Protein AF-A0A813F8H0-F1 (afdb_monomer)

Organism: Polarella glacialis (NCBI:txid89957)

Sequence (388 aa):
MRLYSSSPEGELSPMLSQLPDYVAGSTALAEGKFAQALLPLQRATEVAAAYFPAAGAHLELLVCQSAYGRCLWYSGRFQEAASQFEAALKVARELQGQAAAKCRLAESSARINFELGHFEKAEVLAAEAVAIAPPPLLMRVRTLLAAIQGVQSGQVGDHFDAGGETEAIWRVNCLVVKLLGSEPGSSPDLEALKAELGEGSPLARLLGDDSETGEAAALPRGMVRMALRSTTGQLAVAVGAGNWQAGSGCWVRPLLVGALSDFEALQPAGPTLLPFLYRTLSALGVLTGAGGLGPALVTEGLFRSALDHAANQSGAGRQNIWRAQLFLAFAKHLEQGREAENRATEISSLQSQAETALGGNKDLSPQQLRWALVYLPPPEEVRAEDVF

Foldseek 3Di:
DDPDPPPLPLPDDPVQVPQVLSVQLLVCVVVLVLVRNQPSLVVQLVCLVPPPDPPPSLLSNLQSLQSNLLSCVLQQVLVVSLVSLVSSLVSVVVDPPQLLSNLLSLQQNLVSCLQQVVLVSSLVSLVVSCVSPDPVCNLQSVLSNQLSVLLVPLDGDDDDDDDALSNLLSLLLNLLSQQLGQDPPPQGPVVSLCVCCDPPHSNVVLLDDPVPPPPPDPLLSLLSNLLSLLLSLLSCLVNVVLLPDPPPDPVSLVSLVSSVVSCVVNVRPGLPSLLSQLSSLLSVLSSCLNNVVDDPVSSLVSLVVSVVSLVPDPHHGLSLLSLLVSLQSNLVSLCPDPCVVVCVVVSVVSQVSSCVSVVNDSDARSSSSSSNSNDRDRRDRDRVVSVD

InterPro domains:
  IPR011990 Tetratricopeptide-like helical domain superfamily [G3DSA:1.25.40.10] (23-152)
  IPR011990 Tetratricopeptide-like helical domain superfamily [SSF48452] (23-135)

Mean predicted aligned error: 5.76 Å

Structure (mmCIF, N/CA/C/O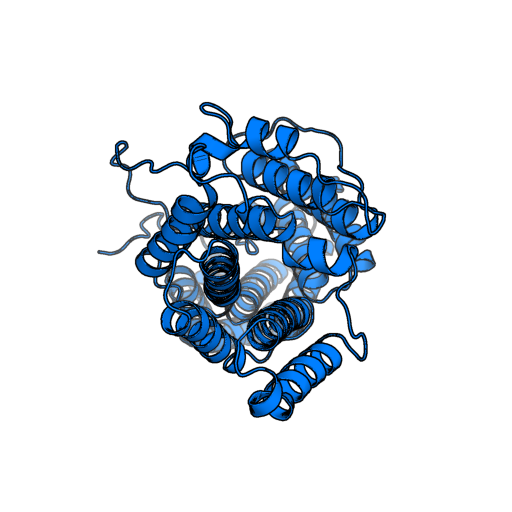 backbone):
data_AF-A0A813F8H0-F1
#
_entry.id   AF-A0A813F8H0-F1
#
loop_
_atom_site.group_PDB
_atom_site.id
_atom_site.type_symbol
_atom_site.label_atom_id
_atom_site.label_alt_id
_atom_site.label_comp_id
_atom_site.label_asym_id
_atom_site.label_entity_id
_atom_site.label_seq_id
_atom_site.pdbx_PDB_ins_code
_atom_site.Cartn_x
_atom_site.Cartn_y
_atom_site.Cartn_z
_atom_site.occupancy
_atom_site.B_iso_or_equiv
_atom_site.auth_seq_id
_atom_site.auth_comp_id
_atom_site.auth_asym_id
_atom_site.auth_atom_id
_atom_site.pdbx_PDB_model_num
ATOM 1 N N . MET A 1 1 ? -13.028 -16.343 -18.902 1.00 31.36 1 MET A N 1
ATOM 2 C CA . MET A 1 1 ? -13.196 -14.979 -19.441 1.00 31.36 1 MET A CA 1
ATOM 3 C C . MET A 1 1 ? -11.835 -14.304 -19.330 1.00 31.36 1 MET A C 1
ATOM 5 O O . MET A 1 1 ? -11.383 -14.072 -18.220 1.00 31.36 1 MET A O 1
ATOM 9 N N . ARG A 1 2 ? -11.096 -14.205 -20.445 1.00 30.17 2 ARG A N 1
ATOM 10 C CA . ARG A 1 2 ? -9.700 -13.731 -20.487 1.00 30.17 2 ARG A CA 1
ATOM 11 C C . ARG A 1 2 ? -9.712 -12.204 -20.580 1.00 30.17 2 ARG A C 1
ATOM 13 O O . ARG A 1 2 ? -10.072 -11.677 -21.623 1.00 30.17 2 ARG A O 1
ATOM 20 N N . LEU A 1 3 ? -9.376 -11.523 -19.489 1.00 30.02 3 LEU A N 1
ATOM 21 C CA . LEU A 1 3 ? -9.365 -10.062 -19.387 1.00 30.02 3 LEU A CA 1
ATOM 22 C C . LEU A 1 3 ? -7.928 -9.538 -19.446 1.00 30.02 3 LEU A C 1
ATOM 24 O O . LEU A 1 3 ? -7.416 -9.103 -18.433 1.00 30.02 3 LEU A O 1
ATOM 28 N N . TYR A 1 4 ? -7.301 -9.630 -20.619 1.00 38.06 4 TYR A N 1
ATOM 29 C CA . TYR A 1 4 ? -6.178 -8.804 -21.089 1.00 38.06 4 TYR A CA 1
ATOM 30 C C . TYR A 1 4 ? -6.044 -9.076 -22.594 1.00 38.06 4 TYR A C 1
ATOM 32 O O . TYR A 1 4 ? -5.482 -10.086 -23.007 1.00 38.06 4 TYR A O 1
ATOM 40 N N . SER A 1 5 ? -6.635 -8.213 -23.422 1.00 31.56 5 SER A N 1
ATOM 41 C CA . SER A 1 5 ? -6.367 -8.160 -24.867 1.00 31.56 5 SER A CA 1
ATOM 42 C C . SER A 1 5 ? -5.996 -6.745 -25.309 1.00 31.56 5 SER A C 1
ATOM 44 O O . SER A 1 5 ? -6.297 -6.335 -26.426 1.00 31.56 5 SER A O 1
ATOM 46 N N . SER A 1 6 ? -5.317 -5.986 -24.446 1.00 37.12 6 SER A N 1
ATOM 47 C CA . SER A 1 6 ? -4.197 -5.216 -24.971 1.00 37.12 6 SER A CA 1
ATOM 48 C C . SER A 1 6 ? -3.162 -6.269 -25.341 1.00 37.12 6 SER A C 1
ATOM 50 O O . SER A 1 6 ? -2.605 -6.900 -24.439 1.00 37.12 6 SER A O 1
ATOM 52 N N . SER A 1 7 ? -2.993 -6.562 -26.630 1.00 34.75 7 SER A N 1
ATOM 53 C CA . SER A 1 7 ? -1.884 -7.406 -27.066 1.00 34.75 7 SER A CA 1
ATOM 54 C C . SER A 1 7 ? -0.617 -6.945 -26.329 1.00 34.75 7 SER A C 1
ATOM 56 O O . SER A 1 7 ? -0.370 -5.738 -26.294 1.00 34.75 7 SER A O 1
ATOM 58 N N . PRO A 1 8 ? 0.207 -7.842 -25.759 1.00 43.81 8 PRO A N 1
ATOM 59 C CA . PRO A 1 8 ? 1.534 -7.494 -25.239 1.00 43.81 8 PRO A CA 1
ATOM 60 C C . PRO A 1 8 ? 2.505 -7.051 -26.359 1.00 43.81 8 PRO A C 1
ATOM 62 O O . PRO A 1 8 ? 3.714 -7.053 -26.181 1.00 43.81 8 PRO A O 1
ATOM 65 N N . GLU A 1 9 ? 1.976 -6.658 -27.518 1.00 41.25 9 GLU A N 1
ATOM 66 C CA . GLU A 1 9 ? 2.664 -6.182 -28.713 1.00 41.25 9 GLU A CA 1
ATOM 67 C C . GLU A 1 9 ? 2.947 -4.674 -28.634 1.00 41.25 9 GLU A C 1
ATOM 69 O O . GLU A 1 9 ? 2.973 -3.981 -29.646 1.00 41.25 9 GLU A O 1
ATOM 74 N N . GLY A 1 10 ? 3.198 -4.136 -27.437 1.00 52.22 10 GLY A N 1
ATOM 75 C CA . GLY A 1 10 ? 4.188 -3.066 -27.379 1.00 52.22 10 GLY A CA 1
ATOM 76 C C . GLY A 1 10 ? 5.494 -3.751 -27.738 1.00 52.22 10 GLY A C 1
ATOM 77 O O . GLY A 1 10 ? 6.006 -4.460 -26.879 1.00 52.22 10 GLY A O 1
ATOM 78 N N . GLU A 1 11 ? 5.906 -3.670 -29.011 1.00 55.81 11 GLU A N 1
ATOM 79 C CA . GLU A 1 11 ? 6.960 -4.490 -29.626 1.00 55.81 11 GLU A CA 1
ATOM 80 C C . GLU A 1 11 ? 8.076 -4.784 -28.620 1.00 55.81 11 GLU A C 1
ATOM 82 O O . GLU A 1 11 ? 8.927 -3.941 -28.332 1.00 55.81 11 GLU A O 1
ATOM 87 N N . LEU A 1 12 ? 8.032 -5.982 -28.019 1.00 60.88 12 LEU A N 1
ATOM 88 C CA . LEU A 1 12 ? 9.124 -6.451 -27.183 1.00 60.88 12 LEU A CA 1
ATOM 89 C C . LEU A 1 12 ? 10.378 -6.348 -28.039 1.00 60.88 12 LEU A C 1
ATOM 91 O O . LEU A 1 12 ? 10.340 -6.753 -29.206 1.00 60.88 12 LEU A O 1
ATOM 95 N N . SER A 1 13 ? 11.479 -5.851 -27.462 1.00 72.31 13 SER A N 1
ATOM 96 C CA . SER A 1 13 ? 12.774 -5.914 -28.141 1.00 72.31 13 SER A CA 1
ATOM 97 C C . SER A 1 13 ? 12.910 -7.317 -28.745 1.00 72.31 13 SER A C 1
ATOM 99 O O . SER A 1 13 ? 12.653 -8.304 -28.035 1.00 72.31 13 SER A O 1
ATOM 101 N N . PRO A 1 14 ? 13.267 -7.446 -30.035 1.00 76.62 14 PRO A N 1
ATOM 102 C CA . PRO A 1 14 ? 13.352 -8.746 -30.688 1.00 76.62 14 PRO A CA 1
ATOM 103 C C . PRO A 1 14 ? 14.250 -9.714 -29.904 1.00 76.62 14 PRO A C 1
ATOM 105 O O . PRO A 1 14 ? 14.019 -10.918 -29.951 1.00 76.62 14 PRO A O 1
ATOM 108 N N . MET A 1 15 ? 15.192 -9.207 -29.098 1.00 82.69 15 MET A N 1
ATOM 109 C CA . MET A 1 15 ? 16.005 -10.006 -28.179 1.00 82.69 15 MET A CA 1
ATOM 110 C C . MET A 1 15 ? 15.235 -10.538 -26.956 1.00 82.69 15 MET A C 1
ATOM 112 O O . MET A 1 15 ? 15.395 -11.705 -26.609 1.00 82.69 15 MET A O 1
ATOM 116 N N . LEU A 1 16 ? 14.365 -9.745 -26.317 1.00 83.06 16 LEU A N 1
ATOM 117 C CA . LEU A 1 16 ? 13.557 -10.208 -25.173 1.00 83.06 16 LEU A CA 1
ATOM 118 C C . LEU A 1 16 ? 12.518 -11.247 -25.582 1.00 83.06 16 LEU A C 1
ATOM 120 O O . LEU A 1 16 ? 12.269 -12.194 -24.838 1.00 83.06 16 LEU A O 1
ATOM 124 N N . SER A 1 17 ? 11.946 -11.105 -26.779 1.00 84.88 17 SER A N 1
ATOM 125 C CA . SER A 1 17 ? 11.003 -12.092 -27.321 1.00 84.88 17 SER A CA 1
ATOM 126 C C . SER A 1 17 ? 11.637 -13.480 -27.506 1.00 84.88 17 SER A C 1
ATOM 128 O O . SER A 1 17 ? 10.938 -14.492 -27.496 1.00 84.88 17 SER A O 1
ATOM 130 N N . GLN A 1 18 ? 12.969 -13.536 -27.622 1.00 87.69 18 GLN A N 1
ATOM 131 C CA . GLN A 1 18 ? 13.742 -14.770 -27.751 1.00 87.69 18 GLN A CA 1
ATOM 132 C C . GLN A 1 18 ? 14.116 -15.397 -26.403 1.00 87.69 18 GLN A C 1
ATOM 134 O O . GLN A 1 18 ? 14.669 -16.494 -26.403 1.00 87.69 18 GLN A O 1
ATOM 139 N N . LEU A 1 19 ? 13.822 -14.748 -25.267 1.00 91.00 19 LEU A N 1
ATOM 140 C CA . LEU A 1 19 ? 14.041 -15.292 -23.925 1.00 91.00 19 LEU A CA 1
ATOM 141 C C . LEU A 1 19 ? 12.752 -15.960 -23.411 1.00 91.00 19 LEU A C 1
ATOM 143 O O . LEU A 1 19 ? 11.863 -15.264 -22.912 1.00 91.00 19 LEU A O 1
ATOM 147 N N . PRO A 1 20 ? 12.630 -17.305 -23.459 1.00 94.00 20 PRO A N 1
ATOM 148 C CA . PRO A 1 20 ? 11.381 -17.986 -23.110 1.00 94.00 20 PRO A CA 1
ATOM 149 C C . PRO A 1 20 ? 10.976 -17.755 -21.652 1.00 94.00 20 PRO A C 1
ATOM 151 O O . PRO A 1 20 ? 9.795 -17.589 -21.354 1.00 94.00 20 PRO A O 1
ATOM 154 N N . ASP A 1 21 ? 11.964 -17.689 -20.756 1.00 96.50 21 ASP A N 1
ATOM 155 C CA . ASP A 1 21 ? 11.755 -17.411 -19.335 1.00 96.50 21 ASP A CA 1
ATOM 156 C C . ASP A 1 21 ? 11.200 -15.996 -19.098 1.00 96.50 21 ASP A C 1
ATOM 158 O O . ASP A 1 21 ? 10.341 -15.811 -18.235 1.00 96.50 21 ASP A O 1
ATOM 162 N N . TYR A 1 22 ? 11.618 -15.001 -19.894 1.00 94.56 22 TYR A N 1
ATOM 163 C CA . TYR A 1 22 ? 11.066 -13.649 -19.794 1.00 94.56 22 TYR A CA 1
ATOM 164 C C . TYR A 1 22 ? 9.605 -13.633 -20.238 1.00 94.56 22 TYR A C 1
ATOM 166 O O . TYR A 1 22 ? 8.761 -13.134 -19.503 1.00 94.56 22 TYR A O 1
ATOM 174 N N . VAL A 1 23 ? 9.291 -14.222 -21.398 1.00 94.00 23 VAL A N 1
ATOM 175 C CA . VAL A 1 23 ? 7.922 -14.262 -21.939 1.00 94.00 23 VAL A CA 1
ATOM 176 C C . VAL A 1 23 ? 6.977 -15.022 -21.006 1.00 94.00 23 VAL A C 1
ATOM 178 O O . VAL A 1 23 ? 5.877 -14.550 -20.713 1.00 94.00 23 VAL A O 1
ATOM 181 N N . ALA A 1 24 ? 7.401 -16.181 -20.495 1.00 95.88 24 ALA A N 1
ATOM 182 C CA . ALA A 1 24 ? 6.621 -16.945 -19.525 1.00 95.88 24 ALA A CA 1
ATOM 183 C C . ALA A 1 24 ? 6.411 -16.150 -18.227 1.00 95.88 24 ALA A C 1
ATOM 185 O O . ALA A 1 24 ? 5.297 -16.092 -17.701 1.00 95.88 24 ALA A O 1
ATOM 186 N N . GLY A 1 25 ? 7.471 -15.503 -17.738 1.00 96.00 25 GLY A N 1
ATOM 187 C CA . GLY A 1 25 ? 7.451 -14.684 -16.534 1.00 96.00 25 GLY A CA 1
ATOM 188 C C . GLY A 1 25 ? 6.563 -13.445 -16.648 1.00 96.00 25 GLY A C 1
ATOM 189 O O . GLY A 1 25 ? 5.743 -13.201 -15.765 1.00 96.00 25 GLY A O 1
ATOM 190 N N . SER A 1 26 ? 6.679 -12.682 -17.735 1.00 92.88 26 SER A N 1
ATOM 191 C CA . SER A 1 26 ? 5.886 -11.474 -17.987 1.00 92.88 26 SER A CA 1
ATOM 192 C C . SER A 1 26 ? 4.413 -11.804 -18.219 1.00 92.88 26 SER A C 1
ATOM 194 O O . SER A 1 26 ? 3.546 -11.123 -17.675 1.00 92.88 26 SER A O 1
ATOM 196 N N . THR A 1 27 ? 4.120 -12.903 -18.921 1.00 93.56 27 THR A N 1
ATOM 197 C CA . THR A 1 27 ? 2.749 -13.405 -19.091 1.00 93.56 27 THR A CA 1
ATOM 198 C C . THR A 1 27 ? 2.143 -13.787 -17.743 1.00 9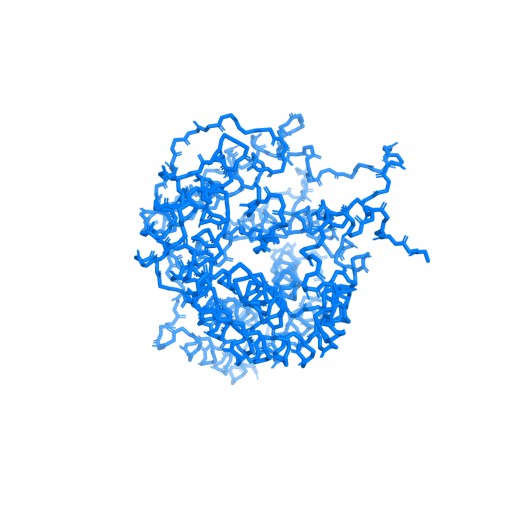3.56 27 THR A C 1
ATOM 200 O O . THR A 1 27 ? 1.059 -13.323 -17.399 1.00 93.56 27 THR A O 1
ATOM 203 N N . ALA A 1 28 ? 2.857 -14.574 -16.932 1.00 93.81 28 ALA A N 1
ATOM 204 C CA . ALA A 1 28 ? 2.392 -14.940 -15.597 1.00 93.81 28 ALA A CA 1
ATOM 205 C C . ALA A 1 28 ? 2.214 -13.707 -14.692 1.00 93.81 28 ALA A C 1
ATOM 207 O O . ALA A 1 28 ? 1.254 -13.650 -13.924 1.00 93.81 28 ALA A O 1
ATOM 208 N N . LEU A 1 29 ? 3.094 -12.705 -14.799 1.00 92.25 29 LEU A N 1
ATOM 209 C CA . LEU A 1 29 ? 2.988 -11.442 -14.067 1.00 92.25 29 LEU A CA 1
ATOM 210 C C . LEU A 1 29 ? 1.737 -10.652 -14.479 1.00 92.25 29 LEU A C 1
ATOM 212 O O . LEU A 1 29 ? 1.008 -10.187 -13.604 1.00 92.25 29 LEU A O 1
ATOM 216 N N . ALA A 1 30 ? 1.464 -10.537 -15.781 1.00 89.56 30 ALA A N 1
ATOM 217 C CA . ALA A 1 30 ? 0.272 -9.875 -16.312 1.00 89.56 30 ALA A CA 1
ATOM 218 C C . ALA A 1 30 ? -1.024 -10.593 -15.895 1.00 89.56 30 ALA A C 1
ATOM 220 O O . ALA A 1 30 ? -2.027 -9.950 -15.602 1.00 89.56 30 ALA A O 1
ATOM 221 N N . GLU A 1 31 ? -0.989 -11.921 -15.783 1.00 89.75 31 GLU A N 1
ATOM 222 C CA . GLU A 1 31 ? -2.095 -12.735 -15.266 1.00 89.75 31 GLU A CA 1
ATOM 223 C C . GLU A 1 31 ? -2.223 -12.704 -13.728 1.00 89.75 31 GLU A C 1
ATOM 225 O O . GLU A 1 31 ? -3.080 -13.391 -13.170 1.00 89.75 31 GLU A O 1
ATOM 230 N N . GLY A 1 32 ? -1.365 -11.961 -13.019 1.00 89.12 32 GLY A N 1
ATOM 231 C CA . GLY A 1 32 ? -1.355 -11.891 -11.5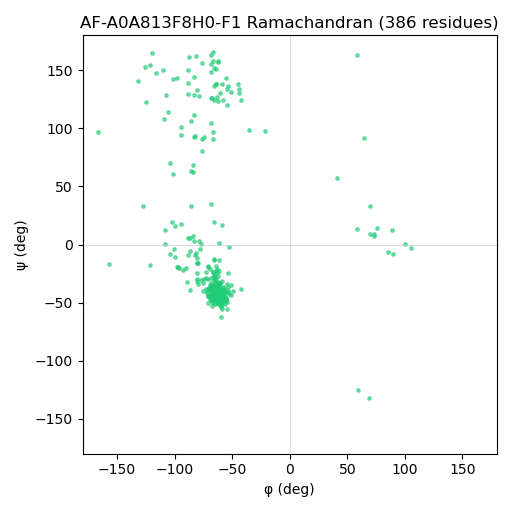54 1.00 89.12 32 GLY A CA 1
ATOM 232 C C . GLY A 1 32 ? -0.805 -13.143 -10.859 1.00 89.12 32 GLY A C 1
ATOM 233 O O . GLY A 1 32 ? -0.872 -13.263 -9.638 1.00 89.12 32 GLY A O 1
ATOM 234 N N . LYS A 1 33 ? -0.225 -14.095 -11.596 1.00 91.75 33 LYS A N 1
ATOM 235 C CA . LYS A 1 33 ? 0.339 -15.348 -11.069 1.00 91.75 33 LYS A CA 1
ATOM 236 C C . LYS A 1 33 ? 1.772 -15.140 -10.572 1.00 91.75 33 LYS A C 1
ATOM 238 O O . LYS A 1 33 ? 2.714 -15.761 -11.063 1.00 91.75 33 LYS A O 1
ATOM 243 N N . PHE A 1 34 ? 1.945 -14.285 -9.566 1.00 92.88 34 PHE A N 1
ATOM 244 C CA . PHE A 1 34 ? 3.261 -13.828 -9.093 1.00 92.88 34 PHE A CA 1
ATOM 245 C C . PHE A 1 34 ? 4.199 -14.970 -8.674 1.00 92.88 34 PHE A C 1
ATOM 247 O O . PHE A 1 34 ? 5.371 -14.974 -9.037 1.00 92.88 34 PHE A O 1
ATOM 254 N N . ALA A 1 35 ? 3.676 -15.993 -7.991 1.00 92.69 35 ALA A N 1
ATOM 255 C CA . ALA A 1 35 ? 4.469 -17.162 -7.606 1.00 92.69 35 ALA A CA 1
ATOM 256 C C . ALA A 1 35 ? 5.037 -17.926 -8.820 1.00 92.69 35 ALA A C 1
ATOM 258 O O . ALA A 1 35 ? 6.149 -18.443 -8.756 1.00 92.69 35 ALA A O 1
ATOM 259 N N . GLN A 1 36 ? 4.292 -17.974 -9.930 1.00 95.31 36 GLN A N 1
ATOM 260 C CA . GLN A 1 36 ? 4.728 -18.626 -11.170 1.00 95.31 36 GLN A CA 1
ATOM 261 C C . GLN A 1 36 ? 5.670 -17.732 -11.984 1.00 95.31 36 GLN A C 1
ATOM 263 O O . GLN A 1 36 ? 6.563 -18.245 -12.648 1.00 95.31 36 GLN A O 1
ATOM 268 N N . ALA A 1 37 ? 5.496 -16.409 -11.910 1.00 96.50 37 ALA A N 1
ATOM 269 C CA . ALA A 1 37 ? 6.324 -15.431 -12.613 1.00 96.50 37 ALA A CA 1
ATOM 270 C C . ALA A 1 37 ? 7.736 -15.290 -12.020 1.00 96.50 37 ALA A C 1
ATOM 272 O O . ALA A 1 37 ? 8.682 -14.968 -12.735 1.00 96.50 37 ALA A O 1
ATOM 273 N N . LEU A 1 38 ? 7.886 -15.546 -10.719 1.00 96.06 38 LEU A N 1
ATOM 274 C CA . LEU A 1 38 ? 9.098 -15.245 -9.964 1.00 96.06 38 LEU A CA 1
ATOM 275 C C . LEU A 1 38 ? 10.357 -15.940 -10.511 1.00 96.06 38 LEU A C 1
ATOM 277 O O . LEU A 1 38 ? 11.344 -15.271 -10.811 1.00 96.06 38 LEU A O 1
ATOM 281 N N . LEU A 1 39 ? 10.331 -17.270 -10.639 1.00 97.38 39 LEU A N 1
ATOM 282 C CA . LEU A 1 39 ? 11.503 -18.045 -11.063 1.00 97.38 39 LEU A CA 1
ATOM 283 C C . LEU A 1 39 ? 11.885 -17.791 -12.537 1.00 97.38 39 LEU A C 1
ATOM 285 O O . LEU A 1 39 ? 13.072 -17.590 -12.796 1.00 97.38 39 LEU A O 1
ATOM 289 N N . PRO A 1 40 ? 10.941 -17.751 -13.500 1.00 97.75 40 PRO A N 1
ATOM 290 C CA . PRO A 1 40 ? 11.257 -17.369 -14.874 1.00 97.75 40 PRO A CA 1
ATOM 291 C C . PRO A 1 40 ? 11.845 -15.954 -14.982 1.00 97.75 40 PRO A C 1
ATOM 293 O O . PRO A 1 40 ? 12.879 -15.774 -15.617 1.00 97.75 40 PRO A O 1
ATOM 296 N N . LEU A 1 41 ? 11.274 -14.951 -14.301 1.00 97.06 41 LEU A N 1
ATOM 297 C CA . LEU A 1 41 ? 11.809 -13.580 -14.344 1.00 97.06 41 LEU A CA 1
ATOM 298 C C . LEU A 1 41 ? 13.206 -13.469 -13.717 1.00 97.06 41 LEU A C 1
ATOM 300 O O . LEU A 1 41 ? 14.054 -12.731 -14.226 1.00 97.06 41 LEU A O 1
ATOM 304 N N . GLN A 1 42 ? 13.473 -14.228 -12.650 1.00 97.50 42 GLN A N 1
ATOM 305 C CA . GLN A 1 42 ? 14.811 -14.321 -12.072 1.00 97.50 42 GLN A CA 1
ATOM 306 C C . GLN A 1 42 ? 15.813 -14.882 -13.095 1.00 97.50 42 GLN A C 1
ATOM 308 O O . GLN A 1 42 ? 16.830 -14.245 -13.365 1.00 97.50 42 GLN A O 1
ATOM 313 N N . ARG A 1 43 ? 15.507 -16.031 -13.713 1.00 96.94 43 ARG A N 1
ATOM 314 C CA . ARG A 1 43 ? 16.375 -16.660 -14.725 1.00 96.94 43 ARG A CA 1
ATOM 315 C C . ARG A 1 43 ? 16.589 -15.766 -15.937 1.00 96.94 43 ARG A C 1
ATOM 317 O O . ARG A 1 43 ? 17.714 -15.634 -16.405 1.00 96.94 43 ARG A O 1
ATOM 324 N N . ALA A 1 44 ? 15.536 -15.104 -16.408 1.00 95.00 44 ALA A N 1
ATOM 325 C CA . ALA A 1 44 ? 15.631 -14.135 -17.491 1.00 95.00 44 ALA A CA 1
ATOM 326 C C . ALA A 1 44 ? 16.590 -12.988 -17.147 1.00 95.00 44 ALA A C 1
ATOM 328 O O . ALA A 1 44 ? 17.381 -12.580 -17.993 1.00 95.00 44 ALA A O 1
ATOM 329 N N . THR A 1 45 ? 16.563 -12.507 -15.901 1.00 93.75 45 THR A N 1
ATOM 330 C CA . THR A 1 45 ? 17.488 -11.473 -15.414 1.00 93.75 45 THR A CA 1
ATOM 331 C C . THR A 1 45 ? 18.929 -11.987 -15.351 1.00 93.75 45 THR A C 1
ATOM 333 O O . THR A 1 45 ? 19.845 -11.278 -15.756 1.00 93.75 45 THR A O 1
ATOM 336 N N . GLU A 1 46 ? 19.148 -13.225 -14.899 1.00 93.56 46 GLU A N 1
ATOM 337 C CA . GLU A 1 46 ? 20.475 -13.862 -14.849 1.00 93.56 46 GLU A CA 1
ATOM 338 C C . GLU A 1 46 ? 21.062 -14.079 -16.254 1.00 93.56 46 GLU A C 1
ATOM 340 O O . GLU A 1 46 ? 22.212 -13.723 -16.513 1.00 93.56 46 GLU A O 1
ATOM 345 N N . VAL A 1 47 ? 20.259 -14.597 -17.188 1.00 92.81 47 VAL A N 1
ATOM 346 C CA . VAL A 1 47 ? 20.643 -14.768 -18.599 1.00 92.81 47 VAL A CA 1
ATOM 347 C C . VAL A 1 47 ? 20.932 -13.411 -19.237 1.00 92.81 47 VAL A C 1
ATOM 349 O O . VAL A 1 47 ? 21.964 -13.246 -19.890 1.00 92.81 47 VAL A O 1
ATOM 352 N N . ALA A 1 48 ? 20.073 -12.418 -18.997 1.00 89.94 48 ALA A N 1
ATOM 353 C CA . ALA A 1 48 ? 20.278 -11.069 -19.500 1.00 89.94 48 ALA A CA 1
ATOM 354 C C . ALA A 1 48 ? 21.508 -10.382 -18.887 1.00 89.94 48 ALA A C 1
ATOM 356 O O . ALA A 1 48 ? 22.111 -9.533 -19.524 1.00 89.94 48 ALA A O 1
ATOM 357 N N . ALA A 1 49 ? 21.927 -10.736 -17.675 1.00 89.06 49 ALA A N 1
ATOM 358 C CA . ALA A 1 49 ? 23.172 -10.223 -17.111 1.00 89.06 49 ALA A CA 1
ATOM 359 C C . ALA A 1 49 ? 24.414 -10.916 -17.705 1.00 89.06 49 ALA A C 1
ATOM 361 O O . ALA A 1 49 ? 25.475 -10.303 -17.797 1.00 89.06 49 ALA A O 1
ATOM 362 N N . ALA A 1 50 ? 24.297 -12.190 -18.098 1.00 89.19 50 ALA A N 1
ATOM 363 C CA . ALA A 1 50 ? 25.426 -13.007 -18.543 1.00 89.19 50 ALA A CA 1
ATOM 364 C C . ALA A 1 50 ? 25.754 -12.877 -20.042 1.00 89.19 50 ALA A C 1
ATOM 366 O O . ALA A 1 50 ? 26.927 -12.893 -20.413 1.00 89.19 50 ALA A O 1
ATOM 367 N N . TYR A 1 51 ? 24.743 -12.787 -20.910 1.00 83.75 51 TYR A N 1
ATOM 368 C CA . TYR A 1 51 ? 24.921 -12.968 -22.362 1.00 83.75 51 TYR A CA 1
ATOM 369 C C . TYR A 1 51 ? 24.901 -11.677 -23.182 1.00 83.75 51 TYR A C 1
ATOM 371 O O . TYR A 1 51 ? 25.198 -11.681 -24.376 1.00 83.75 51 TYR A O 1
ATOM 379 N N . PHE A 1 52 ? 24.559 -10.570 -22.549 1.00 77.56 52 PHE A N 1
ATOM 380 C CA . PHE A 1 52 ? 24.217 -9.319 -23.200 1.00 77.56 52 PHE A CA 1
ATOM 381 C C . PHE A 1 52 ? 25.347 -8.302 -22.953 1.00 77.56 52 PHE A C 1
ATOM 383 O O . PHE A 1 52 ? 25.545 -7.858 -21.823 1.00 77.56 52 PHE A O 1
ATOM 390 N N . PRO A 1 53 ? 26.159 -7.966 -23.978 1.00 65.44 53 PRO A N 1
ATOM 391 C CA . PRO A 1 53 ? 27.350 -7.140 -23.804 1.00 65.44 53 PRO A CA 1
ATOM 392 C C . PRO A 1 53 ? 27.016 -5.686 -23.433 1.00 65.44 53 PRO A C 1
ATOM 394 O O . PRO A 1 53 ? 26.034 -5.107 -23.904 1.00 65.44 53 PRO A O 1
ATOM 397 N N . ALA A 1 54 ? 27.914 -5.069 -22.657 1.00 63.62 54 ALA A N 1
ATOM 398 C CA . ALA A 1 54 ? 27.784 -3.731 -22.059 1.00 63.62 54 ALA A CA 1
ATOM 399 C C . ALA A 1 54 ? 27.638 -2.546 -23.045 1.00 63.62 54 ALA A C 1
ATOM 401 O O . ALA A 1 54 ? 27.597 -1.400 -22.630 1.00 63.62 54 ALA A O 1
ATOM 402 N N . ALA A 1 55 ? 27.601 -2.768 -24.360 1.00 58.59 55 ALA A N 1
ATOM 403 C CA . ALA A 1 55 ? 27.502 -1.678 -25.337 1.00 58.59 55 ALA A CA 1
ATOM 404 C C . ALA A 1 55 ? 26.079 -1.456 -25.885 1.00 58.59 55 ALA A C 1
ATOM 406 O O . ALA A 1 55 ? 25.840 -0.445 -26.537 1.00 58.59 55 ALA A O 1
ATOM 407 N N . GLY A 1 56 ? 25.129 -2.362 -25.629 1.00 58.41 56 GLY A N 1
ATOM 408 C CA . GLY A 1 56 ? 23.765 -2.234 -26.168 1.00 58.41 56 GLY A CA 1
ATOM 409 C C . GLY A 1 56 ? 22.682 -2.976 -25.397 1.00 58.41 56 GLY A C 1
ATOM 410 O O . GLY A 1 56 ? 21.516 -2.627 -25.519 1.00 58.41 56 GLY A O 1
ATOM 411 N N . ALA A 1 57 ? 23.053 -3.932 -24.548 1.00 62.06 57 ALA A N 1
ATOM 412 C CA . ALA A 1 57 ? 22.090 -4.827 -23.924 1.00 62.06 57 ALA A CA 1
ATOM 413 C C . ALA A 1 57 ? 21.698 -4.442 -22.479 1.00 62.06 57 ALA A C 1
ATOM 415 O O . ALA A 1 57 ? 21.108 -5.201 -21.709 1.00 62.06 57 ALA A O 1
ATOM 416 N N . HIS A 1 58 ? 22.014 -3.196 -22.128 1.00 77.19 58 HIS A N 1
ATOM 417 C CA . HIS A 1 58 ? 21.539 -2.525 -20.925 1.00 77.19 58 HIS A CA 1
ATOM 418 C C . HIS A 1 58 ? 20.009 -2.376 -20.915 1.00 77.19 58 HIS A C 1
ATOM 420 O O . HIS A 1 58 ? 19.414 -2.351 -19.840 1.00 77.19 58 HIS A O 1
ATOM 426 N N . LEU A 1 59 ? 19.368 -2.316 -22.088 1.00 84.69 59 LEU A N 1
ATOM 427 C CA . LEU A 1 59 ? 17.915 -2.177 -22.208 1.00 84.69 59 LEU A CA 1
ATOM 428 C C . LEU A 1 59 ? 17.193 -3.457 -21.782 1.00 84.69 59 LEU A C 1
ATOM 430 O O . LEU A 1 59 ? 16.307 -3.419 -20.931 1.00 84.69 59 LEU A O 1
ATOM 434 N N . GLU A 1 60 ? 17.614 -4.600 -22.319 1.00 87.25 60 GLU A N 1
ATOM 435 C CA . GLU A 1 60 ? 17.061 -5.917 -22.008 1.00 87.25 60 GLU A CA 1
ATOM 436 C C . GLU A 1 60 ? 17.200 -6.225 -20.515 1.00 87.25 60 GLU A C 1
ATOM 438 O O . GLU A 1 60 ? 16.232 -6.618 -19.861 1.00 87.25 60 GLU A O 1
ATOM 443 N N . LEU A 1 61 ? 18.393 -5.992 -19.957 1.00 89.62 61 LEU A N 1
ATOM 444 C CA . LEU A 1 61 ? 18.650 -6.196 -18.535 1.00 89.62 61 LEU A CA 1
ATOM 445 C C . LEU A 1 61 ? 17.758 -5.301 -17.665 1.00 89.62 61 LEU A C 1
ATOM 447 O O . LEU A 1 61 ? 17.177 -5.784 -16.695 1.00 89.62 61 LEU A O 1
ATOM 451 N N . LEU A 1 62 ? 17.611 -4.024 -18.027 1.00 91.12 62 LEU A N 1
ATOM 452 C CA . LEU A 1 62 ? 16.753 -3.071 -17.324 1.00 91.12 62 LEU A CA 1
ATOM 453 C C . LEU A 1 62 ? 15.290 -3.530 -17.311 1.00 91.12 62 LEU A C 1
ATOM 455 O O . LEU A 1 62 ? 14.645 -3.498 -16.260 1.00 91.12 62 LEU A O 1
ATOM 459 N N . VAL A 1 63 ? 14.766 -3.984 -18.452 1.00 91.12 63 VAL A N 1
ATOM 460 C CA . VAL A 1 63 ? 13.382 -4.465 -18.564 1.00 91.12 63 VAL A CA 1
ATOM 461 C C . VAL A 1 63 ? 13.179 -5.748 -17.748 1.00 91.12 63 VAL A C 1
ATOM 463 O O . VAL A 1 63 ? 12.198 -5.845 -17.004 1.00 91.12 63 VAL A O 1
ATOM 466 N N . CYS A 1 64 ? 14.118 -6.699 -17.805 1.00 93.12 64 CYS A N 1
ATOM 467 C CA . CYS A 1 64 ? 14.090 -7.912 -16.978 1.00 93.12 64 CYS A CA 1
ATOM 468 C C . CYS A 1 64 ? 14.107 -7.584 -15.476 1.00 93.12 64 CYS A C 1
ATOM 470 O O . CYS A 1 64 ? 13.246 -8.063 -14.735 1.00 93.12 64 CYS A O 1
ATOM 472 N N . GLN A 1 65 ? 15.025 -6.718 -15.033 1.00 94.69 65 GLN A N 1
ATOM 473 C CA . GLN A 1 65 ? 15.138 -6.294 -13.632 1.00 94.69 65 GLN A CA 1
ATOM 474 C C . GLN A 1 65 ? 13.883 -5.560 -13.154 1.00 94.69 65 GLN A C 1
ATOM 476 O O . GLN A 1 65 ? 13.405 -5.811 -12.049 1.00 94.69 65 GLN A O 1
ATOM 481 N N . SER A 1 66 ? 13.309 -4.691 -13.990 1.00 94.81 66 SER A N 1
ATOM 482 C CA . SER A 1 66 ? 12.058 -3.992 -13.686 1.00 94.81 66 SER A CA 1
ATOM 483 C C . SER A 1 66 ? 10.889 -4.968 -13.516 1.00 94.81 66 SER A C 1
ATOM 485 O O . SER A 1 66 ? 10.169 -4.915 -12.515 1.00 94.81 66 SER A O 1
ATOM 487 N N . ALA A 1 67 ? 10.726 -5.919 -14.443 1.00 95.19 67 ALA A N 1
ATOM 488 C CA . ALA A 1 67 ? 9.682 -6.940 -14.362 1.00 95.19 67 ALA A CA 1
ATOM 489 C C . ALA A 1 67 ? 9.859 -7.841 -13.128 1.00 95.19 67 ALA A C 1
ATOM 491 O O . ALA A 1 67 ? 8.896 -8.097 -12.399 1.00 95.19 67 ALA A O 1
ATOM 492 N N . TYR A 1 68 ? 11.092 -8.269 -12.843 1.00 97.25 68 TYR A N 1
ATOM 493 C CA . TYR A 1 68 ? 11.397 -9.071 -11.663 1.00 97.25 68 TYR A CA 1
ATOM 494 C C . TYR A 1 68 ? 11.148 -8.293 -10.361 1.00 97.25 68 TYR A C 1
ATOM 496 O O . TYR A 1 68 ? 10.488 -8.803 -9.453 1.00 97.25 68 TYR A O 1
ATOM 504 N N . GLY A 1 69 ? 11.568 -7.026 -10.299 1.00 97.12 69 GLY A N 1
ATOM 505 C CA . GLY A 1 69 ? 11.290 -6.114 -9.188 1.00 97.12 69 GLY A CA 1
ATOM 506 C C . GLY A 1 69 ? 9.793 -5.931 -8.931 1.00 97.12 69 GLY A C 1
ATOM 507 O O . GLY A 1 69 ? 9.350 -6.008 -7.784 1.00 97.12 69 GLY A O 1
ATOM 508 N N . ARG A 1 70 ? 8.979 -5.789 -9.986 1.00 95.50 70 ARG A N 1
ATOM 509 C CA . ARG A 1 70 ? 7.507 -5.752 -9.879 1.00 95.50 70 ARG A CA 1
ATOM 510 C C . ARG A 1 70 ? 6.938 -7.060 -9.337 1.00 95.50 70 ARG A C 1
ATOM 512 O O . ARG A 1 70 ? 6.072 -7.034 -8.467 1.00 95.50 70 ARG A O 1
ATOM 519 N N . CYS A 1 71 ? 7.427 -8.204 -9.805 1.00 96.00 71 CYS A N 1
ATOM 520 C CA . CYS A 1 71 ? 6.993 -9.502 -9.292 1.00 96.00 71 CYS A CA 1
ATOM 521 C C . CYS A 1 71 ? 7.300 -9.656 -7.792 1.00 96.00 71 CYS A C 1
ATOM 523 O O . CYS A 1 71 ? 6.451 -10.115 -7.021 1.00 96.00 71 CYS A O 1
ATOM 525 N N . LEU A 1 72 ? 8.490 -9.227 -7.361 1.00 96.31 72 LEU A N 1
ATOM 526 C CA . LEU A 1 72 ? 8.887 -9.202 -5.952 1.00 96.31 72 LEU A CA 1
ATOM 527 C C . LEU A 1 72 ? 8.012 -8.245 -5.136 1.00 96.31 72 LEU A C 1
ATOM 529 O O . LEU A 1 72 ? 7.562 -8.623 -4.053 1.00 96.31 72 LEU A O 1
ATOM 533 N N . TRP A 1 73 ? 7.705 -7.058 -5.676 1.00 94.94 73 TRP A N 1
ATOM 534 C CA . TRP A 1 73 ? 6.776 -6.103 -5.069 1.00 94.94 73 TRP A CA 1
ATOM 535 C C . TRP A 1 73 ? 5.423 -6.753 -4.793 1.00 94.94 73 TRP A C 1
ATOM 537 O O . TRP A 1 73 ? 4.984 -6.777 -3.648 1.00 94.94 73 TRP A O 1
ATOM 547 N N . TYR A 1 74 ? 4.786 -7.329 -5.818 1.00 92.62 74 TYR A N 1
ATOM 548 C CA . TYR A 1 74 ? 3.474 -7.968 -5.684 1.00 92.62 74 TYR A CA 1
ATOM 549 C C . TYR A 1 74 ? 3.485 -9.179 -4.751 1.00 92.62 74 TYR A C 1
ATOM 551 O O . TYR A 1 74 ? 2.465 -9.490 -4.143 1.00 92.62 74 TYR A O 1
ATOM 559 N N . SER A 1 75 ? 4.647 -9.813 -4.585 1.00 92.88 75 SER A N 1
ATOM 560 C CA . SER A 1 75 ? 4.878 -10.899 -3.627 1.00 92.88 75 SER A CA 1
ATOM 561 C C . SER A 1 75 ? 5.194 -10.407 -2.205 1.00 92.88 75 SER A C 1
ATOM 563 O O . SER A 1 75 ? 5.476 -11.225 -1.335 1.00 92.88 75 SER A O 1
ATOM 565 N N . GLY A 1 76 ? 5.177 -9.093 -1.948 1.00 91.94 76 GLY A N 1
ATOM 566 C CA . GLY A 1 76 ? 5.485 -8.498 -0.641 1.00 91.94 76 GLY A CA 1
ATOM 567 C C . GLY A 1 76 ? 6.972 -8.527 -0.261 1.00 91.94 76 GLY A C 1
ATOM 568 O O . GLY A 1 76 ? 7.329 -8.161 0.856 1.00 91.94 76 GLY A O 1
ATOM 569 N N . ARG A 1 77 ? 7.862 -8.933 -1.177 1.00 94.31 77 ARG A N 1
ATOM 570 C CA . ARG A 1 77 ? 9.316 -9.057 -0.958 1.00 94.31 77 ARG A CA 1
ATOM 571 C C . ARG A 1 77 ? 10.009 -7.721 -1.207 1.00 94.31 77 ARG A C 1
ATOM 573 O O . ARG A 1 77 ? 10.806 -7.563 -2.132 1.00 94.31 77 ARG A O 1
ATOM 580 N N . PHE A 1 78 ? 9.667 -6.734 -0.383 1.00 95.25 78 PHE A N 1
ATOM 581 C CA . PHE A 1 78 ? 9.995 -5.336 -0.643 1.00 95.25 78 PHE A CA 1
ATOM 582 C C . PHE A 1 78 ? 11.497 -5.022 -0.661 1.00 95.25 78 PHE A C 1
ATOM 584 O O . PHE A 1 78 ? 11.959 -4.284 -1.528 1.00 95.25 78 PHE A O 1
ATOM 591 N N . GLN A 1 79 ? 12.279 -5.631 0.230 1.00 95.75 79 GLN A N 1
ATOM 592 C CA . GLN A 1 79 ? 13.731 -5.427 0.274 1.00 95.75 79 GLN A CA 1
ATOM 593 C C . GLN A 1 79 ? 14.424 -5.884 -1.023 1.00 95.75 79 GLN A C 1
ATOM 595 O O . GLN A 1 79 ? 15.333 -5.232 -1.541 1.00 95.75 79 GLN A O 1
ATOM 600 N N . GLU A 1 80 ? 13.976 -7.011 -1.570 1.00 96.50 80 GLU A N 1
ATOM 601 C CA . GLU A 1 80 ? 14.529 -7.573 -2.799 1.00 96.50 80 GLU A CA 1
ATOM 602 C C . GLU A 1 80 ? 14.054 -6.785 -4.018 1.00 96.50 80 GLU A C 1
ATOM 604 O O . GLU A 1 80 ? 14.857 -6.486 -4.900 1.00 96.50 80 GLU A O 1
ATOM 609 N N . ALA A 1 81 ? 12.783 -6.367 -4.032 1.00 97.06 81 ALA A N 1
ATOM 610 C CA . ALA A 1 81 ? 12.256 -5.467 -5.052 1.00 97.06 81 ALA A CA 1
ATOM 611 C C . ALA A 1 81 ? 13.055 -4.153 -5.111 1.00 97.06 81 ALA A C 1
ATOM 613 O O . ALA A 1 81 ? 13.399 -3.702 -6.201 1.00 97.06 81 ALA A O 1
ATOM 614 N N . ALA A 1 82 ? 13.415 -3.578 -3.955 1.00 97.00 82 ALA A N 1
ATOM 615 C CA . ALA A 1 82 ? 14.242 -2.373 -3.885 1.00 97.00 82 ALA A CA 1
ATOM 616 C C . ALA A 1 82 ? 15.600 -2.582 -4.556 1.00 97.00 82 ALA A C 1
ATOM 618 O O . ALA A 1 82 ? 16.021 -1.762 -5.367 1.00 97.00 82 ALA A O 1
ATOM 619 N N . SER A 1 83 ? 16.237 -3.723 -4.294 1.00 96.88 83 SER A N 1
ATOM 620 C CA . SER A 1 83 ? 17.524 -4.069 -4.903 1.00 96.88 83 SER A CA 1
ATOM 621 C C . SER A 1 83 ? 17.427 -4.172 -6.433 1.00 96.88 83 SER A C 1
ATOM 623 O O . SER A 1 83 ? 18.309 -3.684 -7.138 1.00 96.88 83 SER A O 1
ATOM 625 N N . GLN A 1 84 ? 16.340 -4.752 -6.958 1.00 97.19 84 GLN A N 1
ATOM 626 C CA . GLN A 1 84 ? 16.123 -4.867 -8.406 1.00 97.19 84 GLN A CA 1
ATOM 627 C C . GLN A 1 84 ? 15.834 -3.516 -9.069 1.00 97.19 84 GLN A C 1
ATOM 629 O O . GLN A 1 84 ? 16.422 -3.208 -10.105 1.00 97.19 84 GLN A O 1
ATOM 634 N N . PHE A 1 85 ? 14.976 -2.681 -8.472 1.00 97.06 85 PHE A N 1
ATOM 635 C CA . PHE A 1 85 ? 14.686 -1.354 -9.022 1.00 97.06 85 PHE A CA 1
ATOM 636 C C . PHE A 1 85 ? 15.900 -0.423 -8.966 1.00 97.06 85 PHE A C 1
ATOM 638 O O . PHE A 1 85 ? 16.128 0.326 -9.913 1.00 97.06 85 PHE A O 1
ATOM 645 N N . GLU A 1 86 ? 16.720 -0.503 -7.917 1.00 95.50 86 GLU A N 1
ATOM 646 C CA . GLU A 1 86 ? 17.958 0.278 -7.814 1.00 95.50 86 GLU A CA 1
ATOM 647 C C . GLU A 1 86 ? 19.001 -0.159 -8.850 1.00 95.50 86 GLU A C 1
ATOM 649 O O . GLU A 1 86 ? 19.649 0.694 -9.463 1.00 95.50 86 GLU A O 1
ATOM 654 N N . ALA A 1 87 ? 19.128 -1.467 -9.100 1.00 93.56 87 ALA A N 1
ATOM 655 C CA . ALA A 1 87 ? 19.973 -1.988 -10.171 1.00 93.56 87 ALA A CA 1
ATOM 656 C C . ALA A 1 87 ? 19.489 -1.509 -11.551 1.00 93.56 87 ALA A C 1
ATOM 658 O O . ALA A 1 87 ? 20.283 -0.958 -12.317 1.00 93.56 87 ALA A O 1
ATOM 659 N N . ALA A 1 88 ? 18.185 -1.614 -11.823 1.00 93.75 88 ALA A N 1
ATOM 660 C CA . ALA A 1 88 ? 17.587 -1.155 -13.074 1.00 93.75 88 ALA A CA 1
ATOM 661 C C . ALA A 1 88 ? 17.749 0.359 -13.268 1.00 93.75 88 ALA A C 1
ATOM 663 O O . ALA A 1 88 ? 18.108 0.811 -14.353 1.00 93.75 88 ALA A O 1
ATOM 664 N N . LEU A 1 89 ? 17.539 1.160 -12.217 1.00 94.19 89 LEU A N 1
ATOM 665 C CA . LEU A 1 89 ? 17.706 2.614 -12.263 1.00 94.19 89 LEU A CA 1
ATOM 666 C C . LEU A 1 89 ? 19.164 3.014 -12.511 1.00 94.19 89 LEU A C 1
ATOM 668 O O . LEU A 1 89 ? 19.421 3.976 -13.235 1.00 94.19 89 LEU A O 1
ATOM 672 N N . LYS A 1 90 ? 20.128 2.281 -11.944 1.00 92.62 90 LYS A N 1
ATOM 673 C CA . LYS A 1 90 ? 21.551 2.504 -12.223 1.00 92.62 90 LYS A CA 1
ATOM 674 C C . LYS A 1 90 ? 21.848 2.318 -13.711 1.00 92.62 90 LYS A C 1
ATOM 676 O O . LYS A 1 90 ? 22.438 3.209 -14.315 1.00 92.62 90 LYS A O 1
ATOM 681 N N . VAL A 1 91 ? 21.368 1.221 -14.297 1.00 90.06 91 VAL A N 1
ATOM 682 C CA . VAL A 1 91 ? 21.492 0.963 -15.739 1.00 90.06 91 VAL A CA 1
ATOM 683 C C . VAL A 1 91 ? 20.785 2.055 -16.549 1.00 90.06 91 VAL A C 1
ATOM 685 O O . VAL A 1 91 ? 21.350 2.589 -17.500 1.00 90.06 91 VAL A O 1
ATOM 688 N N . ALA A 1 92 ? 19.586 2.467 -16.130 1.00 90.75 92 ALA A N 1
ATOM 689 C CA . ALA A 1 92 ? 18.833 3.536 -16.776 1.00 90.75 92 ALA A CA 1
ATOM 690 C C . ALA A 1 9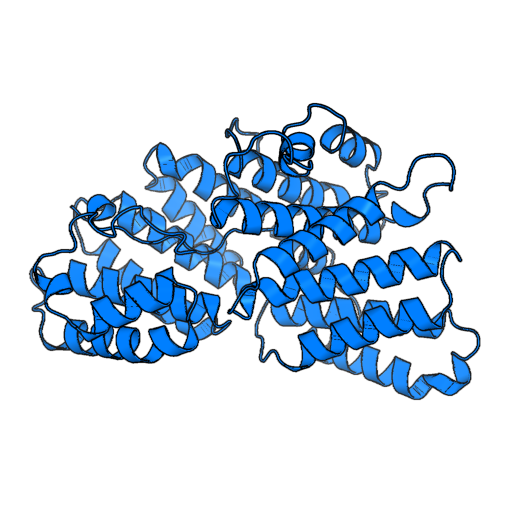2 ? 19.637 4.835 -16.847 1.00 90.75 92 ALA A C 1
ATOM 692 O O . ALA A 1 92 ? 19.685 5.460 -17.901 1.00 90.75 92 ALA A O 1
ATOM 693 N N . ARG A 1 93 ? 20.295 5.237 -15.751 1.00 90.69 93 ARG A N 1
ATOM 694 C CA . ARG A 1 93 ? 21.097 6.471 -15.671 1.00 90.69 93 ARG A CA 1
ATOM 695 C C . ARG A 1 93 ? 22.260 6.497 -16.664 1.00 90.69 93 ARG A C 1
ATOM 697 O O . ARG A 1 93 ? 22.560 7.575 -17.175 1.00 90.69 93 ARG A O 1
ATOM 704 N N . GLU A 1 94 ? 22.856 5.346 -16.958 1.00 88.31 94 GLU A N 1
ATOM 705 C CA . GLU A 1 94 ? 23.960 5.199 -17.918 1.00 88.31 94 GLU A CA 1
ATOM 706 C C . GLU A 1 94 ? 23.490 5.356 -19.379 1.00 88.31 94 GLU A C 1
ATOM 708 O O . GLU A 1 94 ? 24.267 5.763 -20.244 1.00 88.31 94 GLU A O 1
ATOM 713 N N . LEU A 1 95 ? 22.203 5.123 -19.655 1.00 84.56 95 LEU A N 1
ATOM 714 C CA . LEU A 1 95 ? 21.611 5.247 -20.988 1.00 84.56 95 LEU A CA 1
ATOM 715 C C . LEU A 1 95 ? 21.285 6.707 -21.337 1.00 84.56 95 LEU A C 1
ATOM 717 O O . LEU A 1 95 ? 20.664 7.440 -20.559 1.00 84.56 95 LEU A O 1
ATOM 721 N N . GLN A 1 96 ? 21.658 7.151 -22.538 1.00 78.94 96 GLN A N 1
ATOM 722 C CA . GLN A 1 96 ? 21.258 8.463 -23.061 1.00 78.94 96 GLN A CA 1
ATOM 723 C C . GLN A 1 96 ? 19.857 8.392 -23.694 1.00 78.94 96 GLN A C 1
ATOM 725 O O . GLN A 1 96 ? 19.497 7.386 -24.291 1.00 78.94 96 GLN A O 1
ATOM 730 N N . GLY A 1 97 ? 19.055 9.455 -23.557 1.00 74.56 97 GLY A N 1
ATOM 731 C CA . GLY A 1 97 ? 17.773 9.598 -24.271 1.00 74.56 97 GLY A CA 1
ATOM 732 C C . GLY A 1 97 ? 16.524 8.964 -23.638 1.00 74.56 97 GLY A C 1
ATOM 733 O O . GLY A 1 97 ? 15.432 9.250 -24.104 1.00 74.56 97 GLY A O 1
ATOM 734 N N . GLN A 1 98 ? 16.637 8.200 -22.543 1.00 85.44 98 GLN A N 1
ATOM 735 C CA . GLN A 1 98 ? 15.515 7.411 -21.990 1.00 85.44 98 GLN A CA 1
ATOM 736 C C . GLN A 1 98 ? 14.827 8.041 -20.770 1.00 85.44 98 GLN A C 1
ATOM 738 O O . GLN A 1 98 ? 14.837 7.490 -19.667 1.00 85.44 98 GLN A O 1
ATOM 743 N N . ALA A 1 99 ? 14.260 9.240 -20.939 1.00 88.06 99 ALA A N 1
ATOM 744 C CA . ALA A 1 99 ? 13.655 9.991 -19.832 1.00 88.06 99 ALA A CA 1
ATOM 745 C C . ALA A 1 99 ? 12.454 9.265 -19.194 1.00 88.06 99 ALA A C 1
ATOM 747 O O . ALA A 1 99 ? 12.342 9.241 -17.969 1.00 88.06 99 ALA A O 1
ATOM 748 N N . ALA A 1 100 ? 11.596 8.625 -19.998 1.00 90.25 100 ALA A N 1
ATOM 749 C CA . ALA A 1 100 ? 10.415 7.913 -19.509 1.00 90.25 100 ALA A CA 1
ATOM 750 C C . ALA A 1 100 ? 10.789 6.680 -18.668 1.00 90.25 100 ALA A C 1
ATOM 752 O O . ALA A 1 100 ? 10.344 6.567 -17.523 1.00 90.25 100 ALA A O 1
ATOM 753 N N . ALA A 1 101 ? 11.676 5.810 -19.167 1.00 90.94 101 ALA A N 1
ATOM 754 C CA . ALA A 1 101 ? 12.158 4.654 -18.408 1.00 90.94 101 ALA A CA 1
ATOM 755 C C . ALA A 1 101 ? 12.870 5.062 -17.108 1.00 90.94 101 ALA A C 1
ATOM 757 O O . ALA A 1 101 ? 12.576 4.510 -16.044 1.00 90.94 101 ALA A O 1
ATOM 758 N N . LYS A 1 102 ? 13.753 6.073 -17.161 1.00 93.62 102 LYS A N 1
ATOM 759 C CA . LYS A 1 102 ? 14.404 6.625 -15.959 1.00 93.62 102 LYS A CA 1
ATOM 760 C C . LYS A 1 102 ? 13.374 7.133 -14.949 1.00 93.62 102 LYS A C 1
ATOM 762 O O . LYS A 1 102 ? 13.479 6.807 -13.770 1.00 93.62 102 LYS A O 1
ATOM 767 N N . CYS A 1 103 ? 12.370 7.883 -15.410 1.00 95.06 103 CYS A N 1
ATOM 768 C CA . CYS A 1 103 ? 11.297 8.413 -14.571 1.00 95.06 103 CYS A CA 1
ATOM 769 C C . CYS A 1 103 ? 10.532 7.287 -13.860 1.00 95.06 103 CYS A C 1
ATOM 771 O O . CYS A 1 103 ? 10.424 7.303 -12.635 1.00 95.06 103 CYS A O 1
ATOM 773 N N . ARG A 1 104 ? 10.078 6.264 -14.597 1.00 94.69 104 ARG A N 1
ATOM 774 C CA . ARG A 1 104 ? 9.327 5.126 -14.034 1.00 94.69 104 ARG A CA 1
ATOM 775 C C . ARG A 1 104 ? 10.143 4.311 -13.036 1.00 94.69 104 ARG A C 1
ATOM 777 O O . ARG A 1 104 ? 9.607 3.861 -12.023 1.00 94.69 104 ARG A O 1
ATOM 784 N N . LEU A 1 105 ? 11.434 4.116 -13.294 1.00 95.75 105 LEU A N 1
ATOM 785 C CA . LEU A 1 105 ? 12.320 3.385 -12.386 1.00 95.75 105 LEU A CA 1
ATOM 786 C C . LEU A 1 105 ? 12.641 4.184 -11.124 1.00 95.75 105 LEU A C 1
ATOM 788 O O . LEU A 1 105 ? 12.639 3.612 -10.033 1.00 95.75 105 LEU A O 1
ATOM 792 N N . ALA A 1 106 ? 12.862 5.493 -11.248 1.00 97.12 106 ALA A N 1
ATOM 793 C CA . ALA A 1 106 ? 13.025 6.384 -10.105 1.00 97.12 106 ALA A CA 1
ATOM 794 C C . ALA A 1 106 ? 11.737 6.439 -9.267 1.00 97.12 106 ALA A C 1
ATOM 796 O O . ALA A 1 106 ? 11.793 6.286 -8.049 1.00 97.12 106 ALA A O 1
ATOM 797 N N . GLU A 1 107 ? 10.568 6.514 -9.910 1.00 96.69 107 GLU A N 1
ATOM 798 C CA . GLU A 1 107 ? 9.264 6.423 -9.249 1.00 96.69 107 GLU A CA 1
ATOM 799 C C . GLU A 1 107 ? 9.084 5.082 -8.514 1.00 96.69 107 GLU A C 1
ATOM 801 O O . GLU A 1 107 ? 8.696 5.053 -7.345 1.00 96.69 107 GLU A O 1
ATOM 806 N N . SER A 1 108 ? 9.394 3.961 -9.167 1.00 96.81 108 SER A N 1
ATOM 807 C CA . SER A 1 108 ? 9.292 2.619 -8.574 1.00 96.81 108 SER A CA 1
ATOM 808 C C . SER A 1 108 ? 10.238 2.456 -7.379 1.00 96.81 108 SER A C 1
ATOM 810 O O . SER A 1 108 ? 9.846 1.931 -6.335 1.00 96.81 108 SER A O 1
ATOM 812 N N . SER A 1 109 ? 11.457 2.988 -7.503 1.00 97.75 109 SER A N 1
ATOM 813 C CA . SER A 1 109 ? 12.464 3.019 -6.437 1.00 97.75 109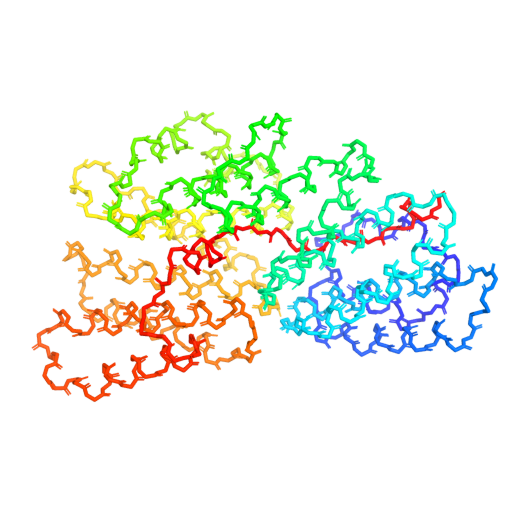 SER A CA 1
ATOM 814 C C . SER A 1 109 ? 12.041 3.919 -5.269 1.00 97.75 109 SER A C 1
ATOM 816 O O . SER A 1 109 ? 12.304 3.600 -4.108 1.00 97.75 109 SER A O 1
ATOM 818 N N . ALA A 1 110 ? 11.354 5.030 -5.538 1.00 98.12 110 ALA A N 1
ATOM 819 C CA . ALA A 1 110 ? 10.797 5.890 -4.502 1.00 98.12 110 ALA A CA 1
ATOM 820 C C . ALA A 1 110 ? 9.663 5.187 -3.742 1.00 98.12 110 ALA A C 1
ATOM 822 O O . ALA A 1 110 ? 9.678 5.144 -2.512 1.00 98.12 110 ALA A O 1
ATOM 823 N N . ARG A 1 111 ? 8.725 4.553 -4.460 1.00 97.06 111 ARG A N 1
ATOM 824 C CA . ARG A 1 111 ? 7.610 3.792 -3.864 1.00 97.06 111 ARG A CA 1
ATOM 825 C C . ARG A 1 111 ? 8.104 2.692 -2.933 1.00 97.06 111 ARG A C 1
ATOM 827 O O . ARG A 1 111 ? 7.565 2.527 -1.845 1.00 97.06 111 ARG A O 1
ATOM 834 N N . ILE A 1 112 ? 9.138 1.954 -3.332 1.00 97.25 112 ILE A N 1
ATOM 835 C CA . ILE A 1 112 ? 9.623 0.830 -2.520 1.00 97.25 112 ILE A CA 1
ATOM 836 C C . ILE A 1 112 ? 10.357 1.293 -1.273 1.00 97.25 112 ILE A C 1
ATOM 838 O O . ILE A 1 112 ? 10.150 0.741 -0.196 1.00 97.25 112 ILE A O 1
ATOM 842 N N . ASN A 1 113 ? 11.142 2.362 -1.388 1.00 97.88 113 ASN A N 1
ATOM 843 C CA . ASN A 1 113 ? 11.767 2.972 -0.225 1.00 97.88 113 ASN A CA 1
ATOM 844 C C . ASN A 1 113 ? 10.717 3.570 0.724 1.00 97.88 113 ASN A C 1
ATOM 846 O O . ASN A 1 113 ? 10.879 3.467 1.937 1.00 97.88 113 ASN A O 1
ATOM 850 N N . PHE A 1 114 ? 9.597 4.082 0.205 1.00 97.62 114 PHE A N 1
ATOM 851 C CA . PHE A 1 114 ? 8.465 4.502 1.030 1.00 97.62 114 PHE A CA 1
ATOM 852 C C . PHE A 1 114 ? 7.795 3.330 1.765 1.00 97.62 114 PHE A C 1
ATOM 854 O O . PHE A 1 114 ? 7.488 3.458 2.947 1.00 97.62 114 PHE A O 1
ATOM 861 N N . GLU A 1 115 ? 7.596 2.175 1.123 1.00 96.38 115 GLU A N 1
ATOM 862 C CA . GLU A 1 115 ? 7.050 0.979 1.791 1.00 96.38 115 GLU A CA 1
ATOM 863 C C . GLU A 1 115 ? 7.998 0.411 2.861 1.00 96.38 115 GLU A C 1
ATOM 865 O O . GLU A 1 115 ? 7.546 -0.124 3.873 1.00 96.38 115 GLU A O 1
ATOM 870 N N . LEU A 1 116 ? 9.311 0.576 2.685 1.00 96.88 116 LEU A N 1
ATOM 871 C CA . LEU A 1 116 ? 10.324 0.193 3.675 1.00 96.88 116 LEU A CA 1
ATOM 872 C C . LEU A 1 116 ? 10.483 1.215 4.816 1.00 96.88 116 LEU A C 1
ATOM 874 O O . LEU A 1 116 ? 11.034 0.871 5.858 1.00 96.88 116 LEU A O 1
ATOM 878 N N . GLY A 1 117 ? 9.975 2.440 4.651 1.00 96.75 117 GLY A N 1
ATOM 879 C CA . GLY A 1 117 ? 10.086 3.524 5.636 1.00 96.75 117 GLY A CA 1
ATOM 880 C C . GLY A 1 117 ? 11.344 4.384 5.491 1.00 96.75 117 GLY A C 1
ATOM 881 O O . GLY A 1 117 ? 11.649 5.179 6.374 1.00 96.75 117 GLY A O 1
ATOM 882 N N . HIS A 1 118 ? 12.077 4.256 4.383 1.00 97.56 118 HIS A N 1
ATOM 883 C CA . HIS A 1 118 ? 13.230 5.097 4.049 1.00 97.56 118 HIS A CA 1
ATOM 884 C C . HIS A 1 118 ? 12.764 6.403 3.383 1.00 97.56 118 HIS A C 1
ATOM 886 O O . HIS A 1 118 ? 12.963 6.605 2.179 1.00 97.56 118 HIS A O 1
ATOM 892 N N . PHE A 1 119 ? 12.093 7.270 4.143 1.00 97.06 119 PHE A N 1
ATOM 893 C CA . PHE A 1 119 ? 11.404 8.441 3.594 1.00 97.06 119 PHE A CA 1
ATOM 894 C C . PHE A 1 119 ? 12.339 9.432 2.900 1.00 97.06 119 PHE A C 1
ATOM 896 O O . PHE A 1 119 ? 12.008 9.904 1.817 1.00 97.06 119 PHE A O 1
ATOM 903 N N . GLU A 1 120 ? 13.529 9.686 3.445 1.00 97.62 120 GLU A N 1
ATOM 904 C CA . GLU A 1 120 ? 14.496 10.622 2.859 1.00 97.62 120 GLU A CA 1
ATOM 905 C C . GLU A 1 120 ? 14.966 10.132 1.485 1.00 97.62 120 GLU A C 1
ATOM 907 O O . GLU A 1 120 ? 15.011 10.886 0.514 1.00 97.62 120 GLU A O 1
ATOM 912 N N . LYS A 1 121 ? 15.268 8.832 1.375 1.00 97.88 121 LYS A N 1
ATOM 913 C CA . LYS A 1 121 ? 15.660 8.219 0.100 1.00 97.88 121 LYS A CA 1
ATOM 914 C C . LYS A 1 121 ? 14.492 8.212 -0.887 1.00 97.88 121 LYS A C 1
ATOM 916 O O . LYS A 1 121 ? 14.699 8.480 -2.070 1.00 97.88 121 LYS A O 1
ATOM 921 N N . ALA A 1 122 ? 13.278 7.926 -0.414 1.00 98.19 122 ALA A N 1
ATOM 922 C CA . ALA A 1 122 ? 12.074 7.957 -1.236 1.00 98.19 122 ALA A CA 1
ATOM 923 C C . ALA A 1 122 ? 11.800 9.361 -1.797 1.00 98.19 122 ALA A C 1
ATOM 925 O O . ALA A 1 122 ? 11.495 9.487 -2.981 1.00 98.19 122 ALA A O 1
ATOM 926 N N . GLU A 1 123 ? 11.958 10.405 -0.981 1.00 98.00 123 GLU A N 1
ATOM 927 C CA . GLU A 1 123 ? 11.767 11.798 -1.387 1.00 98.00 123 GLU A CA 1
ATOM 928 C C . GLU A 1 123 ? 12.779 12.216 -2.459 1.00 98.00 123 GLU A C 1
ATOM 930 O O . GLU A 1 123 ? 12.381 12.736 -3.500 1.00 98.00 123 GLU A O 1
ATOM 935 N N . VAL A 1 124 ? 14.070 11.919 -2.261 1.00 98.31 124 VAL A N 1
ATOM 936 C CA . VAL A 1 124 ? 15.124 12.226 -3.247 1.00 98.31 124 VAL A CA 1
ATOM 937 C C . VAL A 1 124 ? 14.837 11.557 -4.593 1.00 98.31 124 VAL A C 1
ATOM 939 O O . VAL A 1 124 ? 14.925 12.203 -5.637 1.00 98.31 124 VAL A O 1
ATOM 942 N N . LEU A 1 125 ? 14.448 10.279 -4.581 1.00 98.25 125 LEU A N 1
ATOM 943 C CA . LEU A 1 125 ? 14.123 9.530 -5.798 1.00 98.25 125 LEU A CA 1
ATOM 944 C C . LEU A 1 125 ? 12.845 10.045 -6.475 1.00 98.25 125 LEU A C 1
ATOM 946 O O . LEU A 1 125 ? 12.783 10.117 -7.702 1.00 98.25 125 LEU A O 1
ATOM 950 N N . ALA A 1 126 ? 11.831 10.435 -5.698 1.00 97.62 126 ALA A N 1
ATOM 951 C CA . ALA A 1 126 ? 10.612 11.030 -6.235 1.00 97.62 126 ALA A CA 1
ATOM 952 C C . ALA A 1 126 ? 10.892 12.411 -6.850 1.00 97.62 126 ALA A C 1
ATOM 954 O O . ALA A 1 126 ? 10.388 12.707 -7.931 1.00 97.62 126 ALA A O 1
ATOM 955 N N . ALA A 1 127 ? 11.733 13.232 -6.217 1.00 97.81 127 ALA A N 1
ATOM 956 C CA . ALA A 1 127 ? 12.156 14.523 -6.752 1.00 97.81 127 ALA A CA 1
ATOM 957 C C . ALA A 1 127 ? 12.968 14.372 -8.050 1.00 97.81 127 ALA A C 1
ATOM 959 O O . ALA A 1 127 ? 12.714 15.093 -9.017 1.00 97.81 127 ALA A O 1
ATOM 960 N N . GLU A 1 128 ? 13.884 13.398 -8.114 1.00 97.06 128 GLU A N 1
ATOM 961 C CA . GLU A 1 128 ? 14.588 13.033 -9.352 1.00 97.06 128 GLU A CA 1
ATOM 962 C C . GLU A 1 128 ? 13.594 12.637 -10.449 1.00 97.06 128 GLU A C 1
ATOM 964 O O . GLU A 1 128 ? 13.672 13.155 -11.562 1.00 97.06 128 GLU A O 1
ATOM 969 N N . ALA A 1 129 ? 12.622 11.779 -10.126 1.00 96.81 129 ALA A N 1
ATOM 970 C CA . ALA A 1 129 ? 11.591 11.360 -11.064 1.00 96.81 129 ALA A CA 1
ATOM 971 C C . ALA A 1 129 ? 10.751 12.548 -11.569 1.00 96.81 129 ALA A C 1
ATOM 973 O O . ALA A 1 129 ? 10.466 12.599 -12.762 1.00 96.81 129 ALA A O 1
ATOM 974 N N . VAL A 1 130 ? 10.403 13.523 -10.713 1.00 96.75 130 VAL A N 1
ATOM 975 C CA . VAL A 1 130 ? 9.697 14.759 -11.115 1.00 96.75 130 VAL A CA 1
ATOM 976 C C . VAL A 1 130 ? 10.548 15.591 -12.074 1.00 96.75 130 VAL A C 1
ATOM 978 O O . VAL A 1 130 ? 10.017 16.104 -13.057 1.00 96.75 130 VAL A O 1
ATOM 981 N N . ALA A 1 131 ? 11.852 15.715 -11.814 1.00 96.94 131 ALA A N 1
ATOM 982 C CA . ALA A 1 131 ? 12.757 16.532 -12.622 1.00 96.94 131 ALA A CA 1
ATOM 983 C C . ALA A 1 131 ? 12.913 16.017 -14.064 1.00 96.94 131 ALA A C 1
ATOM 985 O O . ALA A 1 131 ? 13.158 16.806 -14.974 1.00 96.94 131 ALA A O 1
ATOM 986 N N . ILE A 1 132 ? 12.760 14.707 -14.272 1.00 95.81 132 ILE A N 1
ATOM 987 C CA . ILE A 1 132 ? 12.908 14.053 -15.582 1.00 95.81 132 ILE A CA 1
ATOM 988 C C . ILE A 1 132 ? 11.576 13.582 -16.183 1.00 95.81 132 ILE A C 1
ATOM 990 O O . ILE A 1 132 ? 11.574 12.982 -17.259 1.00 95.81 132 ILE A O 1
ATOM 994 N N . ALA A 1 133 ? 10.452 13.807 -15.495 1.00 95.25 133 ALA A N 1
ATOM 995 C CA . ALA A 1 133 ? 9.160 13.275 -15.904 1.00 95.25 133 ALA A CA 1
ATOM 996 C C . ALA A 1 133 ? 8.665 13.920 -17.209 1.00 95.25 133 ALA A C 1
ATOM 998 O O . ALA A 1 133 ? 8.510 15.144 -17.269 1.00 95.25 133 ALA A O 1
ATOM 999 N N . PRO A 1 134 ? 8.318 13.121 -18.236 1.00 93.12 134 PRO A N 1
ATOM 1000 C CA . PRO A 1 134 ? 7.566 13.636 -19.371 1.00 93.12 134 PRO A CA 1
ATOM 1001 C C . PRO A 1 134 ? 6.145 14.048 -18.929 1.00 93.12 134 PRO A C 1
ATOM 1003 O O . PRO A 1 134 ? 5.637 13.525 -17.927 1.00 93.12 134 PRO A O 1
ATOM 1006 N N . PRO A 1 135 ? 5.456 14.939 -19.674 1.00 91.69 135 PRO A N 1
ATOM 1007 C CA . PRO A 1 135 ? 4.149 15.474 -19.280 1.00 91.69 135 PRO A CA 1
ATOM 1008 C C . PRO A 1 135 ? 3.099 14.431 -18.846 1.00 91.69 135 PRO A C 1
ATOM 1010 O O . PRO A 1 135 ? 2.433 14.680 -17.841 1.00 91.69 135 PRO A O 1
ATOM 1013 N N . PRO A 1 136 ? 2.973 13.249 -19.494 1.00 88.44 136 PRO A N 1
ATOM 1014 C CA . PRO A 1 136 ? 2.000 12.232 -19.083 1.00 88.44 136 PRO A CA 1
ATOM 1015 C C . PRO A 1 136 ? 2.268 11.611 -17.704 1.00 88.44 136 PRO A C 1
ATOM 1017 O O . PRO A 1 136 ? 1.340 11.143 -17.052 1.00 88.44 136 PRO A O 1
ATOM 1020 N N . LEU A 1 137 ? 3.526 11.595 -17.248 1.00 90.44 137 LEU A N 1
ATOM 1021 C CA . LEU A 1 137 ? 3.920 10.977 -15.975 1.00 90.44 137 LEU A CA 1
ATOM 1022 C C . LEU A 1 137 ? 4.032 11.992 -14.834 1.00 90.44 137 LEU A C 1
ATOM 1024 O O . LEU A 1 137 ? 3.959 11.619 -13.662 1.00 90.44 137 LEU A O 1
ATOM 1028 N N . LEU A 1 138 ? 4.172 13.280 -15.155 1.00 93.25 138 LEU A N 1
ATOM 1029 C CA . LEU A 1 138 ? 4.477 14.326 -14.182 1.00 93.25 138 LEU A CA 1
ATOM 1030 C C . LEU A 1 138 ? 3.473 14.385 -13.022 1.00 93.25 138 LEU A C 1
ATOM 1032 O O . LEU A 1 138 ? 3.884 14.455 -11.865 1.00 93.25 138 LEU A O 1
ATOM 1036 N N . MET A 1 139 ? 2.167 14.328 -13.304 1.00 92.50 139 MET A N 1
ATOM 1037 C CA . MET A 1 139 ? 1.140 14.419 -12.251 1.00 92.50 139 MET A CA 1
ATOM 1038 C C . MET A 1 139 ? 1.190 13.237 -11.286 1.00 92.50 139 MET A C 1
ATOM 1040 O O . MET A 1 139 ? 1.022 13.395 -10.075 1.00 92.50 139 MET A O 1
ATOM 1044 N N . ARG A 1 140 ? 1.481 12.046 -11.803 1.00 90.69 140 ARG A N 1
ATOM 1045 C CA . ARG A 1 140 ? 1.581 10.843 -10.987 1.00 90.69 140 ARG A CA 1
ATOM 1046 C C . ARG A 1 140 ? 2.782 10.899 -10.049 1.00 90.69 140 ARG A C 1
ATOM 1048 O O . ARG A 1 140 ? 2.638 10.612 -8.860 1.00 90.69 140 ARG A O 1
ATOM 1055 N N . VAL A 1 141 ? 3.948 11.300 -10.551 1.00 94.75 141 VAL A N 1
ATOM 1056 C CA . VAL A 1 141 ? 5.149 11.408 -9.713 1.00 94.75 141 VAL A CA 1
ATOM 1057 C C . VAL A 1 141 ? 5.025 12.565 -8.714 1.00 94.75 141 VAL A C 1
ATOM 1059 O O . VAL A 1 141 ? 5.422 12.419 -7.561 1.00 94.75 141 VAL A O 1
ATOM 1062 N N . ARG A 1 142 ? 4.377 13.678 -9.087 1.00 95.31 142 ARG A N 1
ATOM 1063 C CA . ARG A 1 142 ? 4.031 14.750 -8.134 1.00 95.31 142 ARG A CA 1
ATOM 1064 C C . ARG A 1 142 ? 3.107 14.264 -7.023 1.00 95.31 142 ARG A C 1
ATOM 1066 O O . ARG A 1 142 ? 3.318 14.618 -5.869 1.00 95.31 142 ARG A O 1
ATOM 1073 N N . THR A 1 143 ? 2.135 13.412 -7.348 1.00 94.75 143 THR A N 1
ATOM 1074 C CA . THR A 1 143 ? 1.253 12.786 -6.349 1.00 94.75 143 THR A CA 1
ATOM 1075 C C . THR A 1 143 ? 2.037 11.910 -5.378 1.00 94.75 143 THR A C 1
ATOM 1077 O O . THR A 1 143 ? 1.785 11.960 -4.176 1.00 94.75 143 THR A O 1
ATOM 1080 N N . LEU A 1 144 ? 3.017 11.149 -5.875 1.00 96.44 144 LEU A N 1
ATOM 1081 C CA . LEU A 1 144 ? 3.926 10.372 -5.032 1.00 96.44 144 LEU A CA 1
ATOM 1082 C C . LEU A 1 144 ? 4.753 11.278 -4.108 1.00 96.44 144 LEU A C 1
ATOM 1084 O O . LEU A 1 144 ? 4.772 11.048 -2.902 1.00 96.44 144 LEU A O 1
ATOM 1088 N N . LEU A 1 145 ? 5.395 12.315 -4.652 1.00 96.81 145 LEU A N 1
ATOM 1089 C CA . LEU A 1 145 ? 6.217 13.243 -3.872 1.00 96.81 145 LEU A CA 1
ATOM 1090 C C . LEU A 1 145 ? 5.393 13.957 -2.790 1.00 96.81 145 LEU A C 1
ATOM 1092 O O . LEU A 1 145 ? 5.785 13.953 -1.627 1.00 96.81 145 LEU A O 1
ATOM 1096 N N . ALA A 1 146 ? 4.218 14.485 -3.146 1.00 96.19 146 ALA A N 1
ATOM 1097 C CA . ALA A 1 146 ? 3.316 15.149 -2.206 1.00 96.19 146 ALA A CA 1
ATOM 1098 C C . ALA A 1 146 ? 2.843 14.204 -1.089 1.00 96.19 146 ALA A C 1
ATOM 1100 O O . ALA A 1 146 ? 2.711 14.617 0.061 1.00 96.19 146 ALA A O 1
ATOM 1101 N N . ALA A 1 147 ? 2.617 12.926 -1.406 1.00 96.44 147 ALA A N 1
ATOM 1102 C CA . ALA A 1 147 ? 2.256 11.920 -0.415 1.00 96.44 147 ALA A CA 1
ATOM 1103 C C . ALA A 1 147 ? 3.413 11.619 0.555 1.00 96.44 147 ALA A C 1
ATOM 1105 O O . ALA A 1 147 ? 3.187 11.558 1.763 1.00 96.44 147 ALA A O 1
ATOM 1106 N N . 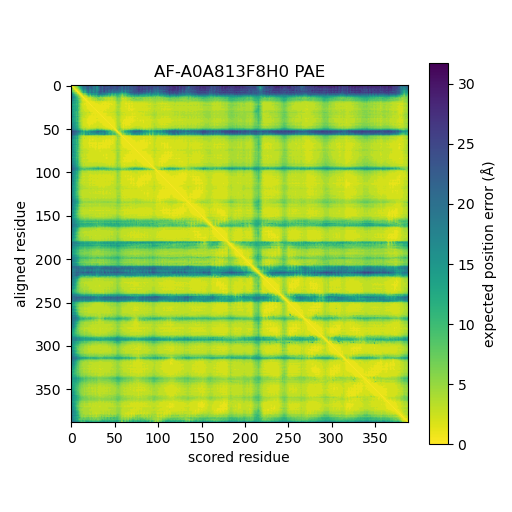ILE A 1 148 ? 4.647 11.479 0.052 1.00 97.12 148 ILE A N 1
ATOM 1107 C CA . ILE A 1 148 ? 5.850 11.268 0.878 1.00 97.12 148 ILE A CA 1
ATOM 1108 C C . ILE A 1 148 ? 6.059 12.462 1.819 1.00 97.12 148 ILE A C 1
ATOM 1110 O O . ILE A 1 148 ? 6.134 12.287 3.039 1.00 97.12 148 ILE A O 1
ATOM 1114 N N . GLN A 1 149 ? 6.046 13.674 1.263 1.00 96.19 149 GLN A N 1
ATOM 1115 C CA . GLN A 1 149 ? 6.215 14.911 2.022 1.00 96.19 149 GLN A CA 1
ATOM 1116 C C . GLN A 1 149 ? 5.104 15.095 3.053 1.00 96.19 149 GLN A C 1
ATOM 1118 O O . GLN A 1 149 ? 5.390 15.419 4.201 1.00 96.19 149 GLN A O 1
ATOM 1123 N N . GLY A 1 150 ? 3.849 14.817 2.693 1.00 95.62 150 GLY A N 1
ATOM 1124 C CA . GLY A 1 150 ? 2.723 14.919 3.617 1.00 95.62 150 GLY A CA 1
ATOM 1125 C C . GLY A 1 150 ? 2.792 13.927 4.778 1.00 95.62 150 GLY A C 1
ATOM 1126 O O . GLY A 1 150 ? 2.390 14.253 5.897 1.00 95.62 150 GLY A O 1
ATOM 1127 N N . VAL A 1 151 ? 3.362 12.736 4.572 1.00 96.00 151 VAL A N 1
ATOM 1128 C CA . VAL A 1 151 ? 3.650 11.815 5.681 1.00 96.00 151 VAL A CA 1
ATOM 1129 C C . VAL A 1 151 ? 4.685 12.429 6.626 1.00 96.00 151 VAL A C 1
ATOM 1131 O O . VAL A 1 151 ? 4.418 12.495 7.830 1.00 96.00 151 VAL A O 1
ATOM 1134 N N . GLN A 1 152 ? 5.812 12.917 6.095 1.00 95.06 152 GLN A N 1
ATOM 1135 C CA . GLN A 1 152 ? 6.927 13.463 6.883 1.00 95.06 152 GLN A CA 1
ATOM 1136 C C . GLN A 1 152 ? 6.572 14.768 7.608 1.00 95.06 152 GLN A C 1
ATOM 1138 O O . GLN A 1 152 ? 6.747 14.859 8.821 1.00 95.06 152 GLN A O 1
ATOM 1143 N N . SER A 1 153 ? 6.056 15.768 6.893 1.00 94.12 153 SER A N 1
ATOM 1144 C CA . SER A 1 153 ? 5.822 17.118 7.425 1.00 94.12 153 SER A CA 1
ATOM 1145 C C . SER A 1 153 ? 4.437 17.303 8.046 1.00 94.12 153 SER A C 1
ATOM 1147 O O . SER A 1 153 ? 4.230 18.234 8.821 1.00 94.12 153 SER A O 1
ATOM 1149 N N . GLY A 1 154 ? 3.468 16.446 7.700 1.00 91.75 154 GLY A N 1
ATOM 1150 C CA . GLY A 1 154 ? 2.059 16.677 8.029 1.00 91.75 154 GLY A CA 1
ATOM 1151 C C . GLY A 1 154 ? 1.427 17.829 7.238 1.00 91.75 154 GLY A C 1
ATOM 1152 O O . GLY A 1 154 ? 0.310 18.232 7.554 1.00 91.75 154 GLY A O 1
ATOM 1153 N N . GLN A 1 155 ? 2.116 18.368 6.225 1.00 91.06 155 GLN A N 1
ATOM 1154 C CA . GLN A 1 155 ? 1.614 19.441 5.372 1.00 91.06 155 GLN A CA 1
ATOM 1155 C C . GLN A 1 155 ? 1.130 18.902 4.031 1.00 91.06 155 GLN A C 1
ATOM 1157 O O . GLN A 1 155 ? 1.704 17.986 3.445 1.00 91.06 155 GLN A O 1
ATOM 1162 N N . VAL A 1 156 ? 0.052 19.494 3.536 1.00 89.50 156 VAL A N 1
ATOM 1163 C CA . VAL A 1 156 ? -0.507 19.160 2.230 1.00 89.50 156 VAL A CA 1
ATOM 1164 C C . VAL A 1 156 ? 0.252 19.936 1.166 1.00 89.50 156 VAL A C 1
ATOM 1166 O O . VAL A 1 156 ? 0.392 21.149 1.288 1.00 89.50 156 VAL A O 1
ATOM 1169 N N . GLY A 1 157 ? 0.729 19.239 0.135 1.00 85.19 157 GLY A N 1
ATOM 1170 C CA . GLY A 1 157 ? 1.323 19.889 -1.032 1.00 85.19 157 GLY A CA 1
ATOM 1171 C C . GLY A 1 157 ? 0.298 20.698 -1.831 1.00 85.19 157 GLY A C 1
ATOM 1172 O O . GLY A 1 157 ? -0.912 20.529 -1.669 1.00 85.19 157 GLY A O 1
ATOM 1173 N N . ASP A 1 158 ? 0.786 21.556 -2.723 1.00 85.88 158 ASP A N 1
ATOM 1174 C CA . ASP A 1 158 ? -0.070 22.377 -3.579 1.00 85.88 158 ASP A CA 1
ATOM 1175 C C . ASP A 1 158 ? -1.056 21.527 -4.390 1.00 85.88 158 ASP A C 1
ATOM 1177 O O . ASP A 1 158 ? -0.733 20.431 -4.859 1.00 85.88 158 ASP A O 1
ATOM 1181 N N . HIS A 1 159 ? -2.271 22.052 -4.569 1.00 84.81 159 HIS A N 1
ATOM 1182 C CA . HIS A 1 159 ? -3.247 21.440 -5.460 1.00 84.81 159 HIS A CA 1
ATOM 1183 C C . HIS A 1 159 ? -2.761 21.506 -6.905 1.00 84.81 159 HIS A C 1
ATOM 1185 O O . HIS A 1 159 ? -2.291 22.542 -7.377 1.00 84.81 159 HIS A O 1
ATOM 1191 N N . PHE A 1 160 ? -2.929 20.402 -7.619 1.00 84.19 160 PHE A N 1
ATOM 1192 C CA . PHE A 1 160 ? -2.743 20.342 -9.056 1.00 84.19 160 PHE A CA 1
ATOM 1193 C C . PHE A 1 160 ? -3.933 19.633 -9.695 1.00 84.19 160 PHE A C 1
ATOM 1195 O O . PHE A 1 160 ? -4.462 18.660 -9.156 1.00 84.19 160 PHE A O 1
ATOM 1202 N N . ASP A 1 161 ? -4.337 20.152 -10.851 1.00 81.50 161 ASP A N 1
ATOM 1203 C CA . ASP A 1 161 ? -5.438 19.627 -11.649 1.00 81.50 161 ASP A CA 1
ATOM 1204 C C . ASP A 1 161 ? -4.962 18.363 -12.377 1.00 81.50 161 ASP A C 1
ATOM 1206 O O . ASP A 1 161 ? -4.334 18.408 -13.439 1.00 81.50 161 ASP A O 1
ATOM 1210 N N . ALA A 1 162 ? -5.155 17.221 -11.722 1.00 78.88 162 ALA A N 1
ATOM 1211 C CA . ALA A 1 162 ? -5.044 15.916 -12.347 1.00 78.88 162 ALA A CA 1
ATOM 1212 C C . ALA A 1 162 ? -6.458 15.452 -12.703 1.00 78.88 162 ALA A C 1
ATOM 1214 O O . ALA A 1 162 ? -7.384 15.689 -11.947 1.00 78.88 162 ALA A O 1
ATOM 1215 N N . GLY A 1 163 ? -6.638 14.764 -13.828 1.00 82.88 163 GLY A N 1
ATOM 1216 C CA . GLY A 1 163 ? -7.909 14.107 -14.130 1.00 82.88 163 GLY A CA 1
ATOM 1217 C C . GLY A 1 163 ? -7.970 12.688 -13.558 1.00 82.88 163 GLY A C 1
ATOM 1218 O O . GLY A 1 163 ? -6.957 11.985 -13.486 1.00 82.88 163 GLY A O 1
ATOM 1219 N N . GLY A 1 164 ? -9.175 12.230 -13.216 1.00 87.50 164 GLY A N 1
ATOM 1220 C CA . GLY A 1 164 ? -9.475 10.813 -12.985 1.00 87.50 164 GLY A CA 1
ATOM 1221 C C . GLY A 1 164 ? -8.830 10.217 -11.728 1.00 87.50 164 GLY A C 1
ATOM 1222 O O . GLY A 1 164 ? -8.922 10.769 -10.636 1.00 87.50 164 GLY A O 1
ATOM 1223 N N . GLU A 1 165 ? -8.198 9.049 -11.872 1.00 89.12 165 GLU A N 1
ATOM 1224 C CA . GLU A 1 165 ? -7.676 8.258 -10.744 1.00 89.12 165 GLU A CA 1
ATOM 1225 C C . GLU A 1 165 ? -6.566 8.974 -9.969 1.00 89.12 165 GLU A C 1
ATOM 1227 O O . GLU A 1 165 ? -6.526 8.912 -8.741 1.00 89.12 165 GLU A O 1
ATOM 1232 N N . THR A 1 166 ? -5.676 9.683 -10.670 1.00 90.81 166 THR A N 1
ATOM 1233 C CA . THR A 1 166 ? -4.549 10.379 -10.027 1.00 90.81 166 THR A CA 1
ATOM 1234 C C . THR A 1 166 ? -5.048 11.495 -9.109 1.00 90.81 166 THR A C 1
ATOM 1236 O O . THR A 1 166 ? -4.530 11.654 -8.004 1.00 90.81 166 THR A O 1
ATOM 1239 N N . GLU A 1 167 ? -6.098 12.210 -9.522 1.00 91.12 167 GLU A N 1
ATOM 1240 C CA . GLU A 1 167 ? -6.730 13.246 -8.702 1.00 91.12 167 GLU A CA 1
ATOM 1241 C C . GLU A 1 167 ? -7.329 12.667 -7.425 1.00 91.12 167 GLU A C 1
ATOM 1243 O O . GLU A 1 167 ? -7.097 13.181 -6.333 1.00 91.12 167 GLU A O 1
ATOM 1248 N N . ALA A 1 168 ? -8.077 11.569 -7.545 1.00 91.69 168 ALA A N 1
ATOM 1249 C CA . ALA A 1 168 ? -8.723 10.940 -6.404 1.00 91.69 168 ALA A CA 1
ATOM 1250 C C . ALA A 1 168 ? -7.699 10.386 -5.402 1.00 91.69 168 ALA A C 1
ATOM 1252 O O . ALA A 1 168 ? -7.871 10.550 -4.193 1.00 91.69 168 ALA A O 1
ATOM 1253 N N . ILE A 1 169 ? -6.601 9.793 -5.890 1.00 93.94 169 ILE A N 1
ATOM 1254 C CA . ILE A 1 169 ? -5.483 9.346 -5.047 1.00 93.94 169 ILE A CA 1
ATOM 1255 C C . ILE A 1 169 ? -4.872 10.537 -4.303 1.00 93.94 169 ILE A C 1
ATOM 1257 O O . ILE A 1 169 ? -4.688 10.472 -3.085 1.00 93.94 169 ILE A O 1
ATOM 1261 N N . TRP A 1 170 ? -4.589 11.634 -5.011 1.00 94.44 170 TRP A N 1
ATOM 1262 C CA . TRP A 1 170 ? -4.060 12.848 -4.397 1.00 94.44 170 TRP A CA 1
ATOM 1263 C C . TRP A 1 170 ? -5.013 13.409 -3.333 1.00 94.44 170 TRP A C 1
ATOM 1265 O O . TRP A 1 170 ? -4.574 13.671 -2.212 1.00 94.44 170 TRP A O 1
ATOM 1275 N N . ARG A 1 171 ? -6.316 13.512 -3.627 1.00 93.88 171 ARG A N 1
ATOM 1276 C CA . ARG A 1 171 ? -7.344 14.005 -2.691 1.00 93.88 171 ARG A CA 1
ATOM 1277 C C . ARG A 1 171 ? -7.427 13.158 -1.425 1.00 93.88 171 ARG A C 1
ATOM 1279 O O . ARG A 1 171 ? -7.398 13.712 -0.327 1.00 93.88 171 ARG A O 1
ATOM 1286 N N . VAL A 1 172 ? -7.459 11.829 -1.552 1.00 95.38 172 VAL A N 1
ATOM 1287 C CA . VAL A 1 172 ? -7.464 10.926 -0.387 1.00 95.38 172 VAL A CA 1
ATOM 1288 C C . VAL A 1 172 ? -6.193 11.088 0.436 1.00 95.38 172 VAL A C 1
ATOM 1290 O O . VAL A 1 172 ? -6.272 11.209 1.656 1.00 95.38 172 VAL A O 1
ATOM 1293 N N . ASN A 1 173 ? -5.024 11.162 -0.202 1.00 96.00 173 ASN A N 1
ATOM 1294 C CA . ASN A 1 173 ? -3.769 11.378 0.518 1.00 96.00 173 ASN A CA 1
ATOM 1295 C C . ASN A 1 173 ? -3.743 12.741 1.225 1.00 96.00 173 ASN A C 1
ATOM 1297 O O . ASN A 1 173 ? -3.294 12.825 2.367 1.00 96.00 173 ASN A O 1
ATOM 1301 N N . CYS A 1 174 ? -4.302 13.789 0.617 1.00 94.19 174 CYS A N 1
ATOM 1302 C CA . CYS A 1 174 ? -4.463 15.088 1.267 1.00 94.19 174 CYS A CA 1
ATOM 1303 C C . CYS A 1 174 ? -5.383 15.009 2.486 1.00 94.19 174 CYS A C 1
ATOM 1305 O O . CYS A 1 174 ? -5.048 15.567 3.526 1.00 94.19 174 CYS A O 1
ATOM 1307 N N . LEU A 1 175 ? -6.513 14.303 2.393 1.00 94.75 175 LEU A N 1
ATOM 1308 C CA . LEU A 1 175 ? -7.412 14.085 3.531 1.00 94.75 175 LEU A CA 1
ATOM 1309 C C . LEU A 1 175 ? -6.707 13.345 4.671 1.00 94.75 175 LEU A C 1
ATOM 1311 O O . LEU A 1 175 ? -6.824 13.755 5.823 1.00 94.75 175 LEU A O 1
ATOM 1315 N N . VAL A 1 176 ? -5.936 12.299 4.355 1.00 95.75 176 VAL A N 1
ATOM 1316 C CA . VAL A 1 176 ? -5.135 11.563 5.346 1.00 95.75 176 VAL A CA 1
ATOM 1317 C C . VAL A 1 176 ? -4.182 12.508 6.079 1.00 95.75 176 VAL A C 1
ATOM 1319 O O . VAL A 1 176 ? -4.090 12.459 7.304 1.00 95.75 176 VAL A O 1
ATOM 1322 N N . VAL A 1 177 ? -3.495 13.387 5.348 1.00 94.75 177 VAL A N 1
ATOM 1323 C CA . VAL A 1 177 ? -2.543 14.342 5.927 1.00 94.75 177 VAL A CA 1
ATOM 1324 C C . VAL A 1 177 ? -3.253 15.398 6.780 1.00 94.75 177 VAL A C 1
ATOM 1326 O O . VAL A 1 177 ? -2.858 15.604 7.926 1.00 94.75 177 VAL A O 1
ATOM 1329 N N . LYS A 1 178 ? -4.330 16.014 6.269 1.00 93.25 178 LYS A N 1
ATOM 1330 C CA . LYS A 1 178 ? -5.091 17.064 6.975 1.00 93.25 178 LYS A CA 1
ATOM 1331 C C . LYS A 1 178 ? -5.715 16.559 8.268 1.00 93.25 178 LYS A C 1
ATOM 1333 O O . LYS A 1 178 ? -5.600 17.214 9.296 1.00 93.25 178 LYS A O 1
ATOM 1338 N N . LEU A 1 179 ? -6.396 15.417 8.211 1.00 93.38 179 LEU A N 1
ATOM 1339 C CA . LEU A 1 179 ? -7.231 14.959 9.320 1.00 93.38 179 LEU A CA 1
ATOM 1340 C C . LEU A 1 179 ? -6.444 14.277 10.434 1.00 93.38 179 LEU A C 1
ATOM 1342 O O . LEU A 1 179 ? -6.915 14.249 11.566 1.00 93.38 179 LEU A O 1
ATOM 1346 N N . LEU A 1 180 ? -5.273 13.717 10.126 1.00 92.31 180 LEU A N 1
ATOM 1347 C CA . LEU A 1 180 ? -4.422 13.107 11.146 1.00 92.31 180 LEU A CA 1
ATOM 1348 C C . LEU A 1 180 ? -3.453 14.097 11.802 1.00 92.31 180 LEU A C 1
ATOM 1350 O O . LEU A 1 180 ? -2.839 13.717 12.795 1.00 92.31 180 LEU A O 1
ATOM 1354 N N . GLY A 1 181 ? -3.343 15.327 11.275 1.00 82.88 181 GLY A N 1
ATOM 1355 C CA . GLY A 1 181 ? -2.620 16.461 11.863 1.00 82.88 181 GLY A CA 1
ATOM 1356 C C . GLY A 1 181 ? -1.123 16.232 12.122 1.00 82.88 181 GLY A C 1
ATOM 1357 O O . GLY A 1 181 ? -0.619 15.113 12.155 1.00 82.88 181 GLY A O 1
ATOM 1358 N N . SER A 1 182 ? -0.355 17.299 12.326 1.00 75.31 182 SER A N 1
ATOM 1359 C CA . SER A 1 182 ? 1.015 17.188 12.856 1.00 75.31 182 SER A CA 1
ATOM 1360 C C . SER A 1 182 ? 1.023 17.018 14.380 1.00 75.31 182 SER A C 1
ATOM 1362 O O . SER A 1 182 ? 1.906 16.343 14.908 1.00 75.31 182 SER A O 1
ATOM 1364 N N . GLU A 1 183 ? 0.023 17.574 1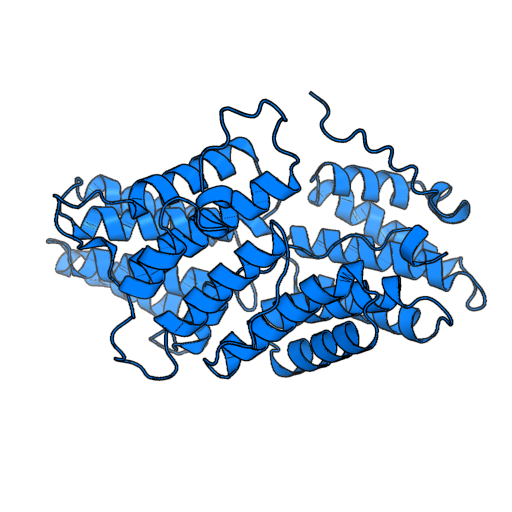5.073 1.00 80.94 183 GLU A N 1
ATOM 1365 C CA . GLU A 1 183 ? -0.056 17.584 16.534 1.00 80.94 183 GLU A CA 1
ATOM 1366 C C . GLU A 1 183 ? -1.130 16.624 17.078 1.00 80.94 183 GLU A C 1
ATOM 1368 O O . GLU A 1 183 ? -2.296 16.687 16.655 1.00 80.94 183 GLU A O 1
ATOM 1373 N N . PRO A 1 184 ? -0.771 15.751 18.041 1.00 76.69 184 PRO A N 1
ATOM 1374 C CA . PRO A 1 184 ? -1.732 14.888 18.711 1.00 76.69 184 PRO A CA 1
ATOM 1375 C C . PRO A 1 184 ? -2.759 15.734 19.478 1.00 76.69 184 PRO A C 1
ATOM 1377 O O . PRO A 1 184 ? -2.399 16.533 20.337 1.00 76.69 184 PRO A O 1
ATOM 1380 N N . GLY A 1 185 ? -4.046 15.544 19.171 1.00 75.81 185 GLY A N 1
ATOM 1381 C CA . GLY A 1 185 ? -5.162 16.233 19.836 1.00 75.81 185 GLY A CA 1
ATOM 1382 C C . GLY A 1 185 ? -5.824 17.351 19.024 1.00 75.81 185 GLY A C 1
ATOM 1383 O O . GLY A 1 185 ? -6.831 17.898 19.471 1.00 75.81 185 GLY A O 1
ATOM 1384 N N . SER A 1 186 ? -5.320 17.666 17.827 1.00 82.75 186 SER A N 1
ATOM 1385 C CA . SER A 1 186 ? -6.055 18.518 16.886 1.00 82.75 186 SER A CA 1
ATOM 1386 C C . SER A 1 186 ? -7.398 17.872 16.516 1.00 82.75 186 SER A C 1
ATOM 1388 O O . SER A 1 186 ? -7.468 16.685 16.195 1.00 82.75 186 SER A O 1
ATOM 1390 N N . SER A 1 187 ? -8.491 18.639 16.614 1.00 84.12 187 SER A N 1
ATOM 1391 C CA . SER A 1 187 ? -9.812 18.145 16.213 1.00 84.12 187 SER A CA 1
ATOM 1392 C C . SER A 1 187 ? -9.830 17.966 14.693 1.00 84.12 187 SER A C 1
ATOM 1394 O O . SER A 1 187 ? -9.543 18.932 13.983 1.00 84.12 187 SER A O 1
ATOM 1396 N N . PRO A 1 188 ? -10.186 16.780 14.173 1.00 87.06 188 PRO A N 1
ATOM 1397 C CA . PRO A 1 188 ? -10.247 16.557 12.737 1.00 87.06 188 PRO A CA 1
ATOM 1398 C C . PRO A 1 188 ? -11.330 17.440 12.102 1.00 87.06 188 PRO A C 1
ATOM 1400 O O . PRO A 1 188 ? -12.438 17.562 12.630 1.00 87.06 188 PRO A O 1
ATOM 1403 N N . ASP A 1 189 ? -11.020 18.031 10.947 1.00 88.56 189 ASP A N 1
ATOM 1404 C CA . ASP A 1 189 ? -11.976 18.793 10.138 1.00 88.56 189 ASP A CA 1
ATOM 1405 C C . ASP A 1 189 ? -12.924 17.841 9.387 1.00 88.56 189 ASP A C 1
ATOM 1407 O O . ASP A 1 189 ? -12.747 17.508 8.213 1.00 88.56 189 ASP A O 1
ATOM 1411 N N . LEU A 1 190 ? -13.940 17.349 10.095 1.00 86.88 190 LEU A N 1
ATOM 1412 C CA . LEU A 1 190 ? -14.924 16.421 9.533 1.00 86.88 190 LEU A CA 1
ATOM 1413 C C . LEU A 1 190 ? -15.765 17.045 8.410 1.00 86.88 190 LEU A C 1
ATOM 1415 O O . LEU A 1 190 ? -16.301 16.304 7.585 1.00 86.88 190 LEU A O 1
ATOM 1419 N N . GLU A 1 191 ? -15.887 18.374 8.352 1.00 87.38 191 GLU A N 1
ATOM 1420 C CA . GLU A 1 191 ? -16.604 19.047 7.266 1.00 87.38 191 GLU A CA 1
ATOM 1421 C C . GLU A 1 191 ? -15.817 18.965 5.958 1.00 87.38 191 GLU A C 1
ATOM 1423 O O . GLU A 1 191 ? -16.409 18.682 4.916 1.00 87.38 191 GLU A O 1
ATOM 1428 N N . ALA A 1 192 ? -14.485 19.084 6.005 1.00 87.81 192 ALA A N 1
ATOM 1429 C CA . ALA A 1 192 ? -13.643 18.846 4.833 1.00 87.81 192 ALA A CA 1
ATOM 1430 C C . ALA A 1 192 ? -13.789 17.413 4.293 1.00 87.81 192 ALA A C 1
ATOM 1432 O O . ALA A 1 192 ? -13.880 17.218 3.080 1.00 87.81 192 ALA A O 1
ATOM 1433 N N . LEU A 1 193 ? -13.873 16.409 5.177 1.00 89.75 193 LEU A N 1
ATOM 1434 C CA . LEU A 1 193 ? -14.101 15.018 4.767 1.00 89.75 193 LEU A CA 1
ATOM 1435 C C . LEU A 1 193 ? -15.452 14.847 4.063 1.00 89.75 193 LEU A C 1
ATOM 1437 O O . LEU A 1 193 ? -15.532 14.186 3.031 1.00 89.75 193 LEU A O 1
ATOM 1441 N N . LYS A 1 194 ? -16.514 15.459 4.596 1.00 86.94 194 LYS A N 1
ATOM 1442 C CA . LYS A 1 194 ? -17.842 15.415 3.970 1.00 86.94 194 LYS A CA 1
ATOM 1443 C C . LYS A 1 194 ? -17.881 16.156 2.647 1.00 86.94 194 LYS A C 1
ATOM 1445 O O . LYS A 1 194 ? -18.514 15.666 1.724 1.00 86.94 194 LYS A O 1
ATOM 1450 N N . ALA A 1 195 ? -17.220 17.305 2.546 1.00 90.00 195 ALA A N 1
ATOM 1451 C CA . ALA A 1 195 ? -17.167 18.073 1.309 1.00 90.00 195 ALA A CA 1
ATOM 1452 C C . ALA A 1 195 ? -16.510 17.259 0.183 1.00 90.00 195 ALA A C 1
ATOM 1454 O O . ALA A 1 195 ? -17.040 17.202 -0.924 1.00 90.00 195 ALA A O 1
ATOM 1455 N N . GLU A 1 196 ? -15.415 16.554 0.481 1.00 90.31 196 GLU A N 1
ATOM 1456 C CA . GLU A 1 196 ? -14.759 15.659 -0.481 1.00 90.31 196 GLU A CA 1
ATOM 1457 C C . GLU A 1 196 ? -15.571 14.390 -0.778 1.00 90.31 196 GLU A C 1
ATOM 1459 O O . GLU A 1 196 ? -15.351 13.763 -1.808 1.00 90.31 196 GLU A O 1
ATOM 1464 N N . LEU A 1 197 ? -16.521 14.003 0.074 1.00 88.12 197 LEU A N 1
ATOM 1465 C CA . LEU A 1 197 ? -17.409 12.852 -0.142 1.00 88.12 197 LEU A CA 1
ATOM 1466 C C . LEU A 1 197 ? -18.805 13.222 -0.645 1.00 88.12 197 LEU A C 1
ATOM 1468 O O . LEU A 1 197 ? -19.609 12.332 -0.921 1.00 88.12 197 LEU A O 1
ATOM 1472 N N . GLY A 1 198 ? -19.095 14.515 -0.758 1.00 86.62 198 GLY A N 1
ATOM 1473 C CA . GLY A 1 198 ? -20.365 15.019 -1.252 1.00 86.62 198 GLY A CA 1
ATOM 1474 C C . GLY A 1 198 ? -20.597 14.622 -2.706 1.00 86.62 198 GLY A C 1
ATOM 1475 O O . GLY A 1 198 ? -19.655 14.465 -3.489 1.00 86.62 198 GLY A O 1
ATOM 1476 N N . GLU A 1 199 ? -21.870 14.475 -3.071 1.00 85.00 199 GLU A N 1
ATOM 1477 C CA . GLU A 1 199 ? -22.267 14.155 -4.439 1.00 85.00 199 GLU A CA 1
ATOM 1478 C C . GLU A 1 199 ? -21.606 15.107 -5.444 1.00 85.00 199 GLU A C 1
ATOM 1480 O O . GLU A 1 199 ? -21.609 16.329 -5.290 1.00 85.00 199 GLU A O 1
ATOM 1485 N N . GLY A 1 200 ? -21.017 14.527 -6.489 1.00 81.38 200 GLY A N 1
ATOM 1486 C CA . GLY A 1 200 ? -20.379 15.281 -7.562 1.00 81.38 200 GLY A CA 1
ATOM 1487 C C . GLY A 1 200 ? -18.900 15.608 -7.349 1.00 81.38 200 GLY A C 1
ATOM 1488 O O . GLY A 1 200 ? -18.280 16.042 -8.325 1.00 81.38 200 GLY A O 1
ATOM 1489 N N . SER A 1 201 ? -18.307 15.351 -6.177 1.00 84.62 201 SER A N 1
ATOM 1490 C CA . SER A 1 201 ? -16.852 15.464 -6.012 1.00 84.62 201 SER A CA 1
ATOM 1491 C C . SER A 1 201 ? -16.112 14.405 -6.859 1.00 84.62 201 SER A C 1
ATOM 1493 O O . SER A 1 201 ? -16.656 13.321 -7.105 1.00 84.62 201 SER A O 1
ATOM 1495 N N . PRO A 1 202 ? -14.867 14.662 -7.310 1.00 79.88 202 PRO A N 1
ATOM 1496 C CA . PRO A 1 202 ? -14.076 13.666 -8.040 1.00 79.88 202 PRO A CA 1
ATOM 1497 C C . PRO A 1 202 ? -13.884 12.366 -7.250 1.00 79.88 202 PRO A C 1
ATOM 1499 O O . PRO A 1 202 ? -13.946 11.273 -7.814 1.00 79.88 202 PRO A O 1
ATOM 1502 N N . LEU A 1 203 ? -13.710 12.483 -5.929 1.00 85.56 203 LEU A N 1
ATOM 1503 C CA . LEU A 1 203 ? -13.564 11.340 -5.040 1.00 85.56 203 LEU A CA 1
ATOM 1504 C C . LEU A 1 203 ? -14.875 10.553 -4.914 1.00 85.56 203 LEU A C 1
ATOM 1506 O O . LEU A 1 203 ? -14.861 9.337 -5.068 1.00 85.56 203 LEU A O 1
ATOM 1510 N N . ALA A 1 204 ? -16.011 11.220 -4.704 1.00 87.25 204 ALA A N 1
ATOM 1511 C CA . ALA A 1 204 ? -17.314 10.568 -4.593 1.00 87.25 204 ALA A CA 1
ATOM 1512 C C . ALA A 1 204 ? -17.692 9.820 -5.877 1.00 87.25 204 ALA A C 1
ATOM 1514 O O . ALA A 1 204 ? -18.204 8.707 -5.797 1.00 87.25 204 ALA A O 1
ATOM 1515 N N . ARG A 1 205 ? -17.375 10.382 -7.055 1.00 85.44 205 ARG A N 1
ATOM 1516 C CA . ARG A 1 205 ? -17.578 9.699 -8.344 1.00 85.44 205 ARG A CA 1
ATOM 1517 C C . ARG A 1 205 ? -16.788 8.396 -8.420 1.00 85.44 205 ARG A C 1
ATOM 1519 O O . ARG A 1 205 ? -17.364 7.368 -8.732 1.00 85.44 205 ARG A O 1
ATOM 1526 N N . LEU A 1 206 ? -15.499 8.417 -8.072 1.00 84.12 206 LEU A N 1
ATOM 1527 C CA . LEU A 1 206 ? -14.662 7.215 -8.136 1.00 84.12 206 LEU A CA 1
ATOM 1528 C C . LEU A 1 206 ? -15.007 6.179 -7.052 1.00 84.12 206 LEU A C 1
ATOM 1530 O O . LEU A 1 206 ? -14.811 4.981 -7.252 1.00 84.12 206 LEU A O 1
ATOM 1534 N N . LEU A 1 207 ? -15.495 6.628 -5.892 1.00 87.88 207 LEU A N 1
ATOM 1535 C CA . LEU A 1 207 ? -15.947 5.751 -4.810 1.00 87.88 207 LEU A CA 1
ATOM 1536 C C . LEU A 1 207 ? -17.362 5.201 -5.038 1.00 87.88 207 LEU A C 1
ATOM 1538 O O . LEU A 1 207 ? -17.735 4.249 -4.348 1.00 87.88 207 LEU A O 1
ATOM 1542 N N . GLY A 1 208 ? -18.140 5.775 -5.956 1.00 85.25 208 GLY A N 1
ATOM 1543 C CA . GLY A 1 208 ? -19.507 5.371 -6.269 1.00 85.25 208 GLY A CA 1
ATOM 1544 C C . GLY A 1 208 ? -19.602 4.000 -6.938 1.00 85.25 208 GLY A C 1
ATOM 1545 O O . GLY A 1 208 ? -18.614 3.432 -7.410 1.00 85.25 208 GLY A O 1
ATOM 1546 N N . ASP A 1 209 ? -20.807 3.433 -6.937 1.00 74.31 209 ASP A N 1
ATOM 1547 C CA . ASP A 1 209 ? -21.106 2.214 -7.684 1.00 74.31 209 ASP A CA 1
ATOM 1548 C C . ASP A 1 209 ? -21.428 2.584 -9.137 1.00 74.31 209 ASP A C 1
ATOM 1550 O O . ASP A 1 209 ? -22.580 2.837 -9.480 1.00 74.31 209 ASP A O 1
ATOM 1554 N N . ASP A 1 210 ? -20.416 2.564 -10.011 1.00 64.25 210 ASP A N 1
ATOM 1555 C CA . ASP A 1 210 ? -20.553 2.731 -11.475 1.00 64.25 210 ASP A CA 1
ATOM 1556 C C . ASP A 1 210 ? -21.275 1.541 -12.152 1.00 64.25 210 ASP A C 1
ATOM 1558 O O . ASP A 1 210 ? -20.956 1.135 -13.269 1.00 64.25 210 ASP A O 1
ATOM 1562 N N . SER A 1 211 ? -22.251 0.935 -11.472 1.00 56.78 211 SER A N 1
ATOM 1563 C CA . SER A 1 211 ? -23.004 -0.227 -11.958 1.00 56.78 211 SER A CA 1
ATOM 1564 C C . SER A 1 211 ? -23.787 0.042 -13.252 1.00 56.78 211 SER A C 1
ATOM 1566 O O . SER A 1 211 ? -24.205 -0.905 -13.916 1.00 56.78 211 SER A O 1
ATOM 1568 N N . GLU A 1 212 ? -23.947 1.309 -13.648 1.00 51.97 212 GLU A N 1
ATOM 1569 C CA . GLU A 1 212 ? -24.731 1.703 -14.822 1.00 51.97 212 GLU A CA 1
ATOM 1570 C C . GLU A 1 212 ? -23.915 1.832 -16.116 1.00 51.97 212 GLU A C 1
ATOM 1572 O O . GLU A 1 212 ? -24.468 1.683 -17.208 1.00 51.97 212 GLU A O 1
ATOM 1577 N N . THR A 1 213 ? -22.598 2.036 -16.048 1.00 56.00 213 THR A N 1
ATOM 1578 C CA . THR A 1 213 ? -21.759 2.071 -17.252 1.00 56.00 213 THR A CA 1
ATOM 1579 C C . THR A 1 213 ? -21.171 0.687 -17.475 1.00 56.00 213 THR A C 1
ATOM 1581 O O . THR A 1 213 ? -20.140 0.351 -16.904 1.00 56.00 213 THR A O 1
ATOM 1584 N N . GLY A 1 214 ? -21.826 -0.130 -18.304 1.00 53.69 214 GLY A N 1
ATOM 1585 C CA . GLY A 1 214 ? -21.438 -1.510 -18.645 1.00 53.69 214 GLY A CA 1
ATOM 1586 C C . GLY A 1 214 ? -20.046 -1.711 -19.277 1.00 53.69 214 GLY A C 1
ATOM 1587 O O . GLY A 1 214 ? -19.786 -2.772 -19.846 1.00 53.69 214 GLY A O 1
ATOM 1588 N N . GLU A 1 215 ? -19.141 -0.736 -19.184 1.00 50.34 215 GLU A N 1
ATOM 1589 C CA . GLU A 1 215 ? -17.709 -0.929 -19.391 1.00 50.34 215 GLU A CA 1
ATOM 1590 C C . GLU A 1 215 ? -17.129 -1.652 -18.176 1.00 50.34 215 GLU A C 1
ATOM 1592 O O . GLU A 1 215 ? -16.759 -1.060 -17.162 1.00 50.34 215 GLU A O 1
ATOM 1597 N N . ALA A 1 216 ? -17.094 -2.978 -18.287 1.00 42.94 216 ALA A N 1
ATOM 1598 C CA . ALA A 1 216 ? -16.487 -3.865 -17.315 1.00 42.94 216 ALA A CA 1
ATOM 1599 C C . ALA A 1 216 ? -15.141 -3.318 -16.807 1.00 42.94 216 ALA A C 1
ATOM 1601 O O . ALA A 1 216 ? -14.222 -3.055 -17.583 1.00 42.94 216 ALA A O 1
ATOM 1602 N N . ALA A 1 217 ? -15.063 -3.194 -15.481 1.00 46.84 217 ALA A N 1
ATOM 1603 C CA . ALA A 1 217 ? -13.885 -2.966 -14.659 1.00 46.84 217 ALA A CA 1
ATOM 1604 C C . ALA A 1 217 ? -12.565 -3.378 -15.335 1.00 46.84 217 ALA A C 1
ATOM 1606 O O . ALA A 1 217 ? -12.146 -4.535 -15.281 1.00 46.84 217 ALA A O 1
ATOM 1607 N N . ALA A 1 218 ? -11.856 -2.412 -15.918 1.00 56.72 218 ALA A N 1
ATOM 1608 C CA . ALA A 1 218 ? -10.432 -2.589 -16.139 1.00 56.72 218 ALA A CA 1
ATOM 1609 C C . ALA A 1 218 ? -9.788 -2.844 -14.761 1.00 56.72 218 ALA A C 1
ATOM 1611 O O . ALA A 1 218 ? -9.955 -2.041 -13.843 1.00 56.72 218 ALA A O 1
ATOM 1612 N N . LEU A 1 219 ? -9.068 -3.960 -14.606 1.00 54.66 219 LEU A N 1
ATOM 1613 C CA . LEU A 1 219 ? -8.407 -4.387 -13.360 1.00 54.66 219 LEU A CA 1
ATOM 1614 C C . LEU A 1 219 ? -7.675 -3.262 -12.582 1.00 54.66 219 LEU A C 1
ATOM 1616 O O . LEU A 1 219 ? -7.790 -3.244 -11.353 1.00 54.66 219 LEU A O 1
ATOM 1620 N N . PRO A 1 220 ? -6.995 -2.286 -13.231 1.00 64.88 220 PRO A N 1
ATOM 1621 C CA . PRO A 1 220 ? -6.391 -1.153 -12.525 1.00 64.88 220 PRO A CA 1
ATOM 1622 C C . PRO A 1 220 ? -7.412 -0.297 -11.760 1.00 64.88 220 PRO A C 1
ATOM 1624 O O . PRO A 1 220 ? -7.182 0.042 -10.599 1.00 64.88 220 PRO A O 1
ATOM 1627 N N . ARG A 1 221 ? -8.579 -0.029 -12.364 1.00 77.69 221 ARG A N 1
ATOM 1628 C CA . ARG A 1 221 ? -9.657 0.763 -11.752 1.00 77.69 221 ARG A CA 1
ATOM 1629 C C . ARG A 1 221 ? -10.253 0.072 -10.539 1.00 77.69 221 ARG A C 1
ATOM 1631 O O . ARG A 1 221 ? -10.462 0.719 -9.518 1.00 77.69 221 ARG A O 1
ATOM 1638 N N . GLY A 1 222 ? -10.481 -1.239 -10.630 1.00 86.25 222 GLY A N 1
ATOM 1639 C CA . GLY A 1 222 ? -11.017 -2.022 -9.515 1.00 86.25 222 GLY A CA 1
ATOM 1640 C C . GLY A 1 222 ? -10.095 -1.979 -8.295 1.00 86.25 222 GLY A C 1
ATOM 1641 O O . GLY A 1 222 ? -10.550 -1.712 -7.184 1.00 86.25 222 GLY A O 1
ATOM 1642 N N . MET A 1 223 ? -8.786 -2.155 -8.505 1.00 89.00 223 MET A N 1
ATOM 1643 C CA . MET A 1 223 ? -7.791 -2.105 -7.429 1.00 89.00 223 MET A CA 1
ATOM 1644 C C . MET A 1 223 ? -7.706 -0.719 -6.781 1.00 89.00 223 MET A C 1
ATOM 1646 O O . MET A 1 223 ? -7.706 -0.615 -5.553 1.00 89.00 223 MET A O 1
ATOM 1650 N N . VAL A 1 224 ? -7.648 0.342 -7.592 1.00 90.88 224 VAL A N 1
ATOM 1651 C CA . VAL A 1 224 ? -7.602 1.722 -7.092 1.00 90.88 224 VAL A CA 1
ATOM 1652 C C . VAL A 1 224 ? -8.877 2.045 -6.316 1.00 90.88 224 VAL A C 1
ATOM 1654 O O . VAL A 1 224 ? -8.782 2.512 -5.184 1.00 90.88 224 VAL A O 1
ATOM 1657 N N . ARG A 1 225 ? -10.060 1.728 -6.853 1.00 92.31 225 ARG A N 1
ATOM 1658 C CA . ARG A 1 225 ? -11.340 1.954 -6.166 1.00 92.31 225 ARG A CA 1
ATOM 1659 C C . ARG A 1 225 ? -11.409 1.224 -4.826 1.00 92.31 225 ARG A C 1
ATOM 1661 O O . ARG A 1 225 ? -11.706 1.856 -3.812 1.00 92.31 225 ARG A O 1
ATOM 1668 N N . MET A 1 226 ? -11.066 -0.065 -4.802 1.00 94.50 226 MET A N 1
ATOM 1669 C CA . MET A 1 226 ? -11.011 -0.875 -3.580 1.00 94.50 226 MET A CA 1
ATOM 1670 C C . MET A 1 226 ? -10.110 -0.223 -2.522 1.00 94.50 226 MET A C 1
ATOM 1672 O O . MET A 1 226 ? -10.513 -0.049 -1.369 1.00 94.50 226 MET A O 1
ATOM 1676 N N . ALA A 1 227 ? -8.896 0.173 -2.916 1.00 94.75 227 ALA A N 1
ATOM 1677 C CA . ALA A 1 227 ? -7.931 0.793 -2.018 1.00 94.75 227 ALA A CA 1
ATOM 1678 C C . ALA A 1 227 ? -8.421 2.152 -1.494 1.00 94.75 227 ALA A C 1
ATOM 1680 O O . ALA A 1 227 ? -8.309 2.419 -0.299 1.00 94.75 227 ALA A O 1
ATOM 1681 N N . LEU A 1 228 ? -9.019 2.989 -2.346 1.00 95.12 228 LEU A N 1
ATOM 1682 C CA . LEU A 1 228 ? -9.545 4.296 -1.947 1.00 95.12 228 LEU A CA 1
ATOM 1683 C C . LEU A 1 228 ? -10.768 4.180 -1.029 1.00 95.12 228 LEU A C 1
ATOM 1685 O O . LEU A 1 228 ? -10.845 4.921 -0.046 1.00 95.12 228 LEU A O 1
ATOM 1689 N N . ARG A 1 229 ? -11.685 3.234 -1.281 1.00 95.50 229 ARG A N 1
ATOM 1690 C CA . ARG A 1 229 ? -12.818 2.935 -0.383 1.00 95.50 229 ARG A CA 1
ATOM 1691 C C . ARG A 1 229 ? -12.323 2.454 0.976 1.00 95.50 229 ARG A C 1
ATOM 1693 O O . ARG A 1 229 ? -12.747 2.974 2.009 1.00 95.50 229 ARG A O 1
ATOM 1700 N N . SER A 1 230 ? -11.372 1.519 0.971 1.00 96.38 230 SER A N 1
ATOM 1701 C CA . SER A 1 230 ? -10.748 0.991 2.183 1.00 96.38 230 SER A CA 1
ATOM 1702 C C . SER A 1 230 ? -10.058 2.094 2.991 1.00 96.38 230 SER A C 1
ATOM 1704 O O . SER A 1 230 ? -10.353 2.264 4.174 1.00 96.38 230 SER A O 1
ATOM 1706 N N . THR A 1 231 ? -9.185 2.886 2.364 1.00 96.38 231 THR A N 1
ATOM 1707 C CA . THR A 1 231 ? -8.452 3.971 3.030 1.00 96.38 231 THR A CA 1
ATOM 1708 C C . THR A 1 231 ? -9.393 5.043 3.563 1.00 96.38 231 THR A C 1
ATOM 1710 O O . THR A 1 231 ? -9.246 5.455 4.712 1.00 96.38 231 THR A O 1
ATOM 1713 N N . THR A 1 232 ? -10.381 5.469 2.777 1.00 95.31 232 THR A N 1
ATOM 1714 C CA . THR A 1 232 ? -11.327 6.514 3.194 1.00 95.31 232 THR A CA 1
ATOM 1715 C C . THR A 1 232 ? -12.211 6.051 4.351 1.00 95.31 232 THR A C 1
ATOM 1717 O O . THR A 1 232 ? -12.383 6.783 5.325 1.00 95.31 232 THR A O 1
ATOM 1720 N N . GLY A 1 233 ? -12.720 4.816 4.302 1.00 94.75 233 GLY A N 1
ATOM 1721 C CA . GLY A 1 233 ? -13.501 4.246 5.400 1.00 94.75 233 GLY A CA 1
ATOM 1722 C C . GLY A 1 233 ? -12.683 4.102 6.688 1.00 94.75 233 GLY A C 1
ATOM 1723 O O . GLY A 1 233 ? -13.159 4.432 7.771 1.00 94.75 233 GLY A O 1
ATOM 1724 N N . GLN A 1 234 ? -11.421 3.682 6.580 1.00 95.06 234 GLN A N 1
ATOM 1725 C CA . GLN A 1 234 ? -10.517 3.606 7.730 1.00 95.06 234 GLN A CA 1
ATOM 1726 C C . GLN A 1 234 ? -10.165 4.975 8.302 1.00 95.06 234 GLN A C 1
ATOM 1728 O O . GLN A 1 234 ? -10.134 5.130 9.520 1.00 95.06 234 GLN A O 1
ATOM 1733 N N . LEU A 1 235 ? -9.923 5.964 7.441 1.00 95.19 235 LEU A N 1
ATOM 1734 C CA . LEU A 1 235 ? -9.688 7.341 7.858 1.00 95.19 235 LEU A CA 1
ATOM 1735 C C . LEU A 1 235 ? -10.887 7.859 8.653 1.00 95.19 235 LEU A C 1
ATOM 1737 O O . LEU A 1 235 ? -10.700 8.382 9.745 1.00 95.19 235 LEU A O 1
ATOM 1741 N N . ALA A 1 236 ? -12.107 7.625 8.160 1.00 92.94 236 ALA A N 1
ATOM 1742 C CA . ALA A 1 236 ? -13.344 7.991 8.843 1.00 92.94 236 ALA A CA 1
ATOM 1743 C C . ALA A 1 236 ? -13.459 7.344 10.238 1.00 92.94 236 ALA A C 1
ATOM 1745 O O . ALA A 1 236 ? -13.840 8.006 11.204 1.00 92.94 236 ALA A O 1
ATOM 1746 N N . VAL A 1 237 ? -13.090 6.066 10.369 1.00 92.62 237 VAL A N 1
ATOM 1747 C CA . VAL A 1 237 ? -13.044 5.377 11.669 1.00 92.62 237 VAL A CA 1
ATOM 1748 C C . VAL A 1 237 ? -11.975 5.984 12.584 1.00 92.62 237 VAL A C 1
ATOM 1750 O O . VAL A 1 237 ? -12.262 6.250 13.750 1.00 92.62 237 VAL A O 1
ATOM 1753 N N . ALA A 1 238 ? -10.775 6.254 12.064 1.00 92.31 238 ALA A N 1
ATOM 1754 C CA . ALA A 1 238 ? -9.662 6.813 12.831 1.00 92.31 238 ALA A CA 1
ATOM 1755 C C . ALA A 1 238 ? -9.977 8.207 13.401 1.00 92.31 238 ALA A C 1
ATOM 1757 O O . ALA A 1 238 ? -9.604 8.503 14.532 1.00 92.31 238 ALA A O 1
ATOM 1758 N N . VAL A 1 239 ? -10.714 9.034 12.653 1.00 91.75 239 VAL A N 1
ATOM 1759 C CA . VAL A 1 239 ? -11.124 10.386 13.078 1.00 91.75 239 VAL A CA 1
ATOM 1760 C C . VAL A 1 239 ? -12.424 10.397 13.894 1.00 91.75 239 VAL A C 1
ATOM 1762 O O . VAL A 1 239 ? -12.954 11.461 14.205 1.00 91.75 239 VAL A O 1
ATOM 1765 N N . GLY A 1 240 ? -12.973 9.224 14.232 1.00 89.25 240 GLY A N 1
ATOM 1766 C CA . GLY A 1 240 ? -14.178 9.102 15.057 1.00 89.25 240 GLY A CA 1
ATOM 1767 C C . GLY A 1 240 ? -15.494 9.426 14.340 1.00 89.25 240 GLY A C 1
ATOM 1768 O O . GLY A 1 240 ? -16.527 9.557 14.998 1.00 89.25 240 GLY A O 1
ATOM 1769 N N . ALA A 1 241 ? -15.509 9.500 13.005 1.00 83.56 241 ALA A N 1
ATOM 1770 C CA . ALA A 1 241 ? -16.729 9.757 12.232 1.00 83.56 241 ALA A CA 1
ATOM 1771 C C . ALA A 1 241 ? -17.762 8.613 12.334 1.00 83.56 241 ALA A C 1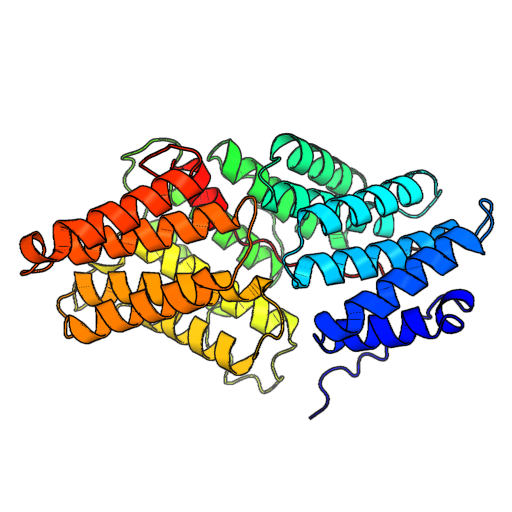
ATOM 1773 O O . ALA A 1 241 ? -18.925 8.799 11.990 1.00 83.56 241 ALA A O 1
ATOM 1774 N N . GLY A 1 242 ? -17.368 7.439 12.842 1.00 68.25 242 GLY A N 1
ATOM 1775 C CA . GLY A 1 242 ? -18.259 6.290 13.043 1.00 68.25 242 GLY A CA 1
ATOM 1776 C C . GLY A 1 242 ? -19.347 6.487 14.107 1.00 68.25 242 GLY A C 1
ATOM 1777 O O . GLY A 1 242 ? -20.391 5.848 14.018 1.00 68.25 242 GLY A O 1
ATOM 1778 N N . ASN A 1 243 ? -19.149 7.399 15.067 1.00 66.62 243 ASN A N 1
ATOM 1779 C CA . ASN A 1 243 ? -20.120 7.688 16.136 1.00 66.62 243 ASN A CA 1
ATOM 1780 C C . ASN A 1 243 ? -21.212 8.684 15.716 1.00 66.62 243 ASN A C 1
ATOM 1782 O O . ASN A 1 243 ? -21.993 9.149 16.549 1.00 66.62 243 ASN A O 1
ATOM 1786 N N . TRP A 1 244 ? -21.252 9.056 14.436 1.00 60.91 244 TRP A N 1
ATOM 1787 C CA . TRP A 1 244 ? -22.242 9.992 13.929 1.00 60.91 244 TRP A CA 1
ATOM 1788 C C . TRP A 1 244 ? -23.654 9.420 14.068 1.00 60.91 244 TRP A C 1
ATOM 1790 O O . TRP A 1 244 ? -23.930 8.293 13.662 1.00 60.91 244 TRP A O 1
ATOM 1800 N N . GLN A 1 245 ? -24.518 10.217 14.704 1.00 57.84 245 GLN A N 1
ATOM 1801 C CA . GLN A 1 245 ? -25.853 9.843 15.164 1.00 57.84 245 GLN A CA 1
ATOM 1802 C C . GLN A 1 245 ? -26.624 9.048 14.107 1.00 57.84 245 GLN A C 1
ATOM 1804 O O . GLN A 1 245 ? -26.645 9.416 12.932 1.00 57.84 245 GLN A O 1
ATOM 1809 N N . ALA A 1 246 ? -27.314 8.000 14.565 1.00 56.22 246 ALA A N 1
ATOM 1810 C CA . ALA A 1 246 ? -28.065 7.017 13.780 1.00 56.22 246 ALA A CA 1
ATOM 1811 C C . ALA A 1 246 ? -29.102 7.584 12.776 1.00 56.22 246 ALA A C 1
ATOM 1813 O O . ALA A 1 246 ? -29.724 6.811 12.055 1.00 56.22 246 ALA A O 1
ATOM 1814 N N . GLY A 1 247 ? -29.288 8.906 12.700 1.00 59.25 247 GLY A N 1
ATOM 1815 C CA . GLY A 1 247 ? -30.155 9.585 11.736 1.00 59.25 247 GLY A CA 1
ATOM 1816 C C . GLY A 1 247 ? -29.465 10.136 10.479 1.00 59.25 247 GLY A C 1
ATOM 1817 O O . GLY A 1 247 ? -30.149 10.340 9.484 1.00 59.25 247 GLY A O 1
ATOM 1818 N N . SER A 1 248 ? -28.143 10.349 10.467 1.00 58.38 248 SER A N 1
ATOM 1819 C CA . SER A 1 248 ? -27.471 11.085 9.371 1.00 58.38 248 SER A CA 1
ATOM 1820 C C . SER A 1 248 ? -26.900 10.213 8.245 1.00 58.38 248 SER A C 1
ATOM 1822 O O . SER A 1 248 ? -26.056 10.683 7.491 1.00 58.38 248 SER A O 1
ATOM 1824 N N . GLY A 1 249 ? -27.338 8.955 8.116 1.00 63.03 249 GLY A N 1
ATOM 1825 C CA . GLY A 1 249 ? -26.859 8.040 7.073 1.00 63.03 249 GLY A CA 1
ATOM 1826 C C . GLY A 1 249 ? -25.372 7.703 7.231 1.00 63.03 249 GLY A C 1
ATOM 1827 O O . GLY A 1 249 ? -24.498 8.395 6.717 1.00 63.03 249 GLY A O 1
ATOM 1828 N N . CYS A 1 250 ? -25.056 6.623 7.952 1.00 77.50 250 CYS A N 1
ATOM 1829 C CA . CYS A 1 250 ? -23.670 6.182 8.136 1.00 77.50 250 CYS A CA 1
ATOM 1830 C C . CYS A 1 250 ? -23.076 5.695 6.800 1.00 77.50 250 CYS A C 1
ATOM 1832 O O . CYS A 1 250 ? -23.178 4.518 6.463 1.00 77.50 250 CYS A O 1
ATOM 1834 N N . TRP A 1 251 ? -22.447 6.598 6.044 1.00 87.31 251 TRP A N 1
ATOM 1835 C CA . TRP A 1 251 ? -21.801 6.321 4.753 1.00 87.31 251 TRP A CA 1
ATOM 1836 C C . TRP A 1 251 ? -20.512 5.494 4.888 1.00 87.31 251 TRP A C 1
ATOM 1838 O O . TRP A 1 251 ? -20.080 4.848 3.935 1.00 87.31 251 TRP A O 1
ATOM 1848 N N . VAL A 1 252 ? -19.921 5.450 6.088 1.00 91.00 252 VAL A N 1
ATOM 1849 C CA . VAL A 1 252 ? -18.671 4.721 6.360 1.00 91.00 252 VAL A CA 1
ATOM 1850 C C . VAL A 1 252 ? -18.845 3.215 6.153 1.00 91.00 252 VAL A C 1
ATOM 1852 O O . VAL A 1 252 ? -17.992 2.570 5.543 1.00 91.00 252 VAL A O 1
ATOM 1855 N N . ARG A 1 253 ? -19.960 2.639 6.627 1.00 91.88 253 ARG A N 1
ATOM 1856 C CA . ARG A 1 253 ? -20.220 1.198 6.498 1.00 91.88 253 ARG A CA 1
ATOM 1857 C C . ARG A 1 253 ? -20.387 0.770 5.031 1.00 91.88 253 ARG A C 1
ATOM 1859 O O . ARG A 1 253 ? -19.686 -0.165 4.649 1.00 91.88 253 ARG A O 1
ATOM 1866 N N . PRO A 1 254 ? -21.236 1.417 4.205 1.00 92.69 254 PRO A N 1
ATOM 1867 C CA . PRO A 1 254 ? -21.313 1.138 2.772 1.00 92.69 254 PRO A CA 1
ATOM 1868 C C . PRO A 1 254 ? -19.962 1.202 2.058 1.00 92.69 254 PRO A C 1
ATOM 1870 O O . PRO A 1 254 ? -19.662 0.296 1.290 1.00 92.69 254 PRO A O 1
ATOM 1873 N N . LEU A 1 255 ? -19.111 2.194 2.354 1.00 92.56 255 LEU A N 1
ATOM 1874 C CA . LEU A 1 255 ? -17.780 2.278 1.738 1.00 92.56 255 LEU A CA 1
ATOM 1875 C C . LEU A 1 255 ? -16.895 1.077 2.083 1.00 92.56 255 LEU A C 1
ATOM 1877 O O . LEU A 1 255 ? -16.278 0.491 1.195 1.00 92.56 255 LEU A O 1
ATOM 1881 N N . LEU A 1 256 ? -16.833 0.696 3.362 1.00 95.06 256 LEU A N 1
ATOM 1882 C CA . LEU A 1 256 ? -16.022 -0.441 3.803 1.00 95.06 256 LEU A CA 1
ATOM 1883 C C . LEU A 1 256 ? -16.556 -1.768 3.239 1.00 95.06 256 LEU A C 1
ATOM 1885 O O . LEU A 1 256 ? -15.774 -2.604 2.799 1.00 95.06 256 LEU A O 1
ATOM 1889 N N . VAL A 1 257 ? -17.879 -1.953 3.197 1.00 94.81 257 VAL A N 1
ATOM 1890 C CA . VAL A 1 257 ? -18.503 -3.131 2.568 1.00 94.81 257 VAL A CA 1
ATOM 1891 C C . VAL A 1 257 ? -18.240 -3.150 1.059 1.00 94.81 257 VAL A C 1
ATOM 1893 O O . VAL A 1 257 ? -17.899 -4.198 0.518 1.00 94.81 257 VAL A O 1
ATOM 1896 N N . GLY A 1 258 ? -18.313 -1.997 0.390 1.00 93.81 258 GLY A N 1
ATOM 1897 C CA . GLY A 1 258 ? -17.956 -1.851 -1.020 1.00 93.81 258 GLY A CA 1
ATOM 1898 C C . GLY A 1 258 ? -16.500 -2.229 -1.292 1.00 93.81 258 GLY A C 1
ATOM 1899 O O . GLY A 1 258 ? -16.229 -2.930 -2.260 1.00 93.81 258 GLY A O 1
ATOM 1900 N N . ALA A 1 259 ? -15.570 -1.860 -0.403 1.00 95.12 259 ALA A N 1
ATOM 1901 C CA . ALA A 1 259 ? -14.170 -2.274 -0.506 1.00 95.12 259 ALA A CA 1
ATOM 1902 C C . ALA A 1 259 ? -13.988 -3.799 -0.381 1.00 95.12 259 ALA A C 1
ATOM 1904 O O . ALA A 1 259 ? -13.162 -4.366 -1.093 1.00 95.12 259 ALA A O 1
ATOM 1905 N N . LEU A 1 260 ? -14.749 -4.472 0.493 1.00 95.31 260 LEU A N 1
ATOM 1906 C CA . LEU A 1 260 ? -14.724 -5.938 0.597 1.00 95.31 260 LEU A CA 1
ATOM 1907 C C . LEU A 1 260 ? -15.306 -6.608 -0.651 1.00 95.31 260 LEU A C 1
ATOM 1909 O O . LEU A 1 260 ? -14.705 -7.542 -1.168 1.00 95.31 260 LEU A O 1
ATOM 1913 N N . SER A 1 261 ? -16.423 -6.089 -1.164 1.00 93.81 261 SER A N 1
ATOM 1914 C CA . SER A 1 261 ? -17.031 -6.562 -2.414 1.00 93.81 261 SER A CA 1
ATOM 1915 C C . SER A 1 261 ? -16.066 -6.414 -3.596 1.00 93.81 261 SER A C 1
ATOM 1917 O O . SER A 1 261 ? -15.862 -7.356 -4.361 1.00 93.81 261 SER A O 1
ATOM 1919 N N . ASP A 1 262 ? -15.386 -5.266 -3.701 1.00 92.19 262 ASP A N 1
ATOM 1920 C CA . ASP A 1 262 ? -14.353 -5.051 -4.716 1.00 92.19 262 ASP A CA 1
ATOM 1921 C C . ASP A 1 262 ? -13.184 -6.038 -4.543 1.00 92.19 262 ASP A C 1
ATOM 1923 O O . ASP A 1 262 ? -12.696 -6.590 -5.528 1.00 92.19 262 ASP A O 1
ATOM 1927 N N . PHE A 1 263 ? -12.746 -6.307 -3.307 1.00 92.81 263 PHE A N 1
ATOM 1928 C CA . PHE A 1 263 ? -11.685 -7.281 -3.034 1.00 92.81 263 PHE A CA 1
ATOM 1929 C C . PHE A 1 263 ? -12.086 -8.702 -3.463 1.00 92.81 263 PHE A C 1
ATOM 1931 O O . PHE A 1 263 ? -11.304 -9.394 -4.120 1.00 92.81 263 PHE A O 1
ATOM 1938 N N . GLU A 1 264 ? -13.302 -9.135 -3.125 1.00 91.31 264 GLU A N 1
ATOM 1939 C CA . GLU A 1 264 ? -13.847 -10.439 -3.519 1.00 91.31 264 GLU A CA 1
ATOM 1940 C C . GLU A 1 264 ? -13.969 -10.568 -5.039 1.00 91.31 264 GLU A C 1
ATOM 1942 O O . GLU A 1 264 ? -13.614 -11.609 -5.594 1.00 91.31 264 GLU A O 1
ATOM 1947 N N . ALA A 1 265 ? -14.409 -9.506 -5.720 1.00 88.06 265 ALA A N 1
ATOM 1948 C CA . ALA A 1 265 ? -14.502 -9.466 -7.175 1.00 88.06 265 ALA A CA 1
ATOM 1949 C C . ALA A 1 265 ? -13.123 -9.520 -7.855 1.00 88.06 265 ALA A C 1
ATOM 1951 O O . ALA A 1 265 ? -12.982 -10.134 -8.913 1.00 88.06 265 ALA A O 1
ATOM 1952 N N . LEU A 1 266 ? -12.103 -8.898 -7.253 1.00 85.38 266 LEU A N 1
ATOM 1953 C CA . LEU A 1 266 ? -10.735 -8.883 -7.778 1.00 85.38 266 LEU A CA 1
ATOM 1954 C C . LEU A 1 266 ? -10.000 -10.219 -7.601 1.00 85.38 266 LEU A C 1
ATOM 1956 O O . LEU A 1 266 ? -9.106 -10.503 -8.395 1.00 85.38 266 LEU A O 1
ATOM 1960 N N . GLN A 1 267 ? -10.328 -11.001 -6.564 1.00 87.44 267 GLN A N 1
ATOM 1961 C CA . GLN A 1 267 ? -9.606 -12.224 -6.168 1.00 87.44 267 GLN A CA 1
ATOM 1962 C C . GLN A 1 267 ? -8.074 -12.081 -6.265 1.00 87.44 267 GLN A C 1
ATOM 1964 O O . GLN A 1 267 ? -7.414 -12.828 -6.996 1.00 87.44 267 GLN A O 1
ATOM 1969 N N . PRO A 1 268 ? -7.472 -11.096 -5.575 1.00 83.38 268 PRO A N 1
ATOM 1970 C CA . PRO A 1 268 ? -6.077 -10.769 -5.801 1.00 83.38 268 PRO A CA 1
ATOM 1971 C C . PRO A 1 268 ? -5.164 -11.921 -5.378 1.00 83.38 268 PRO A C 1
ATOM 1973 O O . PRO A 1 268 ? -5.160 -12.355 -4.229 1.00 83.38 268 PRO A O 1
ATOM 1976 N N . ALA A 1 269 ? -4.340 -12.384 -6.313 1.00 76.62 269 ALA A N 1
ATOM 1977 C CA . ALA A 1 269 ? -3.414 -13.495 -6.102 1.00 76.62 269 ALA A CA 1
ATOM 1978 C C . ALA A 1 269 ? -2.142 -13.114 -5.311 1.00 76.62 269 ALA A C 1
ATOM 1980 O O . ALA A 1 269 ? -1.317 -13.981 -5.024 1.00 76.62 269 ALA A O 1
ATOM 1981 N N . GLY A 1 270 ? -1.956 -11.831 -4.970 1.00 80.06 270 GLY A N 1
ATOM 1982 C CA . GLY A 1 270 ? -0.742 -11.310 -4.334 1.00 80.06 270 GLY A CA 1
ATOM 1983 C C . GLY A 1 270 ? -0.960 -10.747 -2.924 1.00 80.06 270 GLY A C 1
ATOM 1984 O O . GLY A 1 270 ? -2.001 -10.139 -2.654 1.00 80.06 270 GLY A O 1
ATOM 1985 N N . PRO A 1 271 ? 0.034 -10.866 -2.022 1.00 86.06 271 PRO A N 1
ATOM 1986 C CA . PRO A 1 271 ? -0.051 -10.349 -0.657 1.00 86.06 271 PRO A CA 1
ATOM 1987 C C . PRO A 1 271 ? -0.126 -8.822 -0.543 1.00 86.06 271 PRO A C 1
ATOM 1989 O O . PRO A 1 271 ? -0.462 -8.328 0.529 1.00 86.06 271 PRO A O 1
ATOM 1992 N N . THR A 1 272 ? 0.142 -8.055 -1.603 1.00 87.00 272 THR A N 1
ATOM 1993 C CA . THR A 1 272 ? 0.117 -6.581 -1.547 1.00 87.00 272 THR A CA 1
ATOM 1994 C C . THR A 1 272 ? -1.261 -5.979 -1.315 1.00 87.00 272 THR A C 1
ATOM 1996 O O . THR A 1 272 ? -1.343 -4.852 -0.834 1.00 87.00 272 THR A O 1
ATOM 1999 N N . LEU A 1 273 ? -2.340 -6.695 -1.649 1.00 89.75 273 LEU A N 1
ATOM 2000 C CA . LEU A 1 273 ? -3.707 -6.193 -1.458 1.00 89.75 273 LEU A CA 1
ATOM 2001 C C . LEU A 1 273 ? -4.369 -6.677 -0.168 1.00 89.75 273 LEU A C 1
ATOM 2003 O O . LEU A 1 273 ? -5.299 -6.039 0.320 1.00 89.75 273 LEU A O 1
ATOM 2007 N N . LEU A 1 274 ? -3.860 -7.757 0.423 1.00 92.44 274 LEU A N 1
ATOM 2008 C CA . LEU A 1 274 ? -4.324 -8.276 1.711 1.00 92.44 274 LEU A CA 1
ATOM 2009 C C . LEU A 1 274 ? -4.314 -7.231 2.848 1.00 92.44 274 LEU A C 1
ATOM 2011 O O . LEU A 1 274 ? -5.241 -7.264 3.657 1.00 92.44 274 LEU A O 1
ATOM 2015 N N . PRO A 1 275 ? -3.370 -6.267 2.912 1.00 94.06 275 PRO A N 1
ATOM 2016 C CA . PRO A 1 275 ? -3.462 -5.142 3.833 1.00 94.06 275 PRO A CA 1
ATOM 2017 C C . PRO A 1 275 ? -4.782 -4.394 3.796 1.00 94.06 275 PRO A C 1
ATOM 2019 O O . PRO A 1 275 ? -5.340 -4.097 4.849 1.00 94.06 275 PRO A O 1
ATOM 2022 N N . PHE A 1 276 ? -5.328 -4.125 2.612 1.00 94.75 276 PHE A N 1
ATOM 2023 C CA . PHE A 1 276 ? -6.621 -3.455 2.510 1.00 94.75 276 PHE A CA 1
ATOM 2024 C C . PHE A 1 276 ? -7.741 -4.334 3.061 1.00 94.75 276 PHE A C 1
ATOM 2026 O O . PHE A 1 276 ? -8.606 -3.817 3.762 1.00 94.75 276 PHE A O 1
ATOM 2033 N N . LEU A 1 277 ? -7.697 -5.652 2.840 1.00 95.50 277 LEU A N 1
ATOM 2034 C CA . LEU A 1 277 ? -8.683 -6.586 3.385 1.00 95.50 277 LEU A CA 1
ATOM 2035 C C . LEU A 1 277 ? -8.711 -6.552 4.918 1.00 95.50 277 LEU A C 1
ATOM 2037 O O . LEU A 1 277 ? -9.725 -6.167 5.504 1.00 95.50 277 LEU A O 1
ATOM 2041 N N . TYR A 1 278 ? -7.608 -6.907 5.585 1.00 95.44 278 TYR A N 1
ATOM 2042 C CA . TYR A 1 278 ? -7.630 -7.033 7.047 1.00 95.44 278 TYR A CA 1
ATOM 2043 C C . TYR A 1 278 ? -7.807 -5.682 7.748 1.00 95.44 278 TYR A C 1
ATOM 2045 O O . TYR A 1 278 ? -8.426 -5.612 8.812 1.00 95.44 278 TYR A O 1
ATOM 2053 N N . ARG A 1 279 ? -7.344 -4.581 7.143 1.00 95.75 279 ARG A N 1
ATOM 2054 C CA . ARG A 1 279 ? -7.598 -3.237 7.676 1.00 95.75 279 ARG A CA 1
ATOM 2055 C C . ARG A 1 279 ? -9.064 -2.822 7.526 1.00 95.75 279 ARG A C 1
ATOM 2057 O O . ARG A 1 279 ? -9.609 -2.201 8.435 1.00 95.75 279 ARG A O 1
ATOM 2064 N N . THR A 1 280 ? -9.719 -3.193 6.424 1.00 97.06 280 THR A N 1
ATOM 2065 C CA . THR A 1 280 ? -11.162 -2.957 6.225 1.00 97.06 280 THR A CA 1
ATOM 2066 C C . THR A 1 280 ? -11.988 -3.756 7.229 1.00 97.06 280 THR A C 1
ATOM 2068 O O . THR A 1 280 ? -12.893 -3.200 7.849 1.00 97.06 280 THR A O 1
ATOM 2071 N N . LEU A 1 281 ? -11.640 -5.028 7.454 1.00 97.19 281 LEU A N 1
ATOM 2072 C CA . LEU A 1 281 ? -12.274 -5.880 8.467 1.00 97.19 281 LEU A CA 1
ATOM 2073 C C . LEU A 1 281 ? -12.110 -5.301 9.879 1.00 97.19 281 LEU A C 1
ATOM 2075 O O . LEU A 1 281 ? -13.092 -5.183 10.609 1.00 97.19 281 LEU A O 1
ATOM 2079 N N . SER A 1 282 ? -10.899 -4.861 10.233 1.00 96.50 282 SER A N 1
ATOM 2080 C CA . SER A 1 282 ? -10.618 -4.183 11.505 1.00 96.50 282 SER A CA 1
ATOM 2081 C C . SER A 1 282 ? -11.472 -2.923 11.685 1.00 96.50 282 SER A C 1
ATOM 2083 O O . SER A 1 282 ? -12.142 -2.758 12.704 1.00 96.50 282 SER A O 1
ATOM 2085 N N . ALA A 1 283 ? -11.534 -2.060 10.664 1.00 95.75 283 ALA A N 1
ATOM 2086 C CA . ALA A 1 283 ? -12.337 -0.840 10.699 1.00 95.75 283 ALA A CA 1
ATOM 2087 C C . ALA A 1 283 ? -13.844 -1.122 10.821 1.00 95.75 283 ALA A C 1
ATOM 2089 O O . ALA A 1 283 ? -14.533 -0.442 11.583 1.00 95.75 283 ALA A O 1
ATOM 2090 N N . LEU A 1 284 ? -14.355 -2.148 10.131 1.00 95.19 284 LEU A N 1
ATOM 2091 C CA . LEU A 1 284 ? -15.734 -2.616 10.296 1.00 95.19 284 LEU A CA 1
ATOM 2092 C C . LEU A 1 284 ? -15.994 -3.155 11.704 1.00 95.19 284 LEU A C 1
ATOM 2094 O O . LEU A 1 284 ? -17.077 -2.923 12.246 1.00 95.19 284 LEU A O 1
ATOM 2098 N N . GLY A 1 285 ? -15.014 -3.835 12.303 1.00 94.19 285 GLY A N 1
ATOM 2099 C CA . GLY A 1 285 ? -15.059 -4.277 13.694 1.00 94.19 285 GLY A CA 1
ATOM 2100 C C . GLY A 1 285 ? -15.215 -3.093 14.647 1.00 94.19 285 GLY A C 1
ATOM 2101 O O . GLY A 1 285 ? -16.186 -3.032 15.403 1.00 94.19 285 GLY A O 1
ATOM 2102 N N . VAL A 1 286 ? -14.330 -2.096 14.545 1.00 93.19 286 VAL A N 1
ATOM 2103 C CA . VAL A 1 286 ? -14.405 -0.863 15.351 1.00 93.19 286 VAL A CA 1
ATOM 2104 C C . VAL A 1 286 ? -15.762 -0.172 15.181 1.00 93.19 286 VAL A C 1
ATOM 2106 O O . VAL A 1 286 ? -16.411 0.161 16.173 1.00 93.19 286 VAL A O 1
ATOM 2109 N N . LEU A 1 287 ? -16.227 -0.004 13.940 1.00 91.88 287 LEU A N 1
ATOM 2110 C CA . LEU A 1 287 ? -17.500 0.653 13.637 1.00 91.88 287 LEU A CA 1
ATOM 2111 C C . LEU A 1 287 ? -18.704 -0.106 14.220 1.00 91.88 287 LEU A C 1
ATOM 2113 O O . LEU A 1 287 ? -19.625 0.503 14.763 1.00 91.88 287 LEU A O 1
ATOM 2117 N N . THR A 1 288 ? -18.695 -1.438 14.131 1.00 90.31 288 THR A N 1
ATOM 2118 C CA . THR A 1 288 ? -19.778 -2.292 14.643 1.00 90.31 288 THR A CA 1
ATOM 2119 C C . THR A 1 288 ? -19.811 -2.303 16.171 1.00 90.31 288 THR A C 1
ATOM 2121 O O . THR A 1 288 ? -20.896 -2.286 16.756 1.00 90.31 288 THR A O 1
ATOM 2124 N N . GLY A 1 289 ? -18.642 -2.279 16.820 1.00 87.25 289 GLY A N 1
ATOM 2125 C CA . GLY A 1 289 ? -18.525 -2.197 18.277 1.00 87.25 289 GLY A CA 1
ATOM 2126 C C . GLY A 1 289 ? -18.973 -0.849 18.847 1.00 87.25 289 GLY A C 1
ATOM 2127 O O . GLY A 1 289 ? -19.693 -0.821 19.842 1.00 87.25 289 GLY A O 1
ATOM 2128 N N . ALA A 1 290 ? -18.604 0.261 18.203 1.00 85.19 290 ALA A N 1
ATOM 2129 C CA . ALA A 1 290 ? -18.855 1.604 18.728 1.00 85.19 290 ALA A CA 1
ATOM 2130 C C . ALA A 1 290 ? -20.343 2.000 18.745 1.00 85.19 290 ALA A C 1
ATOM 2132 O O . ALA A 1 290 ? -20.789 2.696 19.654 1.00 85.19 290 ALA A O 1
ATOM 2133 N N . GLY A 1 291 ? -21.132 1.532 17.773 1.00 74.31 291 GLY A N 1
ATOM 2134 C CA . GLY A 1 291 ? -22.555 1.873 17.682 1.00 74.31 291 GLY A CA 1
ATOM 2135 C C . GLY A 1 291 ? -23.478 1.053 18.590 1.00 74.31 291 GLY A C 1
ATOM 2136 O O . GLY A 1 291 ? -24.680 1.305 18.597 1.00 74.31 291 GLY A O 1
ATOM 2137 N N . GLY A 1 292 ? -22.975 0.015 19.274 1.00 73.25 292 GLY A N 1
ATOM 2138 C CA . GLY A 1 292 ? -23.832 -1.000 19.913 1.00 73.25 292 GLY A CA 1
ATOM 2139 C C . GLY A 1 292 ? -24.772 -1.716 18.926 1.00 73.25 292 GLY A C 1
ATOM 2140 O O . GLY A 1 292 ? -25.716 -2.385 19.336 1.00 73.25 292 GLY A O 1
ATOM 2141 N N . LEU A 1 293 ? -24.530 -1.550 17.620 1.00 64.81 293 LEU A N 1
ATOM 2142 C CA . LEU A 1 293 ? -25.406 -1.980 16.528 1.00 64.81 293 LEU A CA 1
ATOM 2143 C C . LEU A 1 293 ? -25.257 -3.473 16.207 1.00 64.81 293 LEU A C 1
ATOM 2145 O O . LEU A 1 293 ? -26.096 -4.025 15.499 1.00 64.81 293 LEU A O 1
ATOM 2149 N N . GLY A 1 294 ? -24.190 -4.123 16.680 1.00 74.44 294 GLY A N 1
ATOM 2150 C CA . GLY A 1 294 ? -23.904 -5.527 16.397 1.00 74.44 294 GLY A CA 1
ATOM 2151 C C . GLY A 1 294 ? -23.692 -6.373 17.656 1.00 74.44 294 GLY A C 1
ATOM 2152 O O . GLY A 1 294 ? -23.234 -5.856 18.677 1.00 74.44 294 GLY A O 1
ATOM 2153 N N . PRO A 1 295 ? -23.973 -7.689 17.595 1.00 83.56 295 PRO A N 1
ATOM 2154 C CA . PRO A 1 295 ? -23.572 -8.623 18.642 1.00 83.56 295 PRO A CA 1
ATOM 2155 C C . PRO A 1 295 ? -22.048 -8.592 18.809 1.00 83.56 295 PRO A C 1
ATOM 2157 O O . PRO A 1 295 ? -21.331 -8.627 17.810 1.00 83.56 295 PRO A O 1
ATOM 2160 N N . ALA A 1 296 ? -21.547 -8.609 20.048 1.00 81.69 296 ALA A N 1
ATOM 2161 C CA . ALA A 1 296 ? -20.105 -8.637 20.337 1.00 81.69 296 ALA A CA 1
ATOM 2162 C C . ALA A 1 296 ? -19.361 -9.748 19.565 1.00 81.69 296 ALA A C 1
ATOM 2164 O O . ALA A 1 296 ? -18.254 -9.539 19.077 1.00 81.69 296 ALA A O 1
ATOM 2165 N N . LEU A 1 297 ? -20.028 -10.891 19.365 1.00 83.00 297 LEU A N 1
ATOM 2166 C CA . LEU A 1 297 ? -19.520 -12.026 18.594 1.00 83.00 297 LEU A CA 1
ATOM 2167 C C . LEU A 1 297 ? -19.165 -11.666 17.140 1.00 83.00 297 LEU A C 1
ATOM 2169 O O . LEU A 1 297 ? -18.189 -12.178 16.600 1.00 83.00 297 LEU A O 1
ATOM 2173 N N . VAL A 1 298 ? -19.941 -10.783 16.503 1.00 89.75 298 VAL A N 1
ATOM 2174 C CA . VAL A 1 298 ? -19.697 -10.365 15.114 1.00 89.75 298 VAL A CA 1
ATOM 2175 C C . VAL A 1 298 ? -18.452 -9.488 15.039 1.00 89.75 298 VAL A C 1
ATOM 2177 O O . VAL A 1 298 ? -17.604 -9.702 14.176 1.00 89.75 298 VAL A O 1
ATOM 2180 N N . THR A 1 299 ? -18.312 -8.536 15.962 1.00 91.38 299 THR A N 1
ATOM 2181 C CA . THR A 1 299 ? -17.146 -7.648 16.019 1.00 91.38 299 THR A CA 1
ATOM 2182 C C . THR A 1 299 ? -15.857 -8.430 16.244 1.00 91.38 299 THR A C 1
ATOM 2184 O O . THR A 1 299 ? -14.881 -8.235 15.523 1.00 91.38 299 THR A O 1
ATOM 2187 N N . GLU A 1 300 ? -15.861 -9.362 17.195 1.00 94.94 300 GLU A N 1
ATOM 2188 C CA . GLU A 1 300 ? -14.701 -10.210 17.456 1.00 94.94 300 GLU A CA 1
ATOM 2189 C C . GLU A 1 300 ? -14.363 -11.117 16.262 1.00 94.94 300 GLU A C 1
ATOM 2191 O O . GLU A 1 300 ? -13.190 -11.262 15.916 1.00 94.94 300 GLU A O 1
ATOM 2196 N N . GLY A 1 301 ? -15.372 -11.676 15.584 1.00 96.06 301 GLY A N 1
ATOM 2197 C CA . GLY A 1 301 ? -15.171 -12.469 14.369 1.00 96.06 301 GLY A CA 1
ATOM 2198 C C . GLY A 1 301 ? -14.447 -11.696 13.261 1.00 96.06 301 GLY A C 1
ATOM 2199 O O . GLY A 1 301 ? -13.550 -12.246 12.621 1.00 96.06 301 GLY A O 1
ATOM 2200 N N . LEU A 1 302 ? -14.769 -10.409 13.081 1.00 95.75 302 LEU A N 1
ATOM 2201 C CA . LEU A 1 302 ? -14.090 -9.535 12.115 1.00 95.75 302 LEU A CA 1
ATOM 2202 C C . LEU A 1 302 ? -12.613 -9.318 12.472 1.00 95.75 302 LEU A C 1
ATOM 2204 O O . LEU A 1 302 ? -11.754 -9.418 11.595 1.00 95.75 302 LEU A O 1
ATOM 2208 N N . PHE A 1 303 ? -12.299 -9.068 13.748 1.00 96.94 303 PHE A N 1
ATOM 2209 C CA . PHE A 1 303 ? -10.912 -8.911 14.196 1.00 96.94 303 PHE A CA 1
ATOM 2210 C C . PHE A 1 303 ? -10.103 -10.199 14.060 1.00 96.94 303 PHE A C 1
ATOM 2212 O O . PHE A 1 303 ? -8.968 -10.155 13.593 1.00 96.94 303 PHE A O 1
ATOM 2219 N N . ARG A 1 304 ? -10.679 -11.351 14.416 1.00 96.88 304 ARG A N 1
ATOM 2220 C CA . ARG A 1 304 ? -10.003 -12.647 14.263 1.00 96.88 304 ARG A CA 1
ATOM 2221 C C . ARG A 1 304 ? -9.730 -12.969 12.797 1.00 96.88 304 ARG A C 1
ATOM 2223 O O . ARG A 1 304 ? -8.602 -13.298 12.457 1.00 96.88 304 ARG A O 1
ATOM 2230 N N . SER A 1 305 ? -10.709 -12.754 11.917 1.00 96.31 305 SER A N 1
ATOM 2231 C CA . SER A 1 305 ? -10.503 -12.905 10.472 1.00 96.31 305 SER A CA 1
ATOM 2232 C C . SER A 1 305 ? -9.401 -11.970 9.955 1.00 96.31 305 SER A C 1
ATOM 2234 O O . SER A 1 305 ? -8.532 -12.394 9.193 1.00 96.31 305 SER A O 1
ATOM 2236 N N . ALA A 1 306 ? -9.371 -10.716 10.417 1.00 96.62 306 ALA A N 1
ATOM 2237 C CA . ALA A 1 306 ? -8.294 -9.788 10.088 1.00 96.62 306 ALA A CA 1
ATOM 2238 C C . ALA A 1 306 ? -6.918 -10.293 10.569 1.00 96.62 306 ALA A C 1
ATOM 2240 O O . ALA A 1 306 ? -5.937 -10.202 9.827 1.00 96.62 306 ALA A O 1
ATOM 2241 N N . LEU A 1 307 ? -6.839 -10.852 11.782 1.00 96.25 307 LEU A N 1
ATOM 2242 C CA . LEU A 1 307 ? -5.610 -11.421 12.342 1.00 96.25 307 LEU A CA 1
ATOM 2243 C C . LEU A 1 307 ? -5.116 -12.632 11.555 1.00 96.25 307 LEU A C 1
ATOM 2245 O O . LEU A 1 307 ? -3.922 -12.705 11.270 1.00 96.25 307 LEU A O 1
ATOM 2249 N N . ASP A 1 308 ? -6.011 -13.529 11.151 1.00 95.69 308 ASP A N 1
ATOM 2250 C CA . ASP A 1 308 ? -5.663 -14.712 10.359 1.00 95.69 308 ASP A CA 1
ATOM 2251 C C . ASP A 1 308 ? -5.039 -14.313 9.011 1.00 95.69 308 ASP A C 1
ATOM 2253 O O . ASP A 1 308 ? -4.032 -14.879 8.574 1.00 95.69 308 ASP A O 1
ATOM 2257 N N . HIS A 1 309 ? -5.578 -13.273 8.368 1.00 93.94 309 HIS A N 1
ATOM 2258 C CA . HIS A 1 309 ? -4.993 -12.720 7.145 1.00 93.94 309 HIS A CA 1
ATOM 2259 C C . HIS A 1 309 ? -3.640 -12.037 7.388 1.00 93.94 309 HIS A C 1
ATOM 2261 O O . HIS A 1 309 ? -2.743 -12.145 6.549 1.00 93.94 309 HIS A O 1
ATOM 2267 N N . ALA A 1 310 ? -3.471 -11.356 8.522 1.00 93.56 310 ALA A N 1
ATOM 2268 C CA . ALA A 1 310 ? -2.234 -10.661 8.869 1.00 93.56 310 ALA A CA 1
ATOM 2269 C C . ALA A 1 310 ? -1.102 -11.611 9.309 1.00 93.56 310 ALA A C 1
ATOM 2271 O O . ALA A 1 310 ? 0.067 -11.343 9.028 1.00 93.56 310 ALA A O 1
ATOM 2272 N N . ALA A 1 311 ? -1.426 -12.725 9.974 1.00 91.06 311 ALA A N 1
ATOM 2273 C CA . ALA A 1 311 ? -0.457 -13.692 10.495 1.00 91.06 311 ALA A CA 1
ATOM 2274 C C . ALA A 1 311 ? 0.352 -14.382 9.386 1.00 91.06 311 ALA A C 1
ATOM 2276 O O . ALA A 1 311 ? 1.521 -14.711 9.579 1.00 91.06 311 ALA A O 1
ATOM 2277 N N . ASN A 1 312 ? -0.247 -14.535 8.204 1.00 85.56 312 ASN A N 1
ATOM 2278 C CA . ASN A 1 312 ? 0.389 -15.154 7.043 1.00 85.56 312 ASN A CA 1
ATOM 2279 C C . ASN A 1 312 ? 1.360 -14.219 6.296 1.00 85.56 312 ASN A C 1
ATOM 2281 O O . ASN A 1 312 ? 1.909 -14.607 5.265 1.00 85.56 312 ASN A O 1
ATOM 2285 N N . GLN A 1 313 ? 1.585 -12.993 6.785 1.00 83.38 313 GLN A N 1
ATOM 2286 C CA . GLN A 1 313 ? 2.479 -12.024 6.151 1.00 83.38 313 GLN A CA 1
ATOM 2287 C C . GLN A 1 313 ? 3.799 -11.864 6.909 1.00 83.38 313 GLN A C 1
ATOM 2289 O O . GLN A 1 313 ? 3.855 -11.323 8.017 1.00 83.38 313 GLN A O 1
ATOM 2294 N N . SER A 1 314 ? 4.893 -12.273 6.267 1.00 79.62 314 SER A N 1
ATOM 2295 C CA . SER A 1 314 ? 6.249 -11.889 6.658 1.00 79.62 314 SER A CA 1
ATOM 2296 C C . SER A 1 314 ? 6.558 -10.506 6.083 1.00 79.62 314 SER A C 1
ATOM 2298 O O . SER A 1 314 ? 6.954 -10.387 4.923 1.00 79.62 314 SER A O 1
ATOM 2300 N N . GLY A 1 315 ? 6.317 -9.468 6.879 1.00 76.94 315 GLY A N 1
ATOM 2301 C CA . GLY A 1 315 ? 6.437 -8.084 6.441 1.00 76.94 315 GLY A CA 1
ATOM 2302 C C . GLY A 1 315 ? 7.607 -7.328 7.044 1.00 76.94 315 GLY A C 1
ATOM 2303 O O . GLY A 1 315 ? 8.006 -7.570 8.180 1.00 76.94 315 GLY A O 1
ATOM 2304 N N . ALA A 1 316 ? 8.123 -6.373 6.278 1.00 87.06 316 ALA A N 1
ATOM 2305 C CA . ALA A 1 316 ? 9.010 -5.319 6.751 1.00 87.06 316 ALA A CA 1
ATOM 2306 C C . ALA A 1 316 ? 8.364 -3.950 6.490 1.00 87.06 316 ALA A C 1
ATOM 2308 O O . ALA A 1 316 ? 7.397 -3.842 5.728 1.00 87.06 316 ALA A O 1
ATOM 2309 N N . GLY A 1 317 ? 8.897 -2.908 7.130 1.00 93.06 317 GLY A N 1
ATOM 2310 C CA . GLY A 1 317 ? 8.450 -1.531 6.934 1.00 93.06 317 GLY A CA 1
ATOM 2311 C C . GLY A 1 317 ? 6.973 -1.335 7.275 1.00 93.06 317 GLY A C 1
ATOM 2312 O O . GLY A 1 317 ? 6.514 -1.673 8.370 1.00 93.06 317 GLY A O 1
ATOM 2313 N N . ARG A 1 318 ? 6.214 -0.806 6.317 1.00 94.75 318 ARG A N 1
ATOM 2314 C CA . ARG A 1 318 ? 4.819 -0.384 6.477 1.00 94.75 318 ARG A CA 1
ATOM 2315 C C . ARG A 1 318 ? 3.876 -1.498 6.933 1.00 94.75 318 ARG A C 1
ATOM 2317 O O . ARG A 1 318 ? 2.930 -1.239 7.676 1.00 94.75 318 ARG A O 1
ATOM 2324 N N . GLN A 1 319 ? 4.156 -2.745 6.551 1.00 93.38 319 GLN A N 1
ATOM 2325 C CA . GLN A 1 319 ? 3.344 -3.897 6.953 1.00 93.38 319 GLN A CA 1
ATOM 2326 C C . GLN A 1 319 ? 3.330 -4.109 8.472 1.00 93.38 319 GLN A C 1
ATOM 2328 O O . GLN A 1 319 ? 2.301 -4.495 9.029 1.00 93.38 319 GLN A O 1
ATOM 2333 N N . ASN A 1 320 ? 4.425 -3.785 9.164 1.00 95.06 320 ASN A N 1
ATOM 2334 C CA . ASN A 1 320 ? 4.478 -3.877 10.622 1.00 95.06 320 ASN A CA 1
ATOM 2335 C C . ASN A 1 320 ? 3.569 -2.840 11.288 1.00 95.06 320 ASN A C 1
ATOM 2337 O O . ASN A 1 320 ? 2.898 -3.150 12.270 1.00 95.06 320 ASN A O 1
ATOM 2341 N N . ILE A 1 321 ? 3.465 -1.644 10.702 1.00 96.44 321 ILE A N 1
ATOM 2342 C CA . ILE A 1 321 ? 2.572 -0.586 11.188 1.00 96.44 321 ILE A CA 1
ATOM 2343 C C . ILE A 1 321 ? 1.106 -1.014 11.069 1.00 96.44 321 ILE A C 1
ATOM 2345 O O . ILE A 1 321 ? 0.329 -0.836 12.006 1.00 96.44 321 ILE A O 1
ATOM 2349 N N . TRP A 1 322 ? 0.721 -1.632 9.951 1.00 95.81 322 TRP A N 1
ATOM 2350 C CA . TRP A 1 322 ? -0.641 -2.140 9.761 1.00 95.81 322 TRP A CA 1
ATOM 2351 C C . TRP A 1 322 ? -1.000 -3.266 10.733 1.00 95.81 322 TRP A C 1
ATOM 2353 O O . TRP A 1 322 ? -2.116 -3.303 11.254 1.00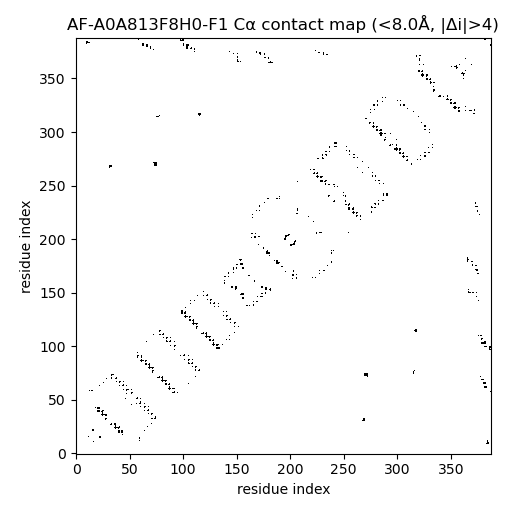 95.81 322 TRP A O 1
ATOM 2363 N N . ARG A 1 323 ? -0.054 -4.166 11.016 1.00 95.56 323 ARG A N 1
ATOM 2364 C CA . ARG A 1 323 ? -0.237 -5.219 12.023 1.00 95.56 323 ARG A CA 1
ATOM 2365 C C . ARG A 1 323 ? -0.392 -4.632 13.421 1.00 95.56 323 ARG A C 1
ATOM 2367 O O . ARG A 1 323 ? -1.322 -5.004 14.128 1.00 95.56 323 ARG A O 1
ATOM 2374 N N . ALA A 1 324 ? 0.456 -3.674 13.790 1.00 96.38 324 ALA A N 1
ATOM 2375 C CA . ALA A 1 324 ? 0.345 -2.971 15.063 1.00 96.38 324 ALA A CA 1
ATOM 2376 C C . ALA A 1 324 ? -1.014 -2.271 15.216 1.00 96.38 324 ALA A C 1
ATOM 2378 O O . ALA A 1 324 ? -1.660 -2.420 16.249 1.00 96.38 324 ALA A O 1
ATOM 2379 N N . GLN A 1 325 ? -1.494 -1.585 14.171 1.00 96.25 325 GLN A N 1
ATOM 2380 C CA . GLN A 1 325 ? -2.834 -0.984 14.145 1.00 96.25 325 GLN A CA 1
ATOM 2381 C C . GLN A 1 325 ? -3.936 -2.003 14.434 1.00 96.25 325 GLN A C 1
ATOM 2383 O O . GLN A 1 325 ? -4.821 -1.735 15.246 1.00 96.25 325 GLN A O 1
ATOM 2388 N N . LEU A 1 326 ? -3.883 -3.168 13.786 1.00 97.00 326 LEU A N 1
ATOM 2389 C CA . LEU A 1 326 ? -4.848 -4.242 13.996 1.00 97.00 326 LEU A CA 1
ATOM 2390 C C . LEU A 1 326 ? -4.813 -4.765 15.440 1.00 97.00 326 LEU A C 1
ATOM 2392 O O . LEU A 1 326 ? -5.863 -4.871 16.071 1.00 97.00 326 LEU A O 1
ATOM 2396 N N . PHE A 1 327 ? -3.623 -5.048 15.973 1.00 97.50 327 PHE A N 1
ATOM 2397 C CA . PHE A 1 327 ? -3.459 -5.539 17.341 1.00 97.50 327 PHE A CA 1
ATOM 2398 C C . PHE A 1 327 ? -3.970 -4.539 18.383 1.00 97.50 327 PHE A C 1
ATOM 2400 O O . PHE A 1 327 ? -4.726 -4.924 19.273 1.00 97.50 327 PHE A O 1
ATOM 2407 N N . LEU A 1 328 ? -3.617 -3.256 18.246 1.00 96.94 328 LEU A N 1
ATOM 2408 C CA . LEU A 1 328 ? -4.068 -2.197 19.154 1.00 96.94 328 LEU A CA 1
ATOM 2409 C C . LEU A 1 328 ? -5.586 -1.997 19.081 1.00 96.94 328 LEU A C 1
ATOM 2411 O O . LEU A 1 328 ? -6.240 -1.864 20.115 1.00 96.94 328 LEU A O 1
ATOM 2415 N N . ALA A 1 329 ? -6.164 -2.014 17.876 1.00 95.94 329 ALA A N 1
ATOM 2416 C CA . ALA A 1 329 ? -7.609 -1.890 17.698 1.00 95.94 329 ALA A CA 1
ATOM 2417 C C . ALA A 1 329 ? -8.365 -3.060 18.341 1.00 95.94 329 ALA A C 1
ATOM 2419 O O . ALA A 1 329 ? -9.382 -2.841 19.003 1.00 95.94 329 ALA A O 1
ATOM 2420 N N . PHE A 1 330 ? -7.854 -4.287 18.195 1.00 97.56 330 PHE A N 1
ATOM 2421 C CA . PHE A 1 330 ? -8.485 -5.454 18.797 1.00 97.56 330 PHE A CA 1
ATOM 2422 C C . PHE A 1 330 ? -8.325 -5.471 20.320 1.00 97.56 330 PHE A C 1
ATOM 2424 O O . PHE A 1 330 ? -9.312 -5.667 21.023 1.00 97.56 330 PHE A O 1
ATOM 2431 N N . ALA A 1 331 ? -7.131 -5.173 20.843 1.00 97.19 331 ALA A N 1
ATOM 2432 C CA . ALA A 1 331 ? -6.898 -5.052 22.282 1.00 97.19 331 ALA A CA 1
ATOM 2433 C C . ALA A 1 331 ? -7.859 -4.035 22.918 1.00 97.19 331 ALA A C 1
ATOM 2435 O O . ALA A 1 331 ? -8.559 -4.363 23.874 1.00 97.19 331 ALA A O 1
ATOM 2436 N N . LYS A 1 332 ? -7.992 -2.849 22.310 1.00 96.00 332 LYS A N 1
ATOM 2437 C CA . LYS A 1 332 ? -8.931 -1.811 22.752 1.00 96.00 332 LYS A CA 1
ATOM 2438 C C . LYS A 1 332 ? -10.386 -2.284 22.731 1.00 96.00 332 LYS A C 1
ATOM 2440 O O . LYS A 1 332 ? -11.161 -1.933 23.617 1.00 96.00 332 LYS A O 1
ATOM 2445 N N . HIS A 1 333 ? -10.779 -3.071 21.729 1.00 94.88 333 HIS A N 1
ATOM 2446 C CA . HIS A 1 333 ? -12.117 -3.659 21.688 1.00 94.88 333 HIS A CA 1
ATOM 2447 C C . HIS A 1 333 ? -12.348 -4.633 22.855 1.00 94.88 333 HIS A C 1
ATOM 2449 O O . HIS A 1 333 ? -13.397 -4.576 23.495 1.00 94.88 333 HIS A O 1
ATOM 2455 N N . LEU A 1 334 ? -11.368 -5.489 23.159 1.00 95.44 334 LEU A N 1
ATOM 2456 C CA . LEU A 1 334 ? -11.450 -6.444 24.267 1.00 95.44 334 LEU A CA 1
ATOM 2457 C C . LEU A 1 334 ? -11.494 -5.754 25.635 1.00 95.44 334 LEU A C 1
ATOM 2459 O O . LEU A 1 334 ? -12.275 -6.163 26.492 1.00 95.44 334 LEU A O 1
ATOM 2463 N N . GLU A 1 335 ? -10.727 -4.678 25.817 1.00 95.81 335 GLU A N 1
ATOM 2464 C CA . GLU A 1 335 ? -10.737 -3.847 27.031 1.00 95.81 335 GLU A CA 1
ATOM 2465 C C . GLU A 1 335 ? -12.106 -3.213 27.308 1.00 95.81 335 GLU A C 1
ATOM 2467 O O . GLU A 1 335 ? -12.494 -3.039 28.460 1.00 95.81 335 GLU A O 1
ATOM 2472 N N . GLN A 1 336 ? -12.859 -2.881 26.257 1.00 93.75 336 GLN A N 1
ATOM 2473 C CA . GLN A 1 336 ? -14.209 -2.319 26.369 1.00 93.75 336 GLN A CA 1
ATOM 2474 C C . GLN A 1 336 ? -15.285 -3.388 26.633 1.00 93.75 336 GLN A C 1
ATOM 2476 O O . GLN A 1 336 ? -16.436 -3.053 26.928 1.00 93.75 336 GLN A O 1
ATOM 2481 N N . GLY A 1 337 ? -14.942 -4.673 26.502 1.00 92.31 337 GLY A N 1
ATOM 2482 C CA . GLY A 1 337 ? -15.850 -5.795 26.712 1.00 92.31 337 GLY A CA 1
ATOM 2483 C C . GLY A 1 337 ? -16.118 -6.088 28.192 1.00 92.31 337 GLY A C 1
ATOM 2484 O O . GLY A 1 337 ? -15.303 -5.817 29.067 1.00 92.31 337 GLY A O 1
ATOM 2485 N N . ARG A 1 338 ? -17.259 -6.728 28.489 1.00 91.38 338 ARG A N 1
ATOM 2486 C CA . ARG A 1 338 ? -17.631 -7.129 29.866 1.00 91.38 338 ARG A CA 1
ATOM 2487 C C . ARG A 1 338 ? -16.673 -8.149 30.492 1.00 91.38 338 ARG A C 1
ATOM 2489 O O . ARG A 1 338 ? -16.644 -8.285 31.706 1.00 91.38 338 ARG A O 1
ATOM 2496 N N . GLU A 1 339 ? -15.927 -8.871 29.662 1.00 92.31 339 GLU A N 1
ATOM 2497 C CA . GLU A 1 339 ? -15.000 -9.933 30.066 1.00 92.31 339 GLU A CA 1
ATOM 2498 C C . GLU A 1 339 ? -13.531 -9.479 30.037 1.00 92.31 339 GLU A C 1
ATOM 2500 O O . GLU A 1 339 ? -12.634 -10.319 29.987 1.00 92.31 339 GLU A O 1
ATOM 2505 N N . ALA A 1 340 ? -13.262 -8.168 30.058 1.00 94.00 340 ALA A N 1
ATOM 2506 C CA . ALA A 1 340 ? -11.903 -7.628 29.977 1.00 94.00 340 ALA A CA 1
ATOM 2507 C C . ALA A 1 340 ? -10.955 -8.226 31.037 1.00 94.00 340 ALA A C 1
ATOM 2509 O O . ALA A 1 340 ? -9.826 -8.587 30.713 1.00 94.00 340 ALA A O 1
ATOM 2510 N N . GLU A 1 341 ? -11.430 -8.421 32.274 1.00 93.88 341 GLU A N 1
ATOM 2511 C CA . GLU A 1 341 ? -10.645 -9.042 33.354 1.00 93.88 341 GLU A CA 1
ATOM 2512 C C . GLU A 1 341 ? -10.241 -10.486 33.025 1.00 93.88 341 GLU A C 1
ATOM 2514 O O . GLU A 1 341 ? -9.080 -10.863 33.186 1.00 93.88 341 GLU A O 1
ATOM 2519 N N . ASN A 1 342 ? -11.169 -11.278 32.476 1.00 95.94 342 ASN A N 1
ATOM 2520 C CA . ASN A 1 342 ? -10.906 -12.663 32.073 1.00 95.94 342 ASN A CA 1
ATOM 2521 C C . ASN A 1 342 ? -9.966 -12.750 30.860 1.00 95.94 342 ASN A C 1
ATOM 2523 O O . ASN A 1 342 ? -9.348 -13.790 30.631 1.00 95.94 342 ASN A O 1
ATOM 2527 N N . ARG A 1 343 ? -9.853 -11.667 30.080 1.00 96.19 343 ARG A N 1
ATOM 2528 C CA . ARG A 1 343 ? -9.055 -11.587 28.846 1.00 96.19 343 ARG A CA 1
ATOM 2529 C C . ARG A 1 343 ? -7.793 -10.736 28.985 1.00 96.19 343 ARG A C 1
ATOM 2531 O O . ARG A 1 343 ? -7.138 -10.457 27.982 1.00 96.19 343 ARG A O 1
ATOM 2538 N N . ALA A 1 344 ? -7.396 -10.377 30.206 1.00 96.88 344 ALA A N 1
ATOM 2539 C CA . ALA A 1 344 ? -6.226 -9.534 30.458 1.00 96.88 344 ALA A CA 1
ATOM 2540 C C . ALA A 1 344 ? -4.941 -10.076 29.798 1.00 96.88 344 ALA A C 1
ATOM 2542 O O . ALA A 1 344 ? -4.179 -9.318 29.202 1.00 96.88 344 ALA A O 1
ATOM 2543 N N . THR A 1 345 ? -4.724 -11.397 29.830 1.00 97.19 345 THR A N 1
ATOM 2544 C CA . THR A 1 345 ? -3.555 -12.037 29.200 1.00 97.19 345 THR A CA 1
ATOM 2545 C C . THR A 1 345 ? -3.548 -11.886 27.678 1.00 97.19 345 THR A C 1
ATOM 2547 O O . THR A 1 345 ? -2.495 -11.648 27.089 1.00 97.19 345 THR A O 1
ATOM 2550 N N . GLU A 1 346 ? -4.709 -12.003 27.032 1.00 97.31 346 GLU A N 1
ATOM 2551 C CA . GLU A 1 346 ? -4.838 -11.840 25.581 1.00 97.31 346 GLU A CA 1
ATOM 2552 C C . GLU A 1 346 ? -4.616 -10.380 25.174 1.00 97.31 346 GLU A C 1
ATOM 2554 O O . GLU A 1 346 ? -3.847 -10.113 24.253 1.00 97.31 346 GLU A O 1
ATOM 2559 N N . ILE A 1 347 ? -5.205 -9.437 25.918 1.00 97.50 347 ILE A N 1
ATOM 2560 C CA . ILE A 1 347 ? -5.005 -7.993 25.733 1.00 97.50 347 ILE A CA 1
ATOM 2561 C C . ILE A 1 347 ? -3.513 -7.646 25.819 1.00 97.50 347 ILE A C 1
ATOM 2563 O O . ILE A 1 347 ? -2.967 -7.039 24.896 1.00 97.50 347 ILE A O 1
ATOM 2567 N N . SER A 1 348 ? -2.827 -8.099 26.876 1.00 97.56 348 SER A N 1
ATOM 2568 C CA . SER A 1 348 ? -1.384 -7.879 27.038 1.00 97.56 348 SER A CA 1
ATOM 2569 C C . SER A 1 348 ? -0.561 -8.534 25.924 1.00 97.56 348 SER A C 1
ATOM 2571 O O . SER A 1 348 ? 0.440 -7.966 25.488 1.00 97.56 348 SER A O 1
ATOM 2573 N N . SER A 1 349 ? -0.976 -9.705 25.426 1.00 97.62 349 SER A N 1
ATOM 2574 C CA . SER A 1 349 ? -0.308 -10.362 24.296 1.00 97.62 349 SER A CA 1
ATOM 2575 C C . SER A 1 349 ? -0.426 -9.540 23.012 1.00 97.62 349 SER A C 1
ATOM 2577 O O . SER A 1 349 ? 0.582 -9.310 22.345 1.00 97.62 349 SER A O 1
ATOM 2579 N N . LEU A 1 350 ? -1.624 -9.044 22.688 1.00 97.62 350 LEU A N 1
ATOM 2580 C CA . LEU A 1 350 ? -1.858 -8.193 21.517 1.00 97.62 350 LEU A CA 1
ATOM 2581 C C . LEU A 1 350 ? -1.060 -6.885 21.608 1.00 97.62 350 LEU A C 1
ATOM 2583 O O . LEU A 1 350 ? -0.398 -6.501 20.645 1.00 97.62 350 LEU A O 1
ATOM 2587 N N . GLN A 1 351 ? -1.059 -6.235 22.773 1.00 97.69 351 GLN A N 1
ATOM 2588 C CA . GLN A 1 351 ? -0.275 -5.019 23.016 1.00 97.69 351 GLN A CA 1
ATOM 2589 C C . GLN A 1 351 ? 1.230 -5.267 22.865 1.00 97.69 351 GLN A C 1
ATOM 2591 O O . GLN A 1 351 ? 1.910 -4.500 22.189 1.00 97.69 351 GLN A O 1
ATOM 2596 N N . SER A 1 352 ? 1.748 -6.372 23.409 1.00 97.69 352 SER A N 1
ATOM 2597 C CA . SER A 1 352 ? 3.162 -6.743 23.268 1.00 97.69 352 SER A CA 1
ATOM 2598 C C . SER A 1 352 ? 3.547 -7.049 21.813 1.00 97.69 352 SER A C 1
ATOM 2600 O O . SER A 1 352 ? 4.628 -6.666 21.355 1.00 97.69 352 SER A O 1
ATOM 2602 N N . GLN A 1 353 ? 2.658 -7.691 21.047 1.00 96.69 353 GLN A N 1
ATOM 2603 C CA . GLN A 1 353 ? 2.863 -7.918 19.613 1.00 96.69 353 GLN A CA 1
ATOM 2604 C C . GLN A 1 353 ? 2.860 -6.605 18.821 1.00 96.69 353 GLN A C 1
ATOM 2606 O O . GLN A 1 353 ? 3.688 -6.438 17.923 1.00 96.69 353 GLN A O 1
ATOM 2611 N N . ALA A 1 354 ? 1.975 -5.664 19.165 1.00 96.69 354 ALA A N 1
ATOM 2612 C CA . ALA A 1 354 ? 1.974 -4.325 18.584 1.00 96.69 354 ALA A CA 1
ATOM 2613 C C . ALA A 1 354 ? 3.277 -3.579 18.893 1.00 96.69 354 ALA A C 1
ATOM 2615 O O . ALA A 1 354 ? 3.913 -3.067 17.976 1.00 96.69 354 ALA A O 1
ATOM 2616 N N . GLU A 1 355 ? 3.713 -3.592 20.152 1.00 96.81 355 GLU A N 1
ATOM 2617 C CA . GLU A 1 355 ? 4.955 -2.956 20.597 1.00 96.81 355 GLU A CA 1
ATOM 2618 C C . GLU A 1 355 ? 6.169 -3.537 19.865 1.00 96.81 355 GLU A C 1
ATOM 2620 O O . GLU A 1 355 ? 7.005 -2.795 19.349 1.00 96.81 355 GLU A O 1
ATOM 2625 N N . THR A 1 356 ? 6.220 -4.861 19.709 1.00 96.06 356 THR A N 1
ATOM 2626 C CA . THR A 1 356 ? 7.264 -5.538 18.926 1.00 96.06 356 THR A CA 1
ATOM 2627 C C . THR A 1 356 ? 7.250 -5.085 17.463 1.00 96.06 356 THR A C 1
ATOM 2629 O O . THR A 1 356 ? 8.300 -4.764 16.907 1.00 96.06 356 THR A O 1
ATOM 2632 N N . ALA A 1 357 ? 6.071 -5.007 16.836 1.00 94.44 357 ALA A N 1
ATOM 2633 C CA . ALA A 1 357 ? 5.928 -4.553 15.452 1.00 94.44 357 ALA A CA 1
ATOM 2634 C C . ALA A 1 357 ? 6.309 -3.069 15.267 1.00 94.44 357 ALA A C 1
ATOM 2636 O O . ALA A 1 357 ? 6.803 -2.689 14.205 1.00 94.44 357 ALA A O 1
ATOM 2637 N N . LEU A 1 358 ? 6.136 -2.239 16.298 1.00 95.62 358 LEU A N 1
ATOM 2638 C CA . LEU A 1 358 ? 6.507 -0.820 16.308 1.00 95.62 358 LEU A CA 1
ATOM 2639 C C . LEU A 1 358 ? 7.952 -0.555 16.760 1.00 95.62 358 LEU A C 1
ATOM 2641 O O . LEU A 1 358 ? 8.335 0.608 16.918 1.00 95.62 358 LEU A O 1
ATOM 2645 N N . GLY A 1 359 ? 8.749 -1.605 16.981 1.00 94.88 359 GLY A N 1
ATOM 2646 C CA . GLY A 1 359 ? 10.137 -1.477 17.427 1.00 94.88 359 GLY A CA 1
ATOM 2647 C C . GLY A 1 359 ? 10.277 -0.971 18.866 1.00 94.88 359 GLY A C 1
ATOM 2648 O O . GLY A 1 359 ? 11.225 -0.248 19.161 1.00 94.88 359 GLY A O 1
ATOM 2649 N N . GLY A 1 360 ? 9.337 -1.318 19.750 1.00 95.44 360 GLY A N 1
ATOM 2650 C CA . GLY A 1 360 ? 9.339 -0.953 21.172 1.00 95.44 360 GLY A CA 1
ATOM 2651 C C . GLY A 1 360 ? 8.442 0.232 21.544 1.00 95.44 360 GLY A C 1
ATOM 2652 O O . GLY A 1 360 ? 8.400 0.616 22.708 1.00 95.44 360 GLY A O 1
ATOM 2653 N N . ASN A 1 361 ? 7.726 0.831 20.588 1.00 95.50 361 ASN A N 1
ATOM 2654 C CA . ASN A 1 361 ? 6.772 1.904 20.883 1.00 95.50 361 ASN A CA 1
ATOM 2655 C C . ASN A 1 361 ? 5.389 1.332 21.207 1.00 95.50 361 ASN A C 1
ATOM 2657 O O . ASN A 1 361 ? 4.918 0.429 20.523 1.00 95.50 361 ASN A O 1
ATOM 2661 N N . LYS A 1 362 ? 4.713 1.892 22.214 1.00 95.25 362 LYS A N 1
ATOM 2662 C CA . LYS A 1 362 ? 3.376 1.435 22.634 1.00 95.25 362 LYS A CA 1
ATOM 2663 C C . LYS A 1 362 ? 2.252 1.950 21.743 1.00 95.25 362 LYS A C 1
ATOM 2665 O O . LYS A 1 362 ? 1.277 1.243 21.514 1.00 95.25 362 LYS A O 1
ATOM 2670 N N . ASP A 1 363 ? 2.422 3.163 21.231 1.00 94.75 363 ASP A N 1
ATOM 2671 C CA . ASP A 1 363 ? 1.419 3.869 20.448 1.00 94.75 363 ASP A CA 1
ATOM 2672 C C . ASP A 1 363 ? 1.954 4.225 19.063 1.00 94.75 363 ASP A C 1
ATOM 2674 O O . ASP A 1 363 ? 3.158 4.389 18.846 1.00 94.75 363 ASP A O 1
ATOM 2678 N N . LEU A 1 364 ? 1.027 4.375 18.120 1.00 95.12 364 LEU A N 1
ATOM 2679 C CA . LEU A 1 364 ? 1.325 4.833 16.771 1.00 95.12 364 LEU A CA 1
ATOM 2680 C C . LEU A 1 364 ? 1.496 6.348 16.755 1.00 95.12 364 LEU A C 1
ATOM 2682 O O . LEU A 1 364 ? 0.600 7.087 17.168 1.00 95.12 364 LEU A O 1
ATOM 2686 N N . SER A 1 365 ? 2.607 6.822 16.201 1.00 94.81 365 SER A N 1
ATOM 2687 C CA . SER A 1 365 ? 2.781 8.254 15.963 1.00 94.81 365 SER A CA 1
ATOM 2688 C C . SER A 1 365 ? 1.828 8.752 14.862 1.00 94.81 365 SER A C 1
ATOM 2690 O O . SER A 1 365 ? 1.453 7.982 13.969 1.00 94.81 365 SER A O 1
ATOM 2692 N N . PRO A 1 366 ? 1.475 10.053 14.834 1.00 94.12 366 PRO A N 1
ATOM 2693 C CA . PRO A 1 366 ? 0.703 10.626 13.729 1.00 94.12 366 PRO A CA 1
ATOM 2694 C C . PRO A 1 366 ? 1.339 10.364 12.353 1.00 94.12 366 PRO A C 1
ATOM 2696 O O . PRO A 1 366 ? 0.637 10.064 11.388 1.00 94.12 366 PRO A O 1
ATOM 2699 N N . GLN A 1 367 ? 2.675 10.391 12.268 1.00 95.69 367 GLN A N 1
ATOM 2700 C CA . GLN A 1 367 ? 3.414 10.045 11.050 1.00 95.69 367 GLN A CA 1
ATOM 2701 C C . GLN A 1 367 ? 3.196 8.583 10.645 1.00 95.69 367 GLN A C 1
ATOM 2703 O O . GLN A 1 367 ? 2.943 8.316 9.473 1.00 95.69 367 GLN A O 1
ATOM 2708 N N . GLN A 1 368 ? 3.248 7.638 11.589 1.00 96.31 368 GLN A N 1
ATOM 2709 C CA . GLN A 1 368 ? 2.981 6.222 11.316 1.00 96.31 368 GLN A CA 1
ATOM 2710 C C . GLN A 1 368 ? 1.529 5.989 10.889 1.00 96.31 368 GLN A C 1
ATOM 2712 O O . GLN A 1 368 ? 1.287 5.195 9.984 1.00 96.31 368 GLN A O 1
ATOM 2717 N N . LEU A 1 369 ? 0.562 6.704 11.475 1.00 95.31 369 LEU A N 1
ATOM 2718 C CA . LEU A 1 369 ? -0.839 6.640 11.048 1.00 95.31 369 LEU A CA 1
ATOM 2719 C C . LEU A 1 369 ? -1.019 7.160 9.616 1.00 95.31 369 LEU A C 1
ATOM 2721 O O . LEU A 1 369 ? -1.647 6.484 8.798 1.00 95.31 369 LEU A O 1
ATOM 2725 N N . ARG A 1 370 ? -0.423 8.313 9.276 1.00 96.25 370 ARG A N 1
ATOM 2726 C CA . ARG A 1 370 ? -0.429 8.834 7.898 1.00 96.25 370 ARG A CA 1
ATOM 2727 C C . ARG A 1 370 ? 0.228 7.853 6.944 1.00 96.25 370 ARG A C 1
ATOM 2729 O O . ARG A 1 370 ? -0.370 7.498 5.930 1.00 96.25 370 ARG A O 1
ATOM 2736 N N . TRP A 1 371 ? 1.419 7.372 7.299 1.00 97.12 371 TRP A N 1
ATOM 2737 C CA . TRP A 1 371 ? 2.138 6.380 6.516 1.00 97.12 371 TRP A CA 1
ATOM 2738 C C . TRP A 1 371 ? 1.267 5.155 6.288 1.00 97.12 371 TRP A C 1
ATOM 2740 O O . TRP A 1 371 ? 1.113 4.736 5.155 1.00 97.12 371 TRP A O 1
ATOM 2750 N N . ALA A 1 372 ? 0.601 4.627 7.312 1.00 96.00 372 ALA A N 1
ATOM 2751 C CA . ALA A 1 372 ? -0.293 3.489 7.180 1.00 96.00 372 ALA A CA 1
ATOM 2752 C C . ALA A 1 372 ? -1.486 3.751 6.247 1.00 96.00 372 ALA A C 1
ATOM 2754 O O . ALA A 1 372 ? -1.852 2.850 5.496 1.00 96.00 372 ALA A O 1
ATOM 2755 N N . LEU A 1 373 ? -2.066 4.952 6.222 1.00 96.25 373 LEU A N 1
ATOM 2756 C CA . LEU A 1 373 ? -3.270 5.222 5.429 1.00 96.25 373 LEU A CA 1
ATOM 2757 C C . LEU A 1 373 ? -2.997 5.681 3.986 1.00 96.25 373 LEU A C 1
ATOM 2759 O O . LEU A 1 373 ? -3.773 5.319 3.105 1.00 96.25 373 LEU A O 1
ATOM 2763 N N . VAL A 1 374 ? -1.907 6.405 3.715 1.00 96.44 374 VAL A N 1
ATOM 2764 C CA . VAL A 1 374 ? -1.602 6.982 2.387 1.00 96.44 374 VAL A CA 1
ATOM 2765 C C . VAL A 1 374 ? -1.600 5.930 1.274 1.00 96.44 374 VAL A C 1
ATOM 2767 O O . VAL A 1 374 ? -0.816 4.987 1.288 1.00 96.44 374 VAL A O 1
ATOM 2770 N N . TYR A 1 375 ? -2.447 6.065 0.264 1.00 95.69 375 TYR A N 1
ATOM 2771 C CA . TYR A 1 375 ? -2.469 5.106 -0.834 1.00 95.69 375 TYR A CA 1
ATOM 2772 C C . TYR A 1 375 ? -1.483 5.501 -1.935 1.00 95.69 375 TYR A C 1
ATOM 2774 O O . TYR A 1 375 ? -1.492 6.624 -2.440 1.00 95.69 375 TYR A O 1
ATOM 2782 N N . LEU A 1 376 ? -0.650 4.541 -2.327 1.00 94.38 376 LEU A N 1
ATOM 2783 C CA . LEU A 1 376 ? 0.256 4.638 -3.458 1.00 94.38 376 LEU A CA 1
ATOM 2784 C C . LEU A 1 376 ? -0.032 3.453 -4.389 1.00 94.38 376 LEU A C 1
ATOM 2786 O O . LEU A 1 376 ? 0.062 2.314 -3.933 1.00 94.38 376 LEU A O 1
ATOM 2790 N N . PRO A 1 377 ? -0.365 3.680 -5.676 1.00 92.06 377 PRO A N 1
ATOM 2791 C CA . PRO A 1 377 ? -0.560 2.579 -6.612 1.00 92.06 377 PRO A CA 1
ATOM 2792 C C . PRO A 1 377 ? 0.730 1.760 -6.792 1.00 92.06 377 PRO A C 1
ATOM 2794 O O . PRO A 1 377 ? 1.833 2.271 -6.552 1.00 92.06 377 PRO A O 1
ATOM 2797 N N . PRO A 1 378 ? 0.622 0.491 -7.211 1.00 91.44 378 PRO A N 1
ATOM 2798 C CA . PRO A 1 378 ? 1.795 -0.337 -7.447 1.00 91.44 378 PRO A CA 1
ATOM 2799 C C . PRO A 1 378 ? 2.687 0.234 -8.570 1.00 91.44 378 PRO A C 1
ATOM 2801 O O . PRO A 1 378 ? 2.214 0.999 -9.418 1.00 91.44 378 PRO A O 1
ATOM 2804 N N . PRO A 1 379 ? 3.982 -0.132 -8.597 1.00 92.25 379 PRO A N 1
ATOM 2805 C CA . PRO A 1 379 ? 4.889 0.227 -9.682 1.00 92.25 379 PRO A CA 1
ATOM 2806 C C . PRO A 1 379 ? 4.353 -0.196 -11.056 1.00 92.25 379 PRO A C 1
ATOM 2808 O O . PRO A 1 379 ? 3.907 -1.334 -11.250 1.00 92.25 379 PRO A O 1
ATOM 2811 N N . GLU A 1 380 ? 4.420 0.721 -12.021 1.00 89.44 380 GLU A N 1
ATOM 2812 C CA . GLU A 1 380 ? 4.034 0.412 -13.397 1.00 89.44 380 GLU A CA 1
ATOM 2813 C C . GLU A 1 380 ? 5.147 -0.294 -14.158 1.00 89.44 380 GLU A C 1
ATOM 2815 O O . GLU A 1 380 ? 6.315 -0.289 -13.777 1.00 89.44 380 GLU A O 1
ATOM 2820 N N . GLU A 1 381 ? 4.746 -0.923 -15.254 1.00 87.81 381 GLU A N 1
ATOM 2821 C CA . GLU A 1 381 ? 5.671 -1.504 -16.206 1.00 87.81 381 GLU A CA 1
ATOM 2822 C C . GLU A 1 381 ? 6.523 -0.431 -16.871 1.00 87.81 381 GLU A C 1
ATOM 2824 O O . GLU A 1 381 ? 6.011 0.619 -17.255 1.00 87.81 381 GLU A O 1
ATOM 2829 N N . VAL A 1 382 ? 7.811 -0.726 -17.032 1.00 85.81 382 VAL A N 1
ATOM 2830 C CA . VAL A 1 382 ? 8.637 -0.034 -18.018 1.00 85.81 382 VAL A CA 1
ATOM 2831 C C . VAL A 1 382 ? 8.387 -0.738 -19.340 1.00 85.81 382 VAL A C 1
ATOM 2833 O O . VAL A 1 382 ? 8.732 -1.912 -19.483 1.00 85.81 382 VAL A O 1
ATOM 2836 N N . ARG A 1 383 ? 7.735 -0.048 -20.269 1.00 80.31 383 ARG A N 1
ATOM 2837 C CA . ARG A 1 383 ? 7.391 -0.596 -21.578 1.00 80.31 383 ARG A CA 1
ATOM 2838 C C . ARG A 1 383 ? 8.538 -0.379 -22.554 1.00 80.31 383 ARG A C 1
ATOM 2840 O O . ARG A 1 383 ? 9.371 0.500 -22.356 1.00 80.31 383 ARG A O 1
ATOM 2847 N N . ALA A 1 384 ? 8.542 -1.146 -23.641 1.00 70.88 384 ALA A N 1
ATOM 2848 C CA . ALA A 1 384 ? 9.501 -0.952 -24.725 1.00 70.88 384 ALA A CA 1
ATOM 2849 C C . ALA A 1 384 ? 9.443 0.483 -25.290 1.00 70.88 384 ALA A C 1
ATOM 2851 O O . ALA A 1 384 ? 10.480 1.093 -25.500 1.00 70.88 384 ALA A O 1
ATOM 2852 N N . GLU A 1 385 ? 8.248 1.068 -25.417 1.00 73.69 385 GLU A N 1
ATOM 2853 C CA . GLU A 1 385 ? 8.040 2.466 -25.849 1.00 73.69 385 GLU A CA 1
ATOM 2854 C C . GLU A 1 385 ? 8.616 3.528 -24.894 1.00 73.69 385 GLU A C 1
ATOM 2856 O O . GLU A 1 385 ? 8.804 4.674 -25.281 1.00 73.69 385 GLU A O 1
ATOM 2861 N N . ASP A 1 386 ? 8.891 3.180 -23.632 1.00 74.25 386 ASP A N 1
ATOM 2862 C CA . ASP A 1 386 ? 9.562 4.099 -22.704 1.00 74.25 386 ASP A CA 1
ATOM 2863 C C . ASP A 1 386 ? 11.093 4.096 -22.896 1.00 74.25 386 ASP A C 1
ATOM 2865 O O . ASP A 1 386 ? 11.798 4.880 -22.246 1.00 74.25 386 ASP A O 1
ATOM 2869 N N . VAL A 1 387 ? 11.585 3.153 -23.708 1.00 69.06 387 VAL A N 1
ATOM 2870 C CA . VAL A 1 387 ? 12.985 2.748 -23.873 1.00 69.06 387 VAL A CA 1
ATOM 2871 C C . VAL A 1 387 ? 13.481 2.917 -25.323 1.00 69.06 387 VAL A C 1
ATOM 2873 O O . VAL A 1 387 ? 14.691 2.946 -25.549 1.00 69.06 387 VAL A O 1
ATOM 2876 N N . PHE A 1 388 ? 12.588 3.036 -26.305 1.00 61.69 388 PHE A N 1
ATOM 2877 C CA . PHE A 1 388 ? 12.889 3.253 -27.725 1.00 61.69 388 PHE A CA 1
ATOM 2878 C C . PHE A 1 388 ? 12.155 4.495 -28.214 1.00 61.69 388 PHE A C 1
ATOM 2880 O O . PHE A 1 388 ? 12.788 5.278 -28.962 1.00 61.69 388 PHE A O 1
#

Nearest PDB structures (foldseek):
  8rte-assembly1_A  TM=5.880E-01  e=1.274E-02  Bacillus phage phi105
  8rte-assembly1_B  TM=6.017E-01  e=2.985E-02  Bacillus phage phi105
  6t46-assembly2_G  TM=5.840E-01  e=4.301E-02  Bacillus subtilis subsp. natto
  4gyo-assembly3_B  TM=6.153E-01  e=1.093E-01  Bacillus subtilis subsp. subtilis str. 168
  3gw4-assembly1_A  TM=3.664E-01  e=2.178E-01  Deinococcus radiodurans R1 = ATCC 13939 = DSM 20539

Radius of gyration: 21.66 Å; Cα contacts (8 Å, |Δi|>4): 544; chains: 1; bounding box: 58×41×64 Å

pLDDT: mean 87.88, std 13.35, range [30.02, 98.31]

Solvent-accessible surface area (backbone atoms only — not comparable to full-atom values): 20510 Å² total; per-residue (Å²): 136,88,91,75,80,73,68,82,70,58,65,57,54,76,69,53,71,70,34,66,38,36,54,53,10,52,51,26,44,76,70,44,38,35,83,69,11,45,62,28,19,48,51,32,28,52,51,32,65,72,75,41,57,94,88,71,31,56,59,60,28,29,46,31,25,43,54,34,16,47,35,27,39,41,61,45,40,46,73,61,15,38,53,28,22,49,53,22,34,55,48,38,68,76,48,81,89,35,45,51,37,35,17,54,30,25,40,38,36,12,54,39,28,46,44,53,63,41,51,72,63,12,44,54,28,18,51,52,16,44,76,46,34,49,79,92,48,31,64,56,36,46,42,50,35,35,46,52,48,14,30,76,68,28,45,73,58,84,90,70,98,48,72,70,69,60,30,34,44,42,51,52,32,40,48,44,19,63,45,52,32,74,52,95,82,64,80,53,61,62,65,62,57,46,58,49,55,30,90,84,27,73,43,28,59,59,63,44,84,67,80,81,58,85,71,73,74,55,67,70,58,46,54,52,34,22,48,52,23,22,38,52,28,39,49,38,47,76,68,53,57,59,74,57,60,97,82,74,64,78,60,50,58,59,33,31,52,49,17,50,52,40,46,65,73,61,60,71,76,38,62,63,56,50,61,49,52,29,49,31,32,35,38,51,18,54,44,33,56,72,62,70,77,47,62,70,68,59,28,50,50,29,38,52,54,18,45,61,63,51,70,78,54,86,59,64,43,47,50,25,51,50,50,20,52,48,27,46,54,47,28,54,53,45,62,74,39,97,56,26,80,86,38,46,69,59,35,52,49,28,46,49,52,16,14,58,46,56,75,71,37,87,70,82,48,52,46,53,52,28,55,60,51,51,73,72,83,79,70,76,83,73,50,46,80,34,68,108

Secondary structure (DSSP, 8-state):
-----S-S-S---TTGGG-HHHHHHHHHHHTT-HHHHHHHHHHHHHHHHHHS-TTTTHHHHHHHHHHHHHHHHHTT-HHHHHHHHHHHHHHHHHSSS-HHHHHHHHHHHHHHHHHHT-HHHHHHHHHHHHHH--HHHHHHHHHHHHHHHHHHHSPPPPP----THHHHHHHHHHHHHHHH-SSTTPPP-HHHHHHHHSTT-HHHHHHS--TTS-S---HHHHHHHHHHHHHHHHHHHHTTGGGS-TTS---HHHHHHHHHHHHHHH---STTTHHHHHHHHHHHHHHHHHTT-S-HHHHHHHHHHHHHHHHT----THHHHHHHHHHHHHHHHHHTSTTTTTTHHHHHHHHHHHHHHTTS-SS--HHHHHHHH---PPPPP--GGGT-